Protein AF-0000000067442481 (afdb_homodimer)

Radius of gyration: 23.46 Å; Cα contacts (8 Å, |Δi|>4): 719; chains: 2; bounding box: 58×68×67 Å

Structure (mmCIF, N/CA/C/O backbone):
data_AF-0000000067442481-model_v1
#
loop_
_entity.id
_entity.type
_entity.pdbx_description
1 polymer 'Histidine triad domain-containing protein'
#
loop_
_atom_site.group_PDB
_atom_site.id
_atom_site.type_symbol
_atom_site.label_atom_id
_atom_site.label_alt_id
_atom_site.label_comp_id
_atom_site.label_asym_id
_atom_site.label_entity_id
_atom_site.label_seq_id
_atom_site.pdbx_PDB_ins_code
_atom_site.Cartn_x
_atom_site.Cartn_y
_atom_site.Cartn_z
_atom_site.occupancy
_atom_site.B_iso_or_equiv
_atom_site.auth_seq_id
_atom_site.auth_comp_id
_atom_site.auth_asym_id
_atom_site.auth_atom_id
_atom_site.pdbx_PDB_model_num
ATOM 1 N N . MET A 1 1 ? 23.172 -39.25 -7.684 1 21.14 1 MET A N 1
ATOM 2 C CA . MET A 1 1 ? 23.891 -38.25 -6.898 1 21.14 1 MET A CA 1
ATOM 3 C C . MET A 1 1 ? 24.125 -37 -7.715 1 21.14 1 ME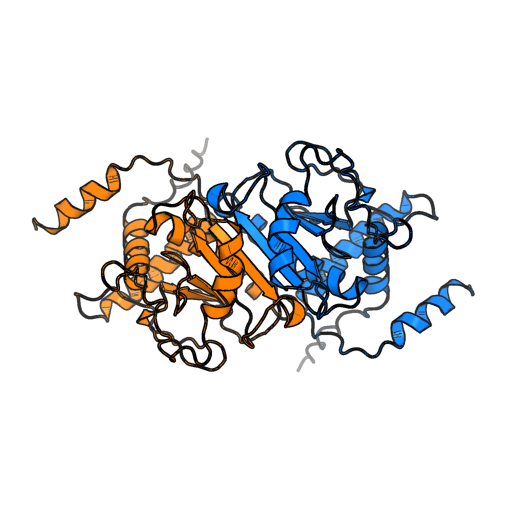T A C 1
ATOM 5 O O . MET A 1 1 ? 24.438 -35.938 -7.16 1 21.14 1 MET A O 1
ATOM 9 N N . THR A 1 2 ? 24.25 -37.062 -9.008 1 19.75 2 THR A N 1
ATOM 10 C CA . THR A 1 2 ? 25.031 -36.25 -9.93 1 19.75 2 THR A CA 1
ATOM 11 C C . THR A 1 2 ? 24.266 -34.969 -10.336 1 19.75 2 THR A C 1
ATOM 13 O O . THR A 1 2 ? 24.859 -33.906 -10.469 1 19.75 2 THR A O 1
ATOM 16 N N . ALA A 1 3 ? 23.047 -35.219 -10.812 1 22.73 3 ALA A N 1
ATOM 17 C CA . ALA A 1 3 ? 22.422 -34.219 -11.695 1 22.73 3 ALA A CA 1
ATOM 18 C C . ALA A 1 3 ? 21.938 -33 -10.906 1 22.73 3 ALA A C 1
ATOM 20 O O . ALA A 1 3 ? 21.531 -32 -11.492 1 22.73 3 ALA A O 1
ATOM 21 N N . CYS A 1 4 ? 21.578 -33.188 -9.656 1 23.47 4 CYS A N 1
ATOM 22 C CA . CYS A 1 4 ? 20.984 -32.125 -8.844 1 23.47 4 CYS A CA 1
ATOM 23 C C . CYS A 1 4 ? 22 -31.031 -8.555 1 23.47 4 CYS A C 1
ATOM 25 O O . CYS A 1 4 ? 21.672 -30.047 -7.898 1 23.47 4 CYS A O 1
ATOM 27 N N . SER A 1 5 ? 23.281 -31.297 -8.727 1 25.58 5 SER A N 1
ATOM 28 C CA . SER A 1 5 ? 24.453 -30.5 -8.391 1 25.58 5 SER A CA 1
ATOM 29 C C . SER A 1 5 ? 24.625 -29.344 -9.367 1 25.58 5 SER A C 1
ATOM 31 O O . SER A 1 5 ? 25.188 -28.297 -9.008 1 25.58 5 SER A O 1
ATOM 33 N N . THR A 1 6 ? 24.359 -29.562 -10.664 1 25.11 6 THR A N 1
ATOM 34 C CA . THR A 1 6 ? 24.859 -28.641 -11.688 1 25.11 6 THR A CA 1
ATOM 35 C C . THR A 1 6 ? 23.984 -27.406 -11.766 1 25.11 6 THR A C 1
ATOM 37 O O . THR A 1 6 ? 24.453 -26.328 -12.141 1 25.11 6 THR A O 1
ATOM 40 N N . ALA A 1 7 ? 22.641 -27.641 -11.641 1 23.81 7 ALA A N 1
ATOM 41 C CA . ALA A 1 7 ? 21.812 -26.484 -11.961 1 23.81 7 ALA A CA 1
ATOM 42 C C . ALA A 1 7 ? 21.953 -25.406 -10.891 1 23.81 7 ALA A C 1
ATOM 44 O O . ALA A 1 7 ? 21.422 -24.297 -11.047 1 23.81 7 ALA A O 1
ATOM 45 N N . LEU A 1 8 ? 22.578 -25.672 -9.695 1 27.59 8 LEU A N 1
ATOM 46 C CA . LEU A 1 8 ? 22.922 -24.875 -8.523 1 27.59 8 LEU A CA 1
ATOM 47 C C . LEU A 1 8 ? 23.906 -23.766 -8.898 1 27.59 8 LEU A C 1
ATOM 49 O O . LEU A 1 8 ? 23.875 -22.688 -8.305 1 27.59 8 LEU A O 1
ATOM 53 N N . ALA A 1 9 ? 24.797 -23.969 -9.844 1 26.86 9 ALA A N 1
ATOM 54 C CA . ALA A 1 9 ? 25.969 -23.156 -10.188 1 26.86 9 ALA A CA 1
ATOM 55 C C . ALA A 1 9 ? 25.547 -21.859 -10.867 1 26.86 9 ALA A C 1
ATOM 57 O O . ALA A 1 9 ? 26.203 -20.828 -10.703 1 26.86 9 ALA A O 1
ATOM 58 N N . ALA A 1 10 ? 24.5 -21.906 -11.758 1 27.75 10 ALA A N 1
ATOM 59 C CA . ALA A 1 10 ? 24.281 -20.688 -12.539 1 27.75 10 ALA A CA 1
ATOM 60 C C . ALA A 1 10 ? 23.594 -19.625 -11.711 1 27.75 10 ALA A C 1
ATOM 62 O O . ALA A 1 10 ? 23.625 -18.438 -12.062 1 27.75 10 ALA A O 1
ATOM 63 N N . CYS A 1 11 ? 22.688 -19.922 -10.773 1 28.55 11 CYS A N 1
ATOM 64 C CA . CYS A 1 11 ? 22.062 -18.906 -9.922 1 28.55 11 CYS A CA 1
ATOM 65 C C . CYS A 1 11 ? 23.109 -18.25 -9.023 1 28.55 11 CYS A C 1
ATOM 67 O O . CYS A 1 11 ? 22.781 -17.312 -8.289 1 28.55 11 CYS A O 1
ATOM 69 N N . SER A 1 12 ? 24.234 -18.859 -8.609 1 29.16 12 SER A N 1
ATOM 70 C CA . SER A 1 12 ? 25.359 -18.312 -7.848 1 29.16 12 SER A CA 1
ATOM 71 C C . SER A 1 12 ? 26 -17.125 -8.57 1 29.16 12 SER A C 1
ATOM 73 O O . SER A 1 12 ? 26.641 -16.281 -7.945 1 29.16 12 SER A O 1
ATOM 75 N N . ALA A 1 13 ? 26.281 -17.188 -9.875 1 29.28 13 ALA A N 1
ATOM 76 C CA . ALA A 1 13 ? 27.141 -16.203 -10.547 1 29.28 13 ALA A CA 1
ATOM 77 C C . ALA A 1 13 ? 26.453 -14.852 -10.625 1 29.28 13 ALA A C 1
ATOM 79 O O . ALA A 1 13 ? 27.047 -13.883 -11.117 1 29.28 13 ALA A O 1
ATOM 80 N N . ALA A 1 14 ? 25.094 -14.797 -10.82 1 28.83 14 ALA A N 1
ATOM 81 C CA . ALA A 1 14 ? 24.719 -13.383 -10.883 1 28.83 14 ALA A CA 1
ATOM 82 C C . ALA A 1 14 ? 25.047 -12.68 -9.57 1 28.83 14 ALA A C 1
ATOM 84 O O . ALA A 1 14 ? 24.484 -12.992 -8.523 1 28.83 14 ALA A O 1
ATOM 85 N N . ASN A 1 15 ? 26.188 -12.32 -9.133 1 31.66 15 ASN A N 1
ATOM 86 C CA . ASN A 1 15 ? 26.875 -11.484 -8.141 1 31.66 15 ASN A CA 1
ATOM 87 C C . ASN A 1 15 ? 25.969 -10.352 -7.652 1 31.66 15 ASN A C 1
ATOM 89 O O . ASN A 1 15 ? 26.469 -9.289 -7.281 1 31.66 15 ASN A O 1
ATOM 93 N N . GLY A 1 16 ? 24.734 -10.234 -8.109 1 32.25 16 GLY A N 1
ATOM 94 C CA . GLY A 1 16 ? 24.078 -9 -7.699 1 32.25 16 GLY A CA 1
ATOM 95 C C . GLY A 1 16 ? 23.984 -8.852 -6.191 1 32.25 16 GLY A C 1
ATOM 96 O O . GLY A 1 16 ? 24.094 -9.836 -5.457 1 32.25 16 GLY A O 1
ATOM 97 N N . ALA A 1 17 ? 24.156 -7.684 -5.539 1 31.69 17 ALA A N 1
ATOM 98 C CA . ALA A 1 17 ? 24.078 -7.203 -4.164 1 31.69 17 ALA A CA 1
ATOM 99 C C . ALA A 1 17 ? 22.891 -7.805 -3.432 1 31.69 17 ALA A C 1
ATOM 101 O O . ALA A 1 17 ? 21.734 -7.621 -3.846 1 31.69 17 ALA A O 1
ATOM 102 N N . ALA A 1 18 ? 22.938 -9.07 -2.834 1 38.12 18 ALA A N 1
ATOM 103 C CA . ALA A 1 18 ? 21.969 -9.492 -1.827 1 38.12 18 ALA A CA 1
ATOM 104 C C . ALA A 1 18 ? 21.328 -8.289 -1.136 1 38.12 18 ALA A C 1
ATOM 106 O O . ALA A 1 18 ? 22.031 -7.496 -0.5 1 38.12 18 ALA A O 1
ATOM 107 N N . LEU A 1 19 ? 20.344 -7.75 -1.714 1 46.91 19 LEU A N 1
ATOM 108 C CA . LEU A 1 19 ? 19.609 -6.684 -1.04 1 46.91 19 LEU A CA 1
ATOM 109 C C . LEU A 1 19 ? 19.5 -6.961 0.456 1 46.91 19 LEU A C 1
ATOM 111 O O . LEU A 1 19 ? 19.203 -8.086 0.862 1 46.91 19 LEU A O 1
ATOM 115 N N . ALA A 1 20 ? 20.266 -6.375 1.269 1 51.75 20 ALA A N 1
ATOM 116 C CA . ALA A 1 20 ? 20.172 -6.414 2.727 1 51.75 20 ALA A CA 1
ATOM 117 C C . ALA A 1 20 ? 18.719 -6.469 3.18 1 51.75 20 ALA A C 1
ATOM 119 O O . ALA A 1 20 ? 18 -5.473 3.092 1 51.75 20 ALA A O 1
ATOM 120 N N . CYS A 1 21 ? 18.109 -7.719 3.027 1 61.72 21 CYS A N 1
ATOM 121 C CA . CYS A 1 21 ? 16.75 -7.945 3.467 1 61.72 21 CYS A CA 1
ATOM 122 C C . CYS A 1 21 ? 16.672 -8.07 4.984 1 61.72 21 CYS A C 1
ATOM 124 O O . CYS A 1 21 ? 17.625 -8.516 5.625 1 61.72 21 CYS A O 1
ATOM 126 N N . SER A 1 22 ? 15.57 -7.496 5.461 1 68.06 22 SER A N 1
ATOM 127 C CA . SER A 1 22 ? 15.328 -7.586 6.898 1 68.06 22 SER A CA 1
ATOM 128 C C . SER A 1 22 ? 15.203 -9.039 7.348 1 68.06 22 SER A C 1
ATOM 130 O O . SER A 1 22 ? 14.828 -9.906 6.559 1 68.06 22 SER A O 1
ATOM 132 N N . SER A 1 23 ? 15.656 -9.375 8.461 1 68.31 23 SER A N 1
ATOM 133 C CA . SER A 1 23 ? 15.578 -10.703 9.055 1 68.31 23 SER A CA 1
ATOM 134 C C . SER A 1 23 ? 14.156 -11.25 9.008 1 68.31 23 SER A C 1
ATOM 136 O O . SER A 1 23 ? 13.945 -12.453 8.844 1 68.31 23 SER A O 1
ATOM 138 N N . SER A 1 24 ? 13.227 -10.375 9.039 1 66.56 24 SER A N 1
ATOM 139 C CA . SER A 1 24 ? 11.828 -10.805 9.062 1 66.56 24 SER A CA 1
ATOM 140 C C . SER A 1 24 ? 11.383 -11.305 7.695 1 66.56 24 SER A C 1
ATOM 142 O O . SER A 1 24 ? 10.602 -12.258 7.602 1 66.56 24 SER A O 1
ATOM 144 N N . LEU A 1 25 ? 11.844 -10.672 6.715 1 77.88 25 LEU A N 1
ATOM 145 C CA . LEU A 1 25 ? 11.57 -11.156 5.367 1 77.88 25 LEU A CA 1
ATOM 146 C C . LEU A 1 25 ? 12.016 -12.602 5.207 1 77.88 25 LEU A C 1
ATOM 148 O O . LEU A 1 25 ? 11.266 -13.438 4.691 1 77.88 25 LEU A O 1
ATOM 152 N N . TRP A 1 26 ? 13.039 -12.945 5.871 1 78.81 26 TRP A N 1
ATOM 153 C CA . TRP A 1 26 ? 13.594 -14.289 5.773 1 78.81 26 TRP A CA 1
ATOM 154 C C . TRP A 1 26 ? 12.766 -15.281 6.578 1 78.81 26 TRP A C 1
ATOM 156 O O . TRP A 1 26 ? 12.586 -16.438 6.168 1 78.81 26 TRP A O 1
ATOM 166 N N . ARG A 1 27 ? 12.273 -14.734 7.66 1 81 27 ARG A N 1
ATOM 167 C CA . ARG A 1 27 ? 11.453 -15.602 8.5 1 81 27 ARG A CA 1
ATOM 168 C C . ARG A 1 27 ? 10.172 -16.016 7.777 1 81 27 ARG A C 1
ATOM 170 O O . ARG A 1 27 ? 9.797 -17.188 7.781 1 81 27 ARG A O 1
ATOM 177 N N . LEU A 1 28 ? 9.555 -15.078 7.16 1 85.75 28 LEU A N 1
ATOM 178 C CA . LEU A 1 28 ? 8.312 -15.375 6.453 1 85.75 28 LEU A CA 1
ATOM 179 C C . LEU A 1 28 ? 8.578 -16.234 5.223 1 85.75 28 LEU A C 1
ATOM 181 O O . LEU A 1 28 ? 7.812 -17.141 4.914 1 85.75 28 LEU A O 1
ATOM 185 N N . LEU A 1 29 ? 9.641 -15.922 4.543 1 87.38 29 LEU A N 1
ATOM 186 C CA . LEU A 1 29 ? 10.039 -16.734 3.398 1 87.38 29 LEU A CA 1
ATOM 187 C C . LEU A 1 29 ? 10.359 -18.156 3.828 1 87.38 29 LEU A C 1
ATOM 189 O O . LEU A 1 29 ? 9.977 -19.109 3.146 1 87.38 29 LEU A O 1
ATOM 193 N N . GLY A 1 30 ? 11.023 -18.25 4.977 1 84.62 30 GLY A N 1
ATOM 194 C CA . GLY A 1 30 ? 11.305 -19.562 5.531 1 84.62 30 GLY A CA 1
ATOM 195 C C . GLY A 1 30 ? 10.055 -20.344 5.887 1 84.62 30 GLY A C 1
ATOM 196 O O . GLY A 1 30 ? 9.961 -21.547 5.609 1 84.62 30 GLY A O 1
ATOM 197 N N . ALA A 1 31 ? 9.164 -19.656 6.492 1 86.19 31 ALA A N 1
ATOM 198 C CA . ALA A 1 31 ? 7.895 -20.297 6.844 1 86.19 31 ALA A CA 1
ATOM 199 C C . ALA A 1 31 ? 7.16 -20.781 5.598 1 86.19 31 ALA A C 1
ATOM 201 O O . ALA A 1 31 ? 6.602 -21.875 5.586 1 86.19 31 ALA A O 1
ATOM 202 N N . ALA A 1 32 ? 7.184 -19.984 4.574 1 88.19 32 ALA A N 1
ATOM 203 C CA . ALA A 1 32 ? 6.539 -20.359 3.318 1 88.19 32 ALA A CA 1
ATOM 204 C C . ALA A 1 32 ? 7.215 -21.578 2.695 1 88.19 32 ALA A C 1
ATOM 206 O O . ALA A 1 32 ? 6.543 -22.469 2.184 1 88.19 32 ALA A O 1
ATOM 207 N N . THR A 1 33 ? 8.484 -21.578 2.734 1 85.81 33 THR A N 1
ATOM 208 C CA . THR A 1 33 ? 9.25 -22.719 2.207 1 85.81 33 THR A CA 1
ATOM 209 C C . THR A 1 33 ? 8.891 -24 2.945 1 85.81 33 THR A C 1
ATOM 211 O O . THR A 1 33 ? 8.656 -25.031 2.318 1 85.81 33 THR A O 1
ATOM 214 N N . CYS A 1 34 ? 8.867 -23.891 4.266 1 85.75 34 CYS A N 1
ATOM 215 C CA . CYS A 1 34 ? 8.539 -25.062 5.086 1 85.75 34 CYS A CA 1
ATOM 216 C C . CYS A 1 34 ? 7.148 -25.578 4.766 1 85.75 34 CYS A C 1
ATOM 218 O O . CYS A 1 34 ? 6.957 -26.797 4.617 1 85.75 34 CYS A O 1
ATOM 220 N N . GLU A 1 35 ? 6.273 -24.703 4.617 1 85.88 35 GLU A N 1
ATOM 221 C CA . GLU A 1 35 ? 4.902 -25.094 4.312 1 85.88 35 GLU A CA 1
ATOM 222 C C . GLU A 1 35 ? 4.809 -25.734 2.934 1 85.88 35 GLU A C 1
ATOM 224 O O . GLU A 1 35 ? 4.098 -26.734 2.754 1 85.88 35 GLU A O 1
ATOM 229 N N . LEU A 1 36 ? 5.48 -25.156 1.959 1 87.25 36 LEU A N 1
ATOM 230 C CA . LEU A 1 36 ? 5.484 -25.703 0.604 1 87.25 36 LEU A CA 1
ATOM 231 C C . LEU A 1 36 ? 6.09 -27.094 0.577 1 87.25 36 LEU A C 1
ATOM 233 O O . LEU A 1 36 ? 5.578 -27.984 -0.109 1 87.25 36 LEU A O 1
ATOM 237 N N . ARG A 1 37 ? 7.09 -27.312 1.321 1 84 37 ARG A N 1
ATOM 238 C CA . ARG A 1 37 ? 7.777 -28.594 1.365 1 84 37 ARG A CA 1
ATOM 239 C C . ARG A 1 37 ? 6.906 -29.656 2.021 1 84 37 ARG A C 1
ATOM 241 O O . ARG A 1 37 ? 6.953 -30.828 1.637 1 84 37 ARG A O 1
ATOM 248 N N . LYS A 1 38 ? 6.258 -29.203 3.018 1 83.06 38 LYS A N 1
ATOM 249 C CA . LYS A 1 38 ? 5.375 -30.141 3.705 1 83.06 38 LYS A CA 1
ATOM 250 C C . LYS A 1 38 ? 4.352 -30.734 2.742 1 83.06 38 LYS A C 1
ATOM 252 O O . LYS A 1 38 ? 3.93 -31.875 2.91 1 83.06 38 LYS A O 1
ATOM 257 N N . HIS A 1 39 ? 4.02 -30 1.771 1 78 39 HIS A N 1
ATOM 258 C CA . HIS A 1 39 ? 2.977 -30.453 0.863 1 78 39 HIS A CA 1
ATOM 259 C C . HIS A 1 39 ? 3.574 -31.031 -0.415 1 78 39 HIS A C 1
ATOM 261 O O . HIS A 1 39 ? 2.842 -31.438 -1.317 1 78 39 HIS A O 1
ATOM 267 N N . ALA A 1 40 ? 4.816 -30.859 -0.733 1 70.62 40 ALA A N 1
ATOM 268 C CA . ALA A 1 40 ? 5.5 -31.469 -1.871 1 70.62 40 ALA A CA 1
ATOM 269 C C . ALA A 1 40 ? 5.395 -33 -1.828 1 70.62 40 ALA A C 1
ATOM 271 O O . ALA A 1 40 ? 5.293 -33.656 -2.869 1 70.62 40 ALA A O 1
ATOM 272 N N . SER A 1 41 ? 5.383 -33.5 -0.582 1 58.88 41 SER A N 1
ATOM 273 C CA . SER A 1 41 ? 5.426 -34.938 -0.44 1 58.88 41 SER A CA 1
ATOM 274 C C . SER A 1 41 ? 4.172 -35.594 -1.009 1 58.88 41 SER A C 1
ATOM 276 O O . SER A 1 41 ? 4.195 -36.75 -1.409 1 58.88 41 SER A O 1
ATOM 278 N N . SER A 1 42 ? 3.119 -34.812 -1.049 1 57.31 42 SER A N 1
ATOM 279 C CA . SER A 1 42 ? 1.885 -35.438 -1.524 1 57.31 42 SER A CA 1
ATOM 280 C C . SER A 1 42 ? 1.738 -35.281 -3.035 1 57.31 42 SER A C 1
ATOM 282 O O . SER A 1 42 ? 0.85 -35.875 -3.641 1 57.31 42 SER A O 1
ATOM 284 N N . SER A 1 43 ? 2.592 -34.406 -3.584 1 58.97 43 SER A N 1
ATOM 285 C CA . SER A 1 43 ? 2.482 -34.125 -5.016 1 58.97 43 SER A CA 1
ATOM 286 C C . SER A 1 43 ? 3.35 -35.094 -5.82 1 58.97 43 SER A C 1
ATOM 288 O O . SER A 1 43 ? 4.289 -35.688 -5.285 1 58.97 43 SER A O 1
ATOM 290 N N . SER A 1 44 ? 2.93 -35.438 -7.031 1 60.69 44 SER A N 1
ATOM 291 C CA . SER A 1 44 ? 3.766 -36.219 -7.922 1 60.69 44 SER A CA 1
ATOM 292 C C . SER A 1 44 ? 5.164 -35.625 -8.047 1 60.69 44 SER A C 1
ATOM 294 O O . SER A 1 44 ? 5.332 -34.406 -7.98 1 60.69 44 SER A O 1
ATOM 296 N N . PRO A 1 45 ? 6.203 -36.406 -7.961 1 56.06 45 PRO A N 1
ATOM 297 C CA . PRO A 1 45 ? 7.609 -36 -7.961 1 56.06 45 PRO A CA 1
ATOM 298 C C . PRO A 1 45 ? 7.898 -34.906 -8.984 1 56.06 45 PRO A C 1
ATOM 300 O O . PRO A 1 45 ? 8.805 -34.094 -8.781 1 56.06 45 PRO A O 1
ATOM 303 N N . SER A 1 46 ? 7.086 -34.719 -10.039 1 60.5 46 SER A N 1
ATOM 304 C CA . SER A 1 46 ? 7.477 -33.844 -11.117 1 60.5 46 SER A CA 1
ATOM 305 C C . SER A 1 46 ? 6.789 -32.469 -10.977 1 60.5 46 SER A C 1
ATOM 307 O O . SER A 1 46 ? 7.137 -31.516 -11.672 1 60.5 46 SER A O 1
ATOM 309 N N . SER A 1 47 ? 5.934 -32.312 -9.922 1 76.25 47 SER A N 1
ATOM 310 C CA . SER A 1 47 ? 5.172 -31.078 -9.906 1 76.25 47 SER A CA 1
ATOM 311 C C . SER A 1 47 ? 5.582 -30.203 -8.727 1 76.25 47 SER A C 1
ATOM 313 O O . SER A 1 47 ? 5.934 -30.703 -7.66 1 76.25 47 SER A O 1
ATOM 315 N N . VAL A 1 48 ? 5.848 -28.953 -9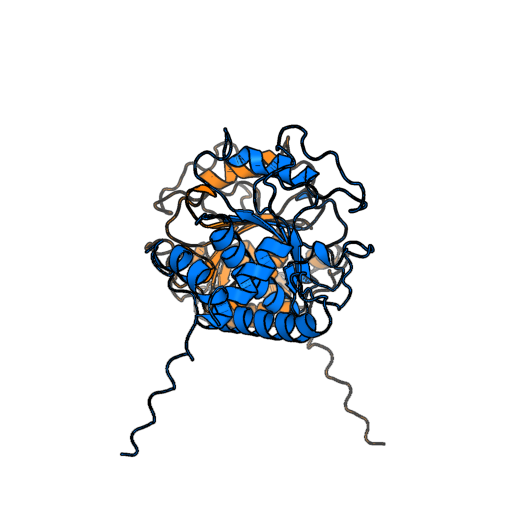.039 1 80.94 48 VAL A N 1
ATOM 316 C CA . VAL A 1 48 ? 6.121 -28.016 -7.961 1 80.94 48 VAL A CA 1
ATOM 317 C C . VAL A 1 48 ? 4.949 -28 -6.984 1 80.94 48 VAL A C 1
ATOM 319 O O . VAL A 1 48 ? 3.799 -27.812 -7.383 1 80.94 48 VAL A O 1
ATOM 322 N N . PRO A 1 49 ? 5.266 -28.297 -5.715 1 84.88 49 PRO A N 1
ATOM 323 C CA . PRO A 1 49 ? 4.176 -28.344 -4.738 1 84.88 49 PRO A CA 1
ATOM 324 C C . PRO A 1 49 ? 3.447 -27 -4.602 1 84.88 49 PRO A C 1
ATOM 326 O O . PRO A 1 49 ? 4.004 -25.953 -4.938 1 84.88 49 PRO A O 1
ATOM 329 N N . PHE A 1 50 ? 2.219 -27.094 -4.164 1 85.12 50 PHE A N 1
ATOM 330 C CA . PHE A 1 50 ? 1.429 -25.906 -3.865 1 85.12 50 PHE A CA 1
ATOM 331 C C . PHE A 1 50 ? 0.696 -26.062 -2.539 1 85.12 50 PHE A C 1
ATOM 333 O O . PHE A 1 50 ? 0.737 -27.125 -1.922 1 85.12 50 PHE A O 1
ATOM 340 N N . TRP A 1 51 ? 0.143 -24.953 -2.02 1 84.5 51 TRP A N 1
ATOM 341 C CA . TRP A 1 51 ? -0.644 -24.984 -0.792 1 84.5 51 TRP A CA 1
ATOM 342 C C . TRP A 1 51 ? -1.993 -25.656 -1.029 1 84.5 51 TRP A C 1
ATOM 344 O O . TRP A 1 51 ? -2.787 -25.203 -1.851 1 84.5 51 TRP A O 1
ATOM 354 N N . PRO A 1 52 ? -2.205 -26.688 -0.363 1 81.62 52 PRO A N 1
ATOM 355 C CA . PRO A 1 52 ? -3.449 -27.422 -0.62 1 81.62 52 PRO A CA 1
ATOM 356 C C . PRO A 1 52 ? -4.672 -26.719 -0.032 1 81.62 52 PRO A C 1
ATOM 358 O O . PRO A 1 52 ? -5.809 -27.047 -0.396 1 81.62 52 PRO A O 1
ATOM 361 N N . GLU A 1 53 ? -4.5 -25.812 0.947 1 86.69 53 GLU A N 1
ATOM 362 C CA . GLU A 1 53 ? -5.641 -25.125 1.535 1 86.69 53 GLU A CA 1
ATOM 363 C C . GLU A 1 53 ? -6.355 -24.266 0.498 1 86.69 53 GLU A C 1
ATOM 365 O O . GLU A 1 53 ? -5.738 -23.406 -0.138 1 86.69 53 GLU A O 1
ATOM 370 N N . PRO A 1 54 ? -7.559 -24.5 0.383 1 92.06 54 PRO A N 1
ATOM 371 C CA . PRO A 1 54 ? -8.289 -23.703 -0.612 1 92.06 54 PRO A CA 1
ATOM 372 C C . PRO A 1 54 ? -8.398 -22.234 -0.224 1 92.06 54 PRO A C 1
ATOM 374 O O . PRO A 1 54 ? -8.516 -21.906 0.961 1 92.06 54 PRO A O 1
ATOM 377 N N . VAL A 1 55 ? -8.367 -21.406 -1.188 1 94.19 55 VAL A N 1
ATOM 378 C CA . VAL A 1 55 ? -8.586 -19.984 -0.978 1 94.19 55 VAL A CA 1
ATOM 379 C C . VAL A 1 55 ? -9.641 -19.469 -1.951 1 94.19 55 VAL A C 1
ATOM 381 O O . VAL A 1 55 ? -9.898 -20.094 -2.984 1 94.19 55 VAL A O 1
ATOM 384 N N . SER A 1 56 ? -10.32 -18.422 -1.535 1 94.62 56 SER A N 1
ATOM 385 C CA . SER A 1 56 ? -11.336 -17.781 -2.365 1 94.62 56 SER A CA 1
ATOM 386 C C . SER A 1 56 ? -11.07 -16.281 -2.508 1 94.62 56 SER A C 1
ATOM 388 O O . SER A 1 56 ? -10.484 -15.664 -1.618 1 94.62 56 SER A O 1
ATOM 390 N N . PHE A 1 57 ? -11.438 -15.75 -3.637 1 96.06 57 PHE A N 1
ATOM 391 C CA . PHE A 1 57 ? -11.328 -14.328 -3.951 1 96.06 57 PHE A CA 1
ATOM 392 C C . PHE A 1 57 ? -12.594 -13.82 -4.617 1 96.06 57 PHE A C 1
ATOM 394 O O . PHE A 1 57 ? -12.992 -14.312 -5.672 1 96.06 57 PHE A O 1
ATOM 401 N N . CYS A 1 58 ? -13.219 -12.867 -3.953 1 94.81 58 CYS A N 1
ATOM 402 C CA . CYS A 1 58 ? -14.477 -12.305 -4.438 1 94.81 58 CYS A CA 1
ATOM 403 C C . CYS A 1 58 ? -15.547 -13.383 -4.555 1 94.81 58 CYS A C 1
ATOM 405 O O . CYS A 1 58 ? -16.281 -13.438 -5.547 1 94.81 58 CYS A O 1
ATOM 407 N N . GLY A 1 59 ? -15.508 -14.32 -3.658 1 91.19 59 GLY A N 1
ATOM 408 C CA . GLY A 1 59 ? -16.547 -15.336 -3.578 1 91.19 59 GLY A CA 1
ATOM 409 C C . GLY A 1 59 ? -16.297 -16.516 -4.492 1 91.19 59 GLY A C 1
ATOM 410 O O . GLY A 1 59 ? -17.109 -17.453 -4.555 1 91.19 59 GLY A O 1
ATOM 411 N N . ALA A 1 60 ? -15.242 -16.5 -5.191 1 91.44 60 ALA A N 1
ATOM 412 C CA . ALA A 1 60 ? -14.93 -17.594 -6.113 1 91.44 60 ALA A CA 1
ATOM 413 C C . ALA A 1 60 ? -13.672 -18.344 -5.676 1 91.44 60 ALA A C 1
ATOM 415 O O . ALA A 1 60 ? -12.711 -17.719 -5.207 1 91.44 60 ALA A O 1
ATOM 416 N N . SER A 1 61 ? -13.719 -19.594 -5.891 1 92.25 61 SER A N 1
ATOM 417 C CA . SER A 1 61 ? -12.539 -20.391 -5.582 1 92.25 61 SER A CA 1
ATOM 418 C C . SER A 1 61 ? -11.375 -20.047 -6.5 1 92.25 61 SER A C 1
ATOM 420 O O . SER A 1 61 ? -11.562 -19.844 -7.703 1 92.25 61 SER A O 1
ATOM 422 N N . VAL A 1 62 ? -10.227 -19.953 -5.922 1 92.38 62 VAL A N 1
ATOM 423 C CA . VAL A 1 62 ? -9.016 -19.688 -6.691 1 92.38 62 VAL A CA 1
ATOM 424 C C . VAL A 1 62 ? -8.273 -21 -6.945 1 92.38 62 VAL A C 1
ATOM 426 O O . VAL A 1 62 ? -7.961 -21.734 -6.008 1 92.38 62 VAL A O 1
ATOM 429 N N . PRO A 1 63 ? -8.016 -21.328 -8.219 1 87.81 63 PRO A N 1
ATOM 430 C CA . PRO A 1 63 ? -7.23 -22.547 -8.484 1 87.81 63 PRO A CA 1
ATOM 431 C C . PRO A 1 63 ? -5.883 -22.531 -7.773 1 87.81 63 PRO A C 1
ATOM 433 O O . PRO A 1 63 ? -5.195 -21.516 -7.754 1 87.81 63 PRO A O 1
ATOM 436 N N . ALA A 1 64 ? -5.527 -23.641 -7.207 1 87.88 64 ALA A N 1
ATOM 437 C CA . ALA A 1 64 ? -4.316 -23.75 -6.398 1 87.88 64 ALA A CA 1
ATOM 438 C C . ALA A 1 64 ? -3.072 -23.422 -7.219 1 87.88 64 ALA A C 1
ATOM 440 O O . ALA A 1 64 ? -2.1 -22.875 -6.688 1 87.88 64 ALA A O 1
ATOM 441 N N . ASP A 1 65 ? -3.059 -23.672 -8.477 1 86.69 65 ASP A N 1
ATOM 442 C CA . ASP A 1 65 ? -1.872 -23.5 -9.305 1 86.69 65 ASP A CA 1
ATOM 443 C C . ASP A 1 65 ? -1.644 -22.031 -9.648 1 86.69 65 ASP A C 1
ATOM 445 O O . ASP A 1 65 ? -0.622 -21.672 -10.234 1 86.69 65 ASP A O 1
ATOM 449 N N . ARG A 1 66 ? -2.584 -21.141 -9.227 1 90.38 66 ARG A N 1
ATOM 450 C CA . ARG A 1 66 ? -2.406 -19.703 -9.438 1 90.38 66 ARG A CA 1
ATOM 451 C C . ARG A 1 66 ? -1.798 -19.047 -8.203 1 90.38 66 ARG A C 1
ATOM 453 O O . ARG A 1 66 ? -1.345 -17.891 -8.266 1 90.38 66 ARG A O 1
ATOM 460 N N . VAL A 1 67 ? -1.862 -19.781 -7.133 1 95.5 67 VAL A N 1
ATOM 461 C CA . VAL A 1 67 ? -1.367 -19.266 -5.863 1 95.5 67 VAL A CA 1
ATOM 462 C C . VAL A 1 67 ? 0.112 -19.609 -5.707 1 95.5 67 VAL A C 1
ATOM 464 O O . VAL A 1 67 ? 0.52 -20.75 -5.949 1 95.5 67 VAL A O 1
ATOM 467 N N . PHE A 1 68 ? 0.917 -18.609 -5.305 1 95.94 68 PHE A N 1
ATOM 468 C CA . PHE A 1 68 ? 2.328 -18.953 -5.176 1 95.94 68 PHE A CA 1
ATOM 469 C C . PHE A 1 68 ? 2.861 -18.562 -3.805 1 95.94 68 PHE A C 1
ATOM 471 O O . PHE A 1 68 ? 4.008 -18.875 -3.467 1 95.94 68 PHE A O 1
ATOM 478 N N . PHE A 1 69 ? 2.004 -17.953 -2.994 1 96.38 69 PHE A N 1
ATOM 479 C CA . PHE A 1 69 ? 2.377 -17.609 -1.63 1 96.38 69 PHE A CA 1
ATOM 480 C C . PHE A 1 69 ? 1.15 -17.562 -0.727 1 96.38 69 PHE A C 1
ATOM 482 O O . PHE A 1 69 ? 0.096 -17.062 -1.124 1 96.38 69 PHE A O 1
ATOM 489 N N . CYS A 1 70 ? 1.356 -18.109 0.483 1 95.06 70 CYS A N 1
ATOM 490 C CA . CYS A 1 70 ? 0.231 -18.156 1.408 1 95.06 70 CYS A CA 1
ATOM 491 C C . CYS A 1 70 ? 0.702 -18.016 2.85 1 95.06 70 CYS A C 1
ATOM 493 O O . CYS A 1 70 ? 1.743 -18.547 3.227 1 95.06 70 CYS A O 1
ATOM 495 N N . THR A 1 71 ? -0.01 -17.219 3.561 1 93.81 71 THR A N 1
ATOM 496 C CA . THR A 1 71 ? 0.034 -17.203 5.02 1 93.81 71 THR A CA 1
ATOM 497 C C . THR 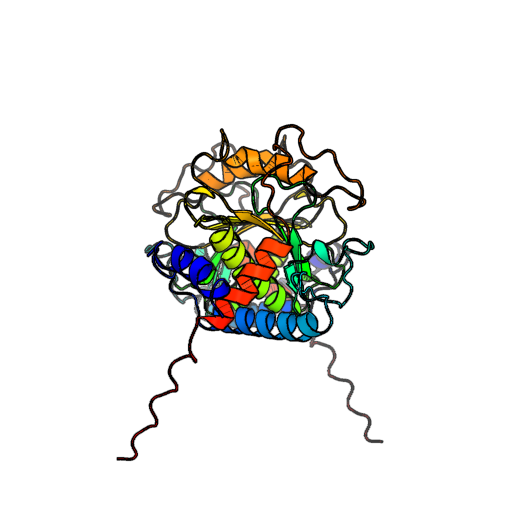A 1 71 ? -1.317 -17.609 5.602 1 93.81 71 THR A C 1
ATOM 499 O O . THR A 1 71 ? -2.232 -17.984 4.867 1 93.81 71 THR A O 1
ATOM 502 N N . SER A 1 72 ? -1.418 -17.562 6.926 1 92.75 72 SER A N 1
ATOM 503 C CA . SER A 1 72 ? -2.676 -17.922 7.57 1 92.75 72 SER A CA 1
ATOM 504 C C . SER A 1 72 ? -3.76 -16.891 7.297 1 92.75 72 SER A C 1
ATOM 506 O O . SER A 1 72 ? -4.953 -17.188 7.414 1 92.75 72 SER A O 1
ATOM 508 N N . ARG A 1 73 ? -3.402 -15.641 6.82 1 96.5 73 ARG A N 1
ATOM 509 C CA . ARG A 1 73 ? -4.414 -14.594 6.734 1 96.5 73 ARG A CA 1
ATOM 510 C C . ARG A 1 73 ? -4.406 -13.938 5.355 1 96.5 73 ARG A C 1
ATOM 512 O O . ARG A 1 73 ? -5.289 -13.133 5.039 1 96.5 73 ARG A O 1
ATOM 519 N N . SER A 1 74 ? -3.402 -14.242 4.508 1 97.75 74 SER A N 1
ATOM 520 C CA . SER A 1 74 ? -3.279 -13.641 3.186 1 97.75 74 SER A CA 1
ATOM 521 C C . SER A 1 74 ? -2.762 -14.641 2.164 1 97.75 74 SER A C 1
ATOM 523 O O . SER A 1 74 ? -2.289 -15.719 2.531 1 97.75 74 SER A O 1
ATOM 525 N N . PHE A 1 75 ? -2.92 -14.344 0.96 1 97.75 75 PHE A N 1
ATOM 526 C CA . PHE A 1 75 ? -2.295 -15.125 -0.096 1 97.75 75 PHE A CA 1
ATOM 527 C C . PHE A 1 75 ? -2.006 -14.266 -1.317 1 97.75 75 PHE A C 1
ATOM 529 O O . PHE A 1 75 ? -2.514 -13.148 -1.428 1 97.75 75 PHE A O 1
ATOM 536 N N . ALA A 1 76 ? -1.139 -14.758 -2.146 1 98.19 76 ALA A N 1
ATOM 537 C CA . ALA A 1 76 ? -0.753 -14.07 -3.379 1 98.19 76 ALA A CA 1
ATOM 538 C C . ALA A 1 76 ? -0.977 -14.969 -4.594 1 98.19 76 ALA A C 1
ATOM 540 O O . ALA A 1 76 ? -0.733 -16.172 -4.539 1 98.19 76 ALA A O 1
ATOM 541 N N . MET A 1 77 ? -1.427 -14.375 -5.648 1 96.44 77 MET A N 1
ATOM 542 C CA . MET A 1 77 ? -1.614 -15.055 -6.926 1 96.44 77 MET A CA 1
ATOM 543 C C . MET A 1 77 ? -1.222 -14.156 -8.086 1 96.44 77 MET A C 1
ATOM 545 O O . MET A 1 77 ? -1.194 -12.93 -7.949 1 96.44 77 MET A O 1
ATOM 549 N N . LEU A 1 78 ? -0.917 -14.766 -9.148 1 95 78 LEU A N 1
ATOM 550 C CA . LEU A 1 78 ? -0.692 -13.977 -10.359 1 95 78 LEU A CA 1
ATOM 551 C C . LEU A 1 78 ? -2.002 -13.391 -10.875 1 95 78 LEU A C 1
ATOM 553 O O . LEU A 1 78 ? -3.043 -14.047 -10.828 1 95 78 LEU A O 1
ATOM 557 N N . ALA A 1 79 ? -1.913 -12.195 -11.312 1 94.25 79 ALA A N 1
ATOM 558 C CA . ALA A 1 79 ? -3.098 -11.609 -11.938 1 94.25 79 ALA A CA 1
ATOM 559 C C . ALA A 1 79 ? -3.514 -12.398 -13.172 1 94.25 79 ALA A C 1
ATOM 561 O O . ALA A 1 79 ? -2.668 -12.805 -13.977 1 94.25 79 ALA A O 1
ATOM 562 N N . PRO A 1 80 ? -4.766 -12.711 -13.367 1 90.56 80 PRO A N 1
ATOM 563 C CA . PRO A 1 80 ? -5.238 -13.477 -14.523 1 90.56 80 PRO A CA 1
ATOM 564 C C . PRO A 1 80 ? -4.824 -12.852 -15.852 1 90.56 80 PRO A C 1
ATOM 566 O O . PRO A 1 80 ? -4.523 -13.57 -16.812 1 90.56 80 PRO A O 1
ATOM 569 N N . ARG A 1 81 ? -4.844 -11.547 -15.93 1 90.81 81 ARG A N 1
ATOM 570 C CA . ARG A 1 81 ? -4.363 -10.789 -17.094 1 90.81 81 ARG A CA 1
ATOM 571 C C . ARG A 1 81 ? -3.219 -9.859 -16.703 1 90.81 81 ARG A C 1
ATOM 573 O O . ARG A 1 81 ? -3.406 -8.648 -16.594 1 90.81 81 ARG A O 1
ATOM 580 N N . PRO A 1 82 ? -2.086 -10.422 -16.531 1 93.81 82 PRO A N 1
ATOM 581 C CA . PRO A 1 82 ? -0.958 -9.617 -16.062 1 93.81 82 PRO A CA 1
ATOM 582 C C . PRO A 1 82 ? -0.601 -8.477 -17.016 1 93.81 82 PRO A C 1
ATOM 584 O O . PRO A 1 82 ? -0.556 -8.672 -18.219 1 93.81 82 PRO A O 1
ATOM 587 N N . VAL A 1 83 ? -0.354 -7.332 -16.516 1 95.75 83 VAL A N 1
ATOM 588 C CA . VAL A 1 83 ? -0.031 -6.152 -17.312 1 95.75 83 VAL A CA 1
ATOM 589 C C . VAL A 1 83 ? 1.439 -6.191 -17.719 1 95.75 83 VAL A C 1
ATOM 591 O O . VAL A 1 83 ? 1.795 -5.77 -18.812 1 95.75 83 VAL A O 1
ATOM 594 N N . LEU A 1 84 ? 2.287 -6.637 -16.844 1 96.31 84 LEU A N 1
ATOM 595 C CA . LEU A 1 84 ? 3.717 -6.855 -17.016 1 96.31 84 LEU A CA 1
ATOM 596 C C . LEU A 1 84 ? 4.145 -8.188 -16.406 1 96.31 84 LEU A C 1
ATOM 598 O O . LEU A 1 84 ? 3.424 -8.766 -15.594 1 96.31 84 LEU A O 1
ATOM 602 N N . PRO A 1 85 ? 5.27 -8.742 -16.828 1 95.06 85 PRO A N 1
ATOM 603 C CA . PRO A 1 85 ? 5.723 -10.016 -16.25 1 95.06 85 PRO A CA 1
ATOM 604 C C . PRO A 1 85 ? 5.809 -9.977 -14.727 1 95.06 85 PRO A C 1
ATOM 606 O O . PRO A 1 85 ? 6.395 -9.055 -14.164 1 95.06 85 PRO A O 1
ATOM 609 N N . GLY A 1 86 ? 5.156 -10.938 -14.094 1 96.44 86 GLY A N 1
ATOM 610 C CA . GLY A 1 86 ? 5.223 -11.055 -12.648 1 96.44 86 GLY A CA 1
ATOM 611 C C . GLY A 1 86 ? 4.121 -10.305 -11.93 1 96.44 86 GLY A C 1
ATOM 612 O O . GLY A 1 86 ? 4.004 -10.375 -10.703 1 96.44 86 GLY A O 1
ATOM 613 N N . HIS A 1 87 ? 3.215 -9.609 -12.664 1 97.75 87 HIS A N 1
ATOM 614 C CA . HIS A 1 87 ? 2.104 -8.898 -12.039 1 97.75 87 HIS A CA 1
ATOM 615 C C . HIS A 1 87 ? 1.259 -9.844 -11.188 1 97.75 87 HIS A C 1
ATOM 617 O O . HIS A 1 87 ? 0.693 -10.812 -11.695 1 97.75 87 HIS A O 1
ATOM 623 N N . ALA A 1 88 ? 1.201 -9.562 -9.922 1 98 88 ALA A N 1
ATOM 624 C CA . ALA A 1 88 ? 0.462 -10.367 -8.953 1 98 88 ALA A CA 1
ATOM 625 C C . ALA A 1 88 ? -0.402 -9.492 -8.055 1 98 88 ALA A C 1
ATOM 627 O O . ALA A 1 88 ? -0.328 -8.266 -8.117 1 98 88 ALA A O 1
ATOM 628 N N . ILE A 1 89 ? -1.247 -10.141 -7.293 1 98.31 89 ILE A N 1
ATOM 629 C CA . ILE A 1 89 ? -1.972 -9.445 -6.234 1 98.31 89 ILE A CA 1
ATOM 630 C C . ILE A 1 89 ? -1.776 -10.172 -4.906 1 98.31 89 ILE A C 1
ATOM 632 O O . ILE A 1 89 ? -1.511 -11.375 -4.887 1 98.31 89 ILE A O 1
ATOM 636 N N . VAL A 1 90 ? -1.772 -9.469 -3.861 1 98.75 90 VAL A N 1
ATOM 637 C CA . VAL A 1 90 ? -1.872 -9.984 -2.498 1 98.75 90 VAL A CA 1
ATOM 638 C C . VAL A 1 90 ? -3.197 -9.547 -1.878 1 98.75 90 VAL A C 1
ATOM 640 O O . VAL A 1 90 ? -3.625 -8.398 -2.049 1 98.75 90 VAL A O 1
ATOM 643 N N . THR A 1 91 ? -3.85 -10.43 -1.169 1 98.62 91 THR A N 1
ATOM 644 C CA . THR A 1 91 ? -5.172 -10.141 -0.625 1 98.62 91 THR A CA 1
ATOM 645 C C . THR A 1 91 ? -5.406 -10.922 0.668 1 98.62 91 THR A C 1
ATOM 647 O O . THR A 1 91 ? -4.859 -12.008 0.853 1 98.62 91 THR A O 1
ATOM 650 N N . PRO A 1 92 ? -6.117 -10.305 1.614 1 98.25 92 PRO A N 1
ATOM 651 C CA . PRO A 1 92 ? -6.527 -11.078 2.787 1 98.25 92 PRO A CA 1
ATOM 652 C C . PRO A 1 92 ? -7.438 -12.25 2.43 1 98.25 92 PRO A C 1
ATOM 654 O O . PRO A 1 92 ? -8.172 -12.188 1.44 1 98.25 92 PRO A O 1
ATOM 657 N N . ARG A 1 93 ? -7.332 -13.297 3.197 1 97.12 93 ARG A N 1
ATOM 658 C CA . ARG A 1 93 ? -8.242 -14.422 3.021 1 97.12 93 ARG A CA 1
ATOM 659 C C . ARG A 1 93 ? -9.68 -14.008 3.305 1 97.12 93 ARG A C 1
ATOM 661 O O . ARG A 1 93 ? -10.609 -14.453 2.623 1 97.12 93 ARG A O 1
ATOM 668 N N . ARG A 1 94 ? -9.875 -13.188 4.352 1 96.5 94 ARG A N 1
ATOM 669 C CA . ARG A 1 94 ? -11.211 -12.695 4.645 1 96.5 94 ARG A CA 1
ATOM 670 C C . ARG A 1 94 ? -11.688 -11.719 3.574 1 96.5 94 ARG A C 1
ATOM 672 O O . ARG A 1 94 ? -10.938 -10.828 3.168 1 96.5 94 ARG A O 1
ATOM 679 N N . GLU A 1 95 ? -12.891 -11.859 3.109 1 96.31 95 GLU A N 1
ATOM 680 C CA . GLU A 1 95 ? -13.469 -11.023 2.064 1 96.31 95 GLU A CA 1
ATOM 681 C C . GLU A 1 95 ? -13.969 -9.695 2.637 1 96.31 95 GLU A C 1
ATOM 683 O O . GLU A 1 95 ? -15.117 -9.602 3.074 1 96.31 95 GLU A O 1
ATOM 688 N N . VAL A 1 96 ? -13.125 -8.734 2.627 1 96.19 96 VAL A N 1
ATOM 689 C CA . VAL A 1 96 ? -13.469 -7.387 3.057 1 96.19 96 VAL A CA 1
ATOM 690 C C . VAL A 1 96 ? -13.141 -6.391 1.946 1 96.19 96 VAL A C 1
ATOM 692 O O . VAL A 1 96 ? -12.289 -6.66 1.094 1 96.19 96 VAL A O 1
ATOM 695 N N . LYS A 1 97 ? -13.711 -5.262 1.969 1 96.06 97 LYS A N 1
ATOM 696 C CA . LYS A 1 97 ? -13.578 -4.305 0.873 1 96.06 97 LYS A CA 1
ATOM 697 C C . LYS A 1 97 ? -12.609 -3.182 1.239 1 96.06 97 LYS A C 1
ATOM 699 O O . LYS A 1 97 ? -12.148 -2.445 0.365 1 96.06 97 LYS A O 1
ATOM 704 N N . ALA A 1 98 ? -12.383 -3.037 2.6 1 95.94 98 ALA A N 1
ATOM 705 C CA . ALA A 1 98 ? -11.641 -1.85 3.018 1 95.94 98 ALA A CA 1
ATOM 706 C C . ALA A 1 98 ? -10.555 -2.209 4.027 1 95.94 98 ALA A C 1
ATOM 708 O O . ALA A 1 98 ? -10.719 -3.133 4.828 1 95.94 98 ALA A O 1
ATOM 709 N N . LEU A 1 99 ? -9.508 -1.431 3.953 1 96.25 99 LEU A N 1
ATOM 710 C CA . LEU A 1 99 ? -8.375 -1.631 4.848 1 96.25 99 LEU A CA 1
ATOM 711 C C . LEU A 1 99 ? -8.789 -1.47 6.305 1 96.25 99 LEU A C 1
ATOM 713 O O . LEU A 1 99 ? -8.32 -2.203 7.176 1 96.25 99 LEU A O 1
ATOM 717 N N . TYR A 1 100 ? -9.719 -0.543 6.594 1 91.06 100 TYR A N 1
ATOM 718 C CA . TYR A 1 100 ? -10.109 -0.248 7.965 1 91.06 100 TYR A CA 1
ATOM 719 C C . TYR A 1 100 ? -10.961 -1.374 8.539 1 91.06 100 TYR A C 1
ATOM 721 O O . TYR A 1 100 ? -11.227 -1.404 9.75 1 91.06 100 TYR A O 1
ATOM 729 N N . GLU A 1 101 ? -11.398 -2.324 7.77 1 93.75 101 GLU A N 1
ATOM 730 C CA . GLU A 1 101 ? -12.156 -3.48 8.234 1 93.75 101 GLU A CA 1
ATOM 731 C C . GLU A 1 101 ? -11.234 -4.586 8.734 1 93.75 101 GLU A C 1
ATOM 733 O O . GLU A 1 101 ? -11.688 -5.539 9.367 1 93.75 101 GLU A O 1
ATOM 738 N N . LEU A 1 102 ? -9.945 -4.461 8.414 1 95 102 LEU A N 1
ATOM 739 C CA . LEU A 1 102 ? -8.984 -5.477 8.836 1 95 102 LEU A CA 1
ATOM 740 C C . LEU A 1 102 ? -8.586 -5.273 10.297 1 95 102 LEU A C 1
ATOM 742 O O . LEU A 1 102 ? -8.43 -4.137 10.75 1 95 102 LEU A O 1
ATOM 746 N N . SER A 1 103 ? -8.422 -6.387 10.992 1 92.19 103 SER A N 1
ATOM 747 C CA . SER A 1 103 ? -7.812 -6.332 12.32 1 92.19 103 SER A CA 1
ATOM 748 C C . SER A 1 103 ? -6.332 -5.977 12.234 1 92.19 103 SER A C 1
ATOM 750 O O . SER A 1 103 ? -5.734 -6.039 11.156 1 92.19 103 SER A O 1
ATOM 752 N N . PRO A 1 104 ? -5.723 -5.609 13.328 1 91.19 104 PRO A N 1
ATOM 753 C CA . PRO A 1 104 ? -4.285 -5.324 13.312 1 91.19 104 PRO A CA 1
ATOM 754 C C . PRO A 1 104 ? -3.451 -6.516 12.852 1 91.19 104 PRO A C 1
ATOM 756 O O . PRO A 1 104 ? -2.457 -6.344 12.141 1 91.19 104 PRO A O 1
ATOM 759 N N . GLU A 1 105 ? -3.908 -7.676 13.297 1 92.81 105 GLU A N 1
ATOM 760 C CA . GLU A 1 105 ? -3.188 -8.883 12.898 1 92.81 105 GLU A CA 1
ATOM 761 C C . GLU A 1 105 ? -3.279 -9.109 11.391 1 92.81 105 GLU A C 1
ATOM 763 O O . GLU A 1 105 ? -2.312 -9.547 10.766 1 92.81 105 GLU A O 1
ATOM 768 N N . GLU A 1 106 ? -4.441 -8.805 10.812 1 95.5 106 GLU A N 1
ATOM 769 C CA . GLU A 1 106 ? -4.637 -8.961 9.375 1 95.5 106 GLU A CA 1
ATOM 770 C C . GLU A 1 106 ? -3.848 -7.918 8.594 1 95.5 106 GLU A C 1
ATOM 772 O O . GLU A 1 106 ? -3.283 -8.219 7.535 1 95.5 106 GLU A O 1
ATOM 777 N N . VAL A 1 107 ? -3.809 -6.672 9.086 1 95.94 107 VAL A N 1
ATOM 778 C CA . VAL A 1 107 ? -3.02 -5.629 8.445 1 95.94 107 VAL A CA 1
ATOM 779 C C . VAL A 1 107 ? -1.544 -6.02 8.445 1 95.94 107 VAL A C 1
ATOM 781 O O . VAL A 1 107 ? -0.879 -5.961 7.41 1 95.94 107 VAL A O 1
ATOM 784 N N . ASP A 1 108 ? -1.126 -6.398 9.617 1 92.94 108 ASP A N 1
ATOM 785 C CA . ASP A 1 108 ? 0.26 -6.836 9.766 1 92.94 108 ASP A CA 1
ATOM 786 C C . ASP A 1 108 ? 0.591 -7.957 8.781 1 92.94 108 ASP A C 1
ATOM 788 O O . ASP A 1 108 ? 1.566 -7.863 8.031 1 92.94 108 ASP A O 1
ATOM 792 N N . ASP A 1 109 ? -0.226 -8.953 8.758 1 94.94 109 ASP A N 1
ATOM 793 C CA . ASP A 1 109 ? 0.007 -10.117 7.91 1 94.94 109 ASP A CA 1
ATOM 794 C C . ASP A 1 109 ? -0.013 -9.734 6.434 1 94.94 109 ASP A C 1
ATOM 796 O O . ASP A 1 109 ? 0.849 -10.164 5.664 1 94.94 109 ASP A O 1
ATOM 800 N N . LEU A 1 110 ? -0.959 -8.922 6.059 1 97.5 110 LEU A N 1
ATOM 801 C CA . LEU A 1 110 ? -1.127 -8.539 4.664 1 97.5 110 LEU A CA 1
ATOM 802 C C . LEU A 1 110 ? 0.11 -7.809 4.148 1 97.5 110 LEU A C 1
ATOM 804 O O . LEU A 1 110 ? 0.607 -8.109 3.062 1 97.5 110 LEU A O 1
ATOM 808 N N . PHE A 1 111 ? 0.627 -6.98 4.949 1 97.19 111 PHE A N 1
ATOM 809 C CA . PHE A 1 111 ? 1.669 -6.129 4.387 1 97.19 111 PHE A CA 1
ATOM 810 C C . PHE A 1 111 ? 3.049 -6.734 4.621 1 97.19 111 PHE A C 1
ATOM 812 O O . PHE A 1 111 ? 3.994 -6.441 3.887 1 97.19 111 PHE A O 1
ATOM 819 N N . LEU A 1 112 ? 3.15 -7.605 5.598 1 95.5 112 LEU A N 1
ATOM 820 C CA . LEU A 1 112 ? 4.344 -8.445 5.617 1 95.5 112 LEU A CA 1
ATOM 821 C C . LEU A 1 112 ? 4.391 -9.359 4.398 1 95.5 112 LEU A C 1
ATOM 823 O O . LEU A 1 112 ? 5.449 -9.539 3.791 1 95.5 112 LEU A O 1
ATOM 827 N N . ALA A 1 113 ? 3.248 -9.914 4.062 1 96.69 113 ALA A N 1
ATOM 828 C CA . ALA A 1 113 ? 3.154 -10.703 2.834 1 96.69 113 ALA A CA 1
ATOM 829 C C . ALA A 1 113 ? 3.488 -9.844 1.614 1 96.69 113 ALA A C 1
ATOM 831 O O . ALA A 1 113 ? 4.199 -10.297 0.711 1 96.69 113 ALA A O 1
ATOM 832 N N . THR A 1 114 ? 2.969 -8.602 1.576 1 98.12 114 THR A N 1
ATOM 833 C CA . THR A 1 114 ? 3.25 -7.688 0.477 1 98.12 114 THR A CA 1
ATOM 834 C C . THR A 1 114 ? 4.75 -7.445 0.343 1 98.12 114 THR A C 1
ATOM 836 O O . THR A 1 114 ? 5.293 -7.469 -0.764 1 98.12 114 THR A O 1
ATOM 839 N N . GLN A 1 115 ? 5.395 -7.246 1.478 1 96.69 115 GLN A N 1
ATOM 840 C CA . GLN A 1 115 ? 6.844 -7.055 1.495 1 96.69 115 GLN A CA 1
ATOM 841 C C . GLN A 1 115 ? 7.562 -8.266 0.903 1 96.69 115 GLN A C 1
ATOM 843 O O . GLN A 1 115 ? 8.375 -8.125 -0.013 1 96.69 115 GLN A O 1
ATOM 848 N N . VAL A 1 116 ? 7.227 -9.422 1.355 1 94.75 116 VAL A N 1
ATOM 849 C CA . VAL A 1 116 ? 7.91 -10.648 0.951 1 94.75 116 VAL A CA 1
ATOM 850 C C . VAL A 1 116 ? 7.594 -10.961 -0.51 1 94.75 116 VAL A C 1
ATOM 852 O O . VAL A 1 116 ? 8.492 -11.297 -1.286 1 94.75 116 VAL A O 1
ATOM 855 N N . VAL A 1 117 ? 6.348 -10.852 -0.893 1 97 117 VAL A N 1
ATOM 856 C CA . VAL A 1 117 ? 5.922 -11.188 -2.246 1 97 117 VAL A CA 1
ATOM 857 C C . VAL A 1 117 ? 6.574 -10.234 -3.246 1 97 117 VAL A C 1
ATOM 859 O O . VAL A 1 117 ? 7.043 -10.664 -4.305 1 97 117 VAL A O 1
ATOM 862 N N . SER A 1 118 ? 6.594 -8.93 -2.939 1 97.38 118 SER A N 1
ATOM 863 C CA . SER A 1 118 ? 7.25 -8 -3.852 1 97.38 118 SER A CA 1
ATOM 864 C C . SER A 1 118 ? 8.719 -8.352 -4.035 1 97.38 118 SER A C 1
ATOM 866 O O . SER A 1 118 ? 9.266 -8.211 -5.129 1 97.38 118 SER A O 1
ATOM 868 N N . TYR A 1 119 ? 9.336 -8.758 -2.961 1 94.38 119 TYR A N 1
ATOM 869 C CA . TYR A 1 119 ? 10.727 -9.203 -3.035 1 94.38 119 TYR A CA 1
ATOM 870 C C . TYR A 1 119 ? 10.859 -10.414 -3.953 1 94.38 119 TYR A C 1
ATOM 872 O O . TYR A 1 119 ? 11.727 -10.438 -4.832 1 94.38 119 TYR A O 1
ATOM 880 N N . ILE A 1 120 ? 10.023 -11.438 -3.771 1 94.12 120 ILE A N 1
ATOM 881 C CA . ILE A 1 120 ? 10.023 -12.648 -4.586 1 94.12 120 ILE A CA 1
ATOM 882 C C . ILE A 1 120 ? 9.836 -12.273 -6.059 1 94.12 120 ILE A C 1
ATOM 884 O O . ILE A 1 120 ? 10.57 -12.758 -6.922 1 94.12 120 ILE A O 1
ATOM 888 N N . LEU A 1 121 ? 8.875 -11.422 -6.324 1 97.06 121 LEU A N 1
ATOM 889 C CA . LEU A 1 121 ? 8.586 -11.016 -7.695 1 97.06 121 LEU A CA 1
ATOM 890 C C . LEU A 1 121 ? 9.812 -10.391 -8.352 1 97.06 121 LEU A C 1
ATOM 892 O O . LEU A 1 121 ? 10.156 -10.742 -9.484 1 97.06 121 LEU A O 1
ATOM 896 N N . ASN A 1 122 ? 10.438 -9.516 -7.621 1 95.75 122 ASN A N 1
ATOM 897 C CA . ASN A 1 122 ? 11.625 -8.859 -8.156 1 95.75 122 ASN A CA 1
ATOM 898 C C . ASN A 1 122 ? 12.75 -9.859 -8.414 1 95.75 122 ASN A C 1
ATOM 900 O O . ASN A 1 122 ? 13.445 -9.781 -9.43 1 95.75 122 ASN A O 1
ATOM 904 N N . ARG A 1 123 ? 12.883 -10.758 -7.551 1 92.81 123 ARG A N 1
ATOM 905 C CA . ARG A 1 123 ? 13.945 -11.742 -7.703 1 92.81 123 ARG A CA 1
ATOM 906 C C . ARG A 1 123 ? 13.695 -12.633 -8.914 1 92.81 123 ARG A C 1
ATOM 908 O O . ARG A 1 123 ? 14.609 -12.891 -9.703 1 92.81 123 ARG A O 1
ATOM 915 N N . VAL A 1 124 ? 12.508 -13.086 -9.102 1 94.25 124 VAL A N 1
ATOM 916 C CA . VAL A 1 124 ? 12.18 -14.016 -10.172 1 94.25 124 VAL A CA 1
ATOM 917 C C . VAL A 1 124 ? 12.195 -13.289 -11.516 1 94.25 124 VAL A C 1
ATOM 919 O O . VAL A 1 124 ? 12.633 -13.844 -12.523 1 94.25 124 VAL A O 1
ATOM 922 N N . THR A 1 125 ? 11.758 -12.039 -11.578 1 95.88 125 THR A N 1
ATOM 923 C CA . THR A 1 125 ? 11.664 -11.297 -12.836 1 95.88 125 THR A CA 1
ATOM 924 C C . THR A 1 125 ? 12.969 -10.57 -13.133 1 95.88 125 THR A C 1
ATOM 926 O O . THR A 1 125 ? 13.141 -10.008 -14.219 1 95.88 125 THR A O 1
ATOM 929 N N . GLY A 1 126 ? 13.898 -10.547 -12.148 1 94.81 126 GLY A N 1
ATOM 930 C CA . GLY A 1 126 ? 15.156 -9.844 -12.336 1 94.81 126 GLY A CA 1
ATOM 931 C C . GLY A 1 126 ? 15 -8.328 -12.352 1 94.81 126 GLY A C 1
ATOM 932 O O . GLY A 1 126 ? 15.641 -7.645 -13.141 1 94.81 126 GLY A O 1
ATOM 933 N N . THR A 1 127 ? 14.055 -7.801 -11.586 1 95.94 127 THR A N 1
ATOM 934 C CA . THR A 1 127 ? 13.805 -6.367 -11.469 1 95.94 127 THR A CA 1
ATOM 935 C C . THR A 1 127 ? 14.148 -5.867 -10.07 1 95.94 127 THR A C 1
ATOM 937 O O . THR A 1 127 ? 14.445 -6.664 -9.18 1 95.94 127 THR A O 1
ATOM 940 N N . ASP A 1 128 ? 14.18 -4.551 -9.891 1 93.69 128 ASP A N 1
ATOM 941 C CA . ASP A 1 128 ? 14.453 -3.998 -8.57 1 93.69 128 ASP A CA 1
ATOM 942 C C . ASP A 1 128 ? 13.422 -2.932 -8.195 1 93.69 128 ASP A C 1
ATOM 944 O O . ASP A 1 128 ? 13.617 -2.178 -7.242 1 93.69 128 ASP A O 1
ATOM 948 N N . SER A 1 129 ? 12.398 -2.811 -9.016 1 98.38 129 SER A N 1
ATOM 949 C CA . SER A 1 129 ? 11.32 -1.85 -8.789 1 98.38 129 SER A CA 1
ATOM 950 C C . SER A 1 129 ? 9.961 -2.539 -8.766 1 98.38 129 SER A C 1
ATOM 952 O O . SER A 1 129 ? 9.789 -3.611 -9.352 1 98.38 129 SER A O 1
ATOM 954 N N . CYS A 1 130 ? 9.078 -1.973 -8.094 1 98.69 130 CYS A N 1
ATOM 955 C CA . CYS A 1 130 ? 7.746 -2.559 -7.992 1 98.69 130 CYS A CA 1
ATOM 956 C C . CYS A 1 130 ? 6.695 -1.486 -7.73 1 98.69 130 CYS A C 1
ATOM 958 O O . CYS A 1 130 ? 6.867 -0.648 -6.844 1 98.69 130 CYS A O 1
ATOM 960 N N . THR A 1 131 ? 5.645 -1.43 -8.516 1 98.69 131 THR A N 1
ATOM 961 C CA . THR A 1 131 ? 4.457 -0.628 -8.234 1 98.69 131 THR A CA 1
ATOM 962 C C . THR A 1 131 ? 3.5 -1.383 -7.316 1 98.69 131 THR A C 1
ATOM 964 O O . THR A 1 131 ? 3.127 -2.523 -7.602 1 98.69 131 THR A O 1
ATOM 967 N N . MET A 1 132 ? 3.172 -0.831 -6.18 1 98.75 132 MET A N 1
ATOM 968 C CA . MET A 1 132 ? 2.205 -1.38 -5.234 1 98.75 132 MET A CA 1
ATOM 969 C C . MET A 1 132 ? 0.99 -0.466 -5.105 1 98.75 132 MET A C 1
ATOM 971 O O . MET A 1 132 ? 1.103 0.656 -4.609 1 98.75 132 MET A O 1
ATOM 975 N N . LEU A 1 133 ? -0.151 -0.926 -5.535 1 98.75 133 LEU A N 1
ATOM 976 C CA . LEU A 1 133 ? -1.338 -0.082 -5.613 1 98.75 133 LEU A CA 1
ATOM 977 C C . LEU A 1 133 ? -2.521 -0.742 -4.914 1 98.75 133 LEU A C 1
ATOM 979 O O . LEU A 1 133 ? -2.826 -1.909 -5.168 1 98.75 133 LEU A O 1
ATOM 983 N N . LEU A 1 134 ? -3.037 -0.122 -4.004 1 98.69 134 LEU A N 1
ATOM 984 C CA . LEU A 1 134 ? -4.289 -0.488 -3.348 1 98.69 134 LEU A CA 1
ATOM 985 C C . LEU A 1 134 ? -5.355 0.58 -3.576 1 98.69 134 LEU A C 1
ATOM 987 O O . LEU A 1 134 ? -5.145 1.75 -3.248 1 98.69 134 LEU A O 1
ATOM 991 N N . GLN A 1 135 ? -6.441 0.234 -4.191 1 98.25 135 GLN A N 1
ATOM 992 C CA . GLN A 1 135 ? -7.574 1.113 -4.461 1 98.25 135 GLN A CA 1
ATOM 993 C C . GLN A 1 135 ? -8.766 0.757 -3.58 1 98.25 135 GLN A C 1
ATOM 995 O O . GLN A 1 135 ? -9.43 -0.255 -3.809 1 98.25 135 GLN A O 1
ATOM 1000 N N . GLN A 1 136 ? -8.984 1.586 -2.611 1 98 136 GLN A N 1
ATOM 1001 C CA . GLN A 1 136 ? -10.086 1.346 -1.68 1 98 136 GLN A CA 1
ATOM 1002 C C . GLN A 1 136 ? -11.305 2.189 -2.037 1 98 136 GLN A C 1
ATOM 1004 O O . GLN A 1 136 ? -11.227 3.42 -2.061 1 98 136 GLN A O 1
ATOM 1009 N N . GLY A 1 137 ? -12.422 1.545 -2.344 1 97.62 137 GLY A N 1
ATOM 1010 C CA . GLY A 1 137 ? -13.641 2.254 -2.691 1 97.62 137 GLY A CA 1
ATOM 1011 C C . GLY A 1 137 ? -13.805 2.469 -4.184 1 97.62 137 GLY A C 1
ATOM 1012 O O . GLY A 1 137 ? -12.812 2.611 -4.906 1 97.62 137 GLY A O 1
ATOM 1013 N N . GLU A 1 138 ? -14.992 2.645 -4.645 1 96.38 138 GLU A N 1
ATOM 1014 C CA . GLU A 1 138 ? -15.32 2.721 -6.062 1 96.38 138 GLU A CA 1
ATOM 1015 C C . GLU A 1 138 ? -14.719 3.973 -6.699 1 96.38 138 GLU A C 1
ATOM 1017 O O . GLU A 1 138 ? -14.234 3.928 -7.836 1 96.38 138 GLU A O 1
ATOM 1022 N N . ALA A 1 139 ? -14.734 5.051 -5.977 1 97.69 139 ALA A N 1
ATOM 1023 C CA . ALA A 1 139 ? -14.242 6.309 -6.527 1 97.69 139 ALA A CA 1
ATOM 1024 C C . ALA A 1 139 ? -12.734 6.254 -6.75 1 97.69 139 ALA A C 1
ATOM 1026 O O . ALA A 1 139 ? -12.18 7.047 -7.52 1 97.69 139 ALA A O 1
ATOM 1027 N N . ALA A 1 140 ? -12.055 5.359 -6.039 1 97.75 140 ALA A N 1
ATOM 1028 C CA . ALA A 1 140 ? -10.617 5.191 -6.223 1 97.75 140 ALA A CA 1
ATOM 1029 C C . ALA A 1 140 ? -10.312 4.137 -7.285 1 97.75 140 ALA A C 1
ATOM 1031 O O . ALA A 1 140 ? -9.148 3.881 -7.605 1 97.75 140 ALA A O 1
ATOM 1032 N N . GLY A 1 141 ? -11.359 3.436 -7.832 1 96.12 141 GLY A N 1
ATOM 1033 C C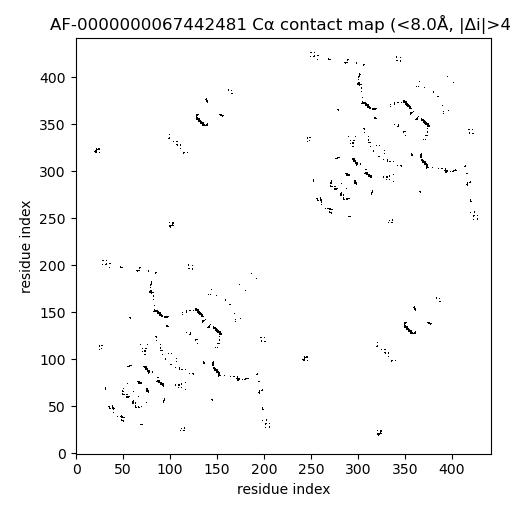A . GLY A 1 141 ? -11.172 2.475 -8.906 1 96.12 141 GLY A CA 1
ATOM 1034 C C . GLY A 1 141 ? -11.32 1.034 -8.453 1 96.12 141 GLY A C 1
ATOM 1035 O O . GLY A 1 141 ? -10.977 0.108 -9.195 1 96.12 141 GLY A O 1
ATOM 1036 N N . GLN A 1 142 ? -11.75 0.845 -7.23 1 96 142 GLN A N 1
ATOM 1037 C CA . GLN A 1 142 ? -12 -0.521 -6.781 1 96 142 GLN A CA 1
ATOM 1038 C C . GLN A 1 142 ? -13.195 -1.128 -7.523 1 96 142 GLN A C 1
ATOM 1040 O O . GLN A 1 142 ? -14.336 -0.725 -7.305 1 96 142 GLN A O 1
ATOM 1045 N N . CYS A 1 143 ? -12.898 -2.117 -8.273 1 92.19 143 CYS A N 1
ATOM 1046 C CA . CYS A 1 143 ? -13.953 -2.695 -9.102 1 92.19 143 CYS A CA 1
ATOM 1047 C C . CYS A 1 143 ? -14.422 -4.031 -8.539 1 92.19 143 CYS A C 1
ATOM 1049 O O . CYS A 1 143 ? -15.508 -4.504 -8.875 1 92.19 143 CYS A O 1
ATOM 1051 N N . LEU A 1 144 ? -13.648 -4.684 -7.715 1 94.94 144 LEU A N 1
ATOM 1052 C CA . LEU A 1 144 ? -13.992 -5.973 -7.129 1 94.94 144 LEU A CA 1
ATOM 1053 C C . LEU A 1 144 ? -14.422 -5.809 -5.676 1 94.94 144 LEU A C 1
ATOM 1055 O O . LEU A 1 144 ? -13.969 -4.891 -4.988 1 94.94 144 LEU A O 1
ATOM 1059 N N . PRO A 1 145 ? -15.25 -6.602 -5.18 1 94.44 145 PRO A N 1
ATOM 1060 C CA . PRO A 1 145 ? -15.805 -6.438 -3.83 1 94.44 145 PRO A CA 1
ATOM 1061 C C . PRO A 1 145 ? -14.875 -6.977 -2.744 1 94.44 145 PRO A C 1
ATOM 1063 O O . PRO A 1 145 ? -15.336 -7.461 -1.711 1 94.44 145 PRO A O 1
ATOM 1066 N N . GLN A 1 146 ? -13.594 -7.051 -3.012 1 96.75 146 GLN A N 1
ATOM 1067 C CA . GLN A 1 146 ? -12.586 -7.488 -2.047 1 96.75 146 GLN A CA 1
ATOM 1068 C C . GLN A 1 146 ? -11.297 -6.68 -2.186 1 96.75 146 GLN A C 1
ATOM 1070 O O . GLN A 1 146 ? -10.883 -6.352 -3.299 1 96.75 146 GLN A O 1
ATOM 1075 N N . LEU A 1 147 ? -10.75 -6.395 -1.046 1 97.62 147 LEU A N 1
ATOM 1076 C CA . LEU A 1 147 ? -9.508 -5.633 -0.971 1 97.62 147 LEU A CA 1
ATOM 1077 C C . LEU A 1 147 ? -8.336 -6.441 -1.515 1 97.62 147 LEU A C 1
ATOM 1079 O O . LEU A 1 147 ? -8.227 -7.641 -1.244 1 97.62 147 LEU A O 1
ATOM 1083 N N . TYR A 1 148 ? -7.449 -5.867 -2.281 1 98.44 148 TYR A N 1
ATOM 1084 C CA . TYR A 1 148 ? -6.203 -6.484 -2.73 1 98.44 148 TYR A CA 1
ATOM 1085 C C . TYR A 1 148 ? -5.168 -5.426 -3.094 1 98.44 148 TYR A C 1
ATOM 1087 O O . TYR A 1 148 ? -5.516 -4.27 -3.346 1 98.44 148 TYR A O 1
ATOM 1095 N N . VAL A 1 149 ? -3.969 -5.824 -3.086 1 98.88 149 VAL A N 1
ATOM 1096 C CA . VAL A 1 149 ? -2.85 -4.973 -3.479 1 98.88 149 VAL A CA 1
ATOM 1097 C C . VAL A 1 149 ? -2.271 -5.465 -4.805 1 98.88 149 VAL A C 1
ATOM 1099 O O . VAL A 1 149 ? -1.851 -6.617 -4.918 1 98.88 149 VAL A O 1
ATOM 1102 N N . HIS A 1 150 ? -2.213 -4.633 -5.816 1 98.75 150 HIS A N 1
ATOM 1103 C CA . HIS A 1 150 ? -1.441 -4.926 -7.016 1 98.75 150 HIS A CA 1
ATOM 1104 C C . HIS A 1 150 ? 0.057 -4.859 -6.738 1 98.75 150 HIS A C 1
ATOM 1106 O O . HIS A 1 150 ? 0.537 -3.902 -6.129 1 98.75 150 HIS A O 1
ATOM 1112 N N . LEU A 1 151 ? 0.724 -5.773 -7.172 1 98.81 151 LEU A N 1
ATOM 1113 C CA . LEU A 1 151 ? 2.182 -5.766 -7.188 1 98.81 151 LEU A CA 1
ATOM 1114 C C . LEU A 1 151 ? 2.709 -6.004 -8.602 1 98.81 151 LEU A C 1
ATOM 1116 O O . LEU A 1 151 ? 2.496 -7.074 -9.172 1 98.81 151 LEU A O 1
ATOM 1120 N N . VAL A 1 152 ? 3.408 -5.043 -9.133 1 98.69 152 VAL A N 1
ATOM 1121 C CA . VAL A 1 152 ? 3.885 -5.145 -10.508 1 98.69 152 VAL A CA 1
ATOM 1122 C C . VAL A 1 152 ? 5.379 -4.852 -10.562 1 98.69 152 VAL A C 1
ATOM 1124 O O . VAL A 1 152 ? 5.797 -3.695 -10.445 1 98.69 152 VAL A O 1
ATOM 1127 N N . PRO A 1 153 ? 6.195 -5.844 -10.766 1 98.38 153 PRO A N 1
ATOM 1128 C CA . PRO A 1 153 ? 7.613 -5.566 -11.016 1 98.38 153 PRO A CA 1
ATOM 1129 C C . PRO A 1 153 ? 7.832 -4.66 -12.227 1 98.38 153 PRO A C 1
ATOM 1131 O O . PRO A 1 153 ? 7.137 -4.793 -13.242 1 98.38 153 PRO A O 1
ATOM 1134 N N . ARG A 1 154 ? 8.711 -3.727 -12.094 1 98.31 154 ARG A N 1
ATOM 1135 C CA . ARG A 1 154 ? 8.914 -2.723 -13.133 1 98.31 154 ARG A CA 1
ATOM 1136 C C . ARG A 1 154 ? 10.359 -2.725 -13.625 1 98.31 154 ARG A C 1
ATOM 1138 O O . ARG A 1 154 ? 11.281 -2.957 -12.844 1 98.31 154 ARG A O 1
ATOM 1145 N N . ARG A 1 155 ? 10.5 -2.463 -14.859 1 96.94 155 ARG A N 1
ATOM 1146 C CA . ARG A 1 155 ? 11.781 -2.223 -15.508 1 96.94 155 ARG A CA 1
ATOM 1147 C C . ARG A 1 155 ? 11.781 -0.882 -16.234 1 96.94 155 ARG A C 1
ATOM 1149 O O . ARG A 1 155 ? 10.734 -0.405 -16.672 1 96.94 155 ARG A O 1
ATOM 1156 N N . LYS A 1 156 ? 12.961 -0.388 -16.297 1 95.75 156 LYS A N 1
ATOM 1157 C CA . LYS A 1 156 ? 13.07 0.85 -17.062 1 95.75 156 LYS A CA 1
ATOM 1158 C C . LYS A 1 156 ? 12.484 0.681 -18.469 1 95.75 156 LYS A C 1
ATOM 1160 O O . LYS A 1 156 ? 12.758 -0.31 -19.141 1 95.75 156 LYS A O 1
ATOM 1165 N N . ASP A 1 157 ? 11.57 1.511 -18.828 1 94.81 157 ASP A N 1
ATOM 1166 C CA . ASP A 1 157 ? 11.008 1.606 -20.172 1 94.81 157 ASP A CA 1
ATOM 1167 C C . ASP A 1 157 ? 10.141 0.39 -20.5 1 94.81 157 ASP A C 1
ATOM 1169 O O . ASP A 1 157 ? 10.055 -0.029 -21.656 1 94.81 157 ASP A O 1
ATOM 1173 N N . ASP A 1 158 ? 9.609 -0.221 -19.516 1 95.69 158 ASP A N 1
ATOM 1174 C CA . ASP A 1 158 ? 8.719 -1.351 -19.781 1 95.69 158 ASP A CA 1
ATOM 1175 C C . ASP A 1 158 ? 7.438 -0.893 -20.469 1 95.69 158 ASP A C 1
ATOM 1177 O O . ASP A 1 158 ? 6.742 -1.696 -21.094 1 95.69 158 ASP A O 1
ATOM 1181 N N . LEU A 1 159 ? 7.094 0.378 -20.312 1 95.38 159 LEU A N 1
ATOM 1182 C CA . LEU A 1 159 ? 5.988 1.022 -21.016 1 95.38 159 LEU A CA 1
ATOM 1183 C C . LEU A 1 159 ? 6.438 2.342 -21.641 1 95.38 159 LEU A C 1
ATOM 1185 O O . LEU A 1 159 ? 7.406 2.953 -21.172 1 95.38 159 LEU A O 1
ATOM 1189 N N . SER A 1 160 ? 5.758 2.723 -22.625 1 93.81 160 SER A N 1
ATOM 1190 C CA . SER A 1 160 ? 6.102 3.98 -23.281 1 93.81 160 SER A CA 1
ATOM 1191 C C . SER A 1 160 ? 5.996 5.152 -22.312 1 93.81 160 SER A C 1
ATOM 1193 O O . SER A 1 160 ? 6.879 6.016 -22.281 1 93.81 160 SER A O 1
ATOM 1195 N N . ASN A 1 161 ? 4.918 5.207 -21.609 1 93.5 161 ASN A N 1
ATOM 1196 C CA . ASN A 1 161 ? 4.73 6.109 -20.484 1 93.5 161 ASN A CA 1
ATOM 1197 C C . ASN A 1 161 ? 4.539 5.34 -19.188 1 93.5 161 ASN A C 1
ATOM 1199 O O . ASN A 1 161 ? 3.713 4.426 -19.109 1 93.5 161 ASN A O 1
ATOM 1203 N N . ASN A 1 162 ? 5.312 5.684 -18.219 1 92.81 162 ASN A N 1
ATOM 1204 C CA . ASN A 1 162 ? 5.324 4.957 -16.953 1 92.81 162 ASN A CA 1
ATOM 1205 C C . ASN A 1 162 ? 3.92 4.816 -16.375 1 92.81 162 ASN A C 1
ATOM 1207 O O . ASN A 1 162 ? 3.566 3.766 -15.844 1 92.81 162 ASN A O 1
ATOM 1211 N N . ASP A 1 163 ? 3.09 5.824 -16.562 1 92.94 163 ASP A N 1
ATOM 1212 C CA . ASP A 1 163 ? 1.782 5.867 -15.914 1 92.94 163 ASP A CA 1
ATOM 1213 C C . ASP A 1 163 ? 0.745 5.09 -16.719 1 92.94 163 ASP A C 1
ATOM 1215 O O . ASP A 1 163 ? -0.396 4.93 -16.281 1 92.94 163 ASP A O 1
ATOM 1219 N N . ASP A 1 164 ? 1.12 4.559 -17.859 1 94.31 164 ASP A N 1
ATOM 1220 C CA . ASP A 1 164 ? 0.204 3.76 -18.672 1 94.31 164 ASP A CA 1
ATOM 1221 C C . ASP A 1 164 ? -0.159 2.457 -17.969 1 94.31 164 ASP A C 1
ATOM 1223 O O . ASP A 1 164 ? -1.107 1.774 -18.359 1 94.31 164 ASP A O 1
ATOM 1227 N N . ILE A 1 165 ? 0.552 2.162 -16.953 1 94.69 165 ILE A N 1
ATOM 1228 C CA . ILE A 1 165 ? 0.319 0.916 -16.234 1 94.69 165 ILE A CA 1
ATOM 1229 C C . ILE A 1 165 ? -1.041 0.966 -15.539 1 94.69 165 ILE A C 1
ATOM 1231 O O . ILE A 1 165 ? -1.711 -0.06 -15.398 1 94.69 165 ILE A O 1
ATOM 1235 N N . TYR A 1 166 ? -1.54 2.1 -15.141 1 94.38 166 TYR A N 1
ATOM 1236 C CA . TYR A 1 166 ? -2.654 2.207 -14.211 1 94.38 166 TYR A CA 1
ATOM 1237 C C . TYR A 1 166 ? -3.98 1.933 -14.906 1 94.38 166 TYR A C 1
ATOM 1239 O O . TYR A 1 166 ? -4.805 1.158 -14.414 1 94.38 166 TYR A O 1
ATOM 1247 N N . PRO A 1 167 ? -4.195 2.479 -16.094 1 92.88 167 PRO A N 1
ATOM 1248 C CA . PRO A 1 167 ? -5.406 2.043 -16.797 1 92.88 167 PRO A CA 1
ATOM 1249 C C . PRO A 1 167 ? -5.395 0.553 -17.125 1 92.88 167 PRO A C 1
ATOM 1251 O O . PRO A 1 167 ? -6.449 -0.086 -17.156 1 92.88 167 PRO A O 1
ATOM 1254 N N . LEU A 1 168 ? -4.242 -0.001 -17.328 1 94.12 168 LEU A N 1
ATOM 1255 C CA . LEU A 1 168 ? -4.121 -1.421 -17.641 1 94.12 168 LEU A CA 1
ATOM 1256 C C . LEU A 1 168 ? -4.48 -2.275 -16.422 1 94.12 168 LEU A C 1
ATOM 1258 O O . LEU A 1 168 ? -5.055 -3.357 -16.562 1 94.12 168 LEU A O 1
ATOM 1262 N N . LEU A 1 169 ? -4.164 -1.799 -15.234 1 95.12 169 LEU A N 1
ATOM 1263 C CA . LEU A 1 169 ? -4.441 -2.539 -14.008 1 95.12 169 LEU A CA 1
ATOM 1264 C C . LEU A 1 169 ? -5.941 -2.74 -13.82 1 95.12 169 LEU A C 1
ATOM 1266 O O . LEU A 1 169 ? -6.371 -3.756 -13.273 1 95.12 169 LEU A O 1
ATOM 1270 N N . GLU A 1 170 ? -6.742 -1.833 -14.281 1 89.25 170 GLU A N 1
ATOM 1271 C CA . GLU A 1 170 ? -8.195 -1.898 -14.125 1 89.25 170 GLU A CA 1
ATOM 1272 C C . GLU A 1 170 ? -8.773 -3.105 -14.859 1 89.25 170 GLU A C 1
ATOM 1274 O O . GLU A 1 170 ? -9.812 -3.633 -14.477 1 89.25 170 GLU A O 1
ATOM 1279 N N . LYS A 1 171 ? -8.078 -3.561 -15.812 1 88.62 171 LYS A N 1
ATOM 1280 C CA . LYS A 1 171 ? -8.578 -4.645 -16.656 1 88.62 171 LYS A CA 1
ATOM 1281 C C . LYS A 1 171 ? -7.871 -5.961 -16.328 1 88.62 171 LYS A C 1
ATOM 1283 O O . LYS A 1 171 ? -8.133 -6.984 -16.969 1 88.62 171 LYS A O 1
ATOM 1288 N N . SER A 1 172 ? -7.086 -5.926 -15.359 1 92.38 172 SER A N 1
ATOM 1289 C CA . SER A 1 172 ? -6.176 -7.043 -15.148 1 92.38 172 SER A CA 1
ATOM 1290 C C . SER A 1 172 ? -6.848 -8.164 -14.359 1 92.38 172 SER A C 1
ATOM 1292 O O . SER A 1 172 ? -6.348 -9.289 -14.312 1 92.38 172 SER A O 1
ATOM 1294 N N . LEU A 1 173 ? -7.91 -7.824 -13.633 1 91.19 173 LEU A N 1
ATOM 1295 C CA . LEU A 1 173 ? -8.648 -8.82 -12.859 1 91.19 173 LEU A CA 1
ATOM 1296 C C . LEU A 1 173 ? -10.109 -8.883 -13.312 1 91.19 173 LEU A C 1
ATOM 1298 O O . LEU A 1 173 ? -10.977 -8.273 -12.695 1 91.19 173 LEU A O 1
ATOM 1302 N N . PRO A 1 174 ? -10.352 -9.648 -14.242 1 81.62 174 PRO A N 1
ATOM 1303 C CA . PRO A 1 174 ? -11.742 -9.781 -14.68 1 81.62 174 PRO A CA 1
ATOM 1304 C C . PRO A 1 174 ? -12.625 -10.461 -13.641 1 81.62 174 PRO A C 1
ATOM 1306 O O . PRO A 1 174 ? -12.141 -11.242 -12.812 1 81.62 174 PRO A O 1
ATOM 1309 N N . PHE A 1 175 ? -13.812 -10.133 -13.625 1 74.69 175 PHE A N 1
ATOM 1310 C CA . PHE A 1 175 ? -14.789 -10.797 -12.773 1 74.69 175 PHE A CA 1
ATOM 1311 C C . PHE A 1 175 ? -15.953 -11.328 -13.594 1 74.69 175 PHE A C 1
ATOM 1313 O O . PHE A 1 175 ? -16.578 -10.578 -14.344 1 74.69 175 PHE A O 1
ATOM 1320 N N . PRO A 1 176 ? -16.156 -12.703 -13.43 1 72.88 176 PRO A N 1
ATOM 1321 C CA . PRO A 1 176 ? -15.5 -13.734 -12.625 1 72.88 176 PRO A CA 1
ATOM 1322 C C . PRO A 1 176 ? -14.07 -14.008 -13.078 1 72.88 176 PRO A C 1
ATOM 1324 O O . PRO A 1 176 ? -13.711 -13.719 -14.227 1 72.88 176 PRO A O 1
ATOM 1327 N N . LEU A 1 177 ? -13.234 -14.398 -12.133 1 71.12 177 LEU A N 1
ATOM 1328 C CA . LEU A 1 177 ? -11.797 -14.555 -12.352 1 71.12 177 LEU A CA 1
ATOM 1329 C C . LEU A 1 177 ? -11.523 -15.609 -13.414 1 71.12 177 LEU A C 1
ATOM 1331 O O . LEU A 1 177 ? -10.445 -15.617 -14.016 1 71.12 177 LEU A O 1
ATOM 1335 N N . ASP A 1 178 ? -12.398 -16.562 -13.617 1 62.09 178 ASP A N 1
ATOM 1336 C CA . ASP A 1 178 ? -12.195 -17.672 -14.539 1 62.09 178 ASP A CA 1
ATOM 1337 C C . ASP A 1 178 ? -12.406 -17.234 -15.984 1 62.09 178 ASP A C 1
ATOM 1339 O O . ASP A 1 178 ? -12.219 -18.031 -16.906 1 62.09 178 ASP A O 1
ATOM 1343 N N . GLU A 1 179 ? -12.938 -16.047 -16.078 1 56.31 179 GLU A N 1
ATOM 1344 C CA . GLU A 1 179 ? -13.102 -15.672 -17.469 1 56.31 179 GLU A CA 1
ATOM 1345 C C . GLU A 1 179 ? -11.75 -15.484 -18.156 1 56.31 179 GLU A C 1
ATOM 1347 O O . GLU A 1 179 ? -10.93 -14.68 -17.719 1 56.31 179 GLU A O 1
ATOM 1352 N N . GLU A 1 180 ? -11.188 -16.516 -18.5 1 49.28 180 GLU A N 1
ATOM 1353 C CA . GLU A 1 180 ? -9.938 -16.469 -19.25 1 49.28 180 GLU A CA 1
ATOM 1354 C C . GLU A 1 180 ? -9.859 -15.219 -20.109 1 49.28 180 GLU A C 1
ATOM 1356 O O . GLU A 1 180 ? -10.695 -15.008 -21 1 49.28 180 GLU A O 1
ATOM 1361 N N . GLY A 1 181 ? -9.852 -14.203 -19.484 1 46.88 181 GLY A N 1
ATOM 1362 C CA . GLY A 1 181 ? -9.758 -13.07 -20.406 1 46.88 181 GLY A CA 1
ATOM 1363 C C . GLY A 1 181 ? -8.656 -13.227 -21.438 1 46.88 181 GLY A C 1
ATOM 1364 O O . GLY A 1 181 ? -7.742 -14.039 -21.25 1 46.88 181 GLY A O 1
ATOM 1365 N N . ALA A 1 182 ? -8.945 -12.914 -22.625 1 41.06 182 ALA A N 1
ATOM 1366 C CA . ALA A 1 182 ? -8 -12.922 -23.734 1 41.06 182 ALA A CA 1
ATOM 1367 C C . ALA A 1 182 ? -6.668 -12.312 -23.328 1 41.06 182 ALA A C 1
ATOM 1369 O O . ALA A 1 182 ? -6.621 -11.188 -22.812 1 41.06 182 ALA A O 1
ATOM 1370 N N . LEU A 1 183 ? -5.715 -13.141 -22.859 1 43.56 183 LEU A N 1
ATOM 1371 C CA . LEU A 1 183 ? -4.355 -12.617 -22.75 1 43.56 183 LEU A CA 1
ATOM 1372 C C . LEU A 1 183 ? -4.133 -11.492 -23.75 1 43.56 183 LEU A C 1
ATOM 1374 O O . LEU A 1 183 ? -4.746 -11.477 -24.828 1 43.56 183 LEU A O 1
ATOM 1378 N N . HIS A 1 184 ? -3.912 -10.43 -23.297 1 43.72 184 HIS A N 1
ATOM 1379 C CA . HIS A 1 184 ? -3.533 -9.469 -24.328 1 43.72 184 HIS A CA 1
ATOM 1380 C C . HIS A 1 184 ? -2.76 -10.148 -25.453 1 43.72 184 HIS A C 1
ATOM 1382 O O . HIS A 1 184 ? -1.909 -11 -25.203 1 43.72 184 HIS A O 1
ATOM 1388 N N . GLU A 1 185 ? -3.383 -10.312 -26.562 1 43.78 185 GLU A N 1
ATOM 1389 C CA . GLU A 1 185 ? -2.91 -10.961 -27.781 1 43.78 185 GLU A CA 1
ATOM 1390 C C . GLU A 1 185 ? -1.394 -10.844 -27.922 1 43.78 185 GLU A C 1
ATOM 1392 O O . GLU A 1 185 ? -0.764 -11.648 -28.609 1 43.78 185 GLU A O 1
ATOM 1397 N N . ASP A 1 186 ? -0.846 -9.734 -27.5 1 44.91 186 ASP A N 1
ATOM 1398 C CA . ASP A 1 186 ? 0.528 -9.484 -27.922 1 44.91 186 ASP A CA 1
ATOM 1399 C C . ASP A 1 186 ? 1.524 -10.188 -27 1 44.91 186 ASP A C 1
ATOM 1401 O O . ASP A 1 186 ? 2.734 -9.984 -27.125 1 44.91 186 ASP A O 1
ATOM 1405 N N . GLU A 1 187 ? 1.105 -10.688 -25.828 1 48.22 187 GLU A N 1
ATOM 1406 C CA . GLU A 1 187 ? 2.186 -11.375 -25.125 1 48.22 187 GLU A CA 1
ATOM 1407 C C . GLU A 1 187 ? 2.367 -12.797 -25.641 1 48.22 187 GLU A C 1
ATOM 1409 O O . GLU A 1 187 ? 1.42 -13.586 -25.656 1 48.22 187 GLU A O 1
ATOM 1414 N N . PRO A 1 188 ? 3.295 -13.156 -26.438 1 44.69 188 PRO A N 1
ATOM 1415 C CA . PRO A 1 188 ? 3.535 -14.539 -26.828 1 44.69 188 PRO A CA 1
ATOM 1416 C C . PRO A 1 188 ? 3.33 -15.531 -25.688 1 44.69 188 PRO A C 1
ATOM 1418 O O . PRO A 1 188 ? 3.762 -15.273 -24.562 1 44.69 188 PRO A O 1
ATOM 1421 N N . LYS A 1 189 ? 2.201 -16.391 -25.641 1 47.28 189 LYS A N 1
ATOM 1422 C CA . LYS A 1 189 ? 1.887 -17.484 -24.719 1 47.28 189 LYS A CA 1
ATOM 1423 C C . LYS A 1 189 ? 3.158 -18.125 -24.172 1 47.28 189 LYS A C 1
ATOM 1425 O O . LYS A 1 189 ? 3.133 -18.75 -23.109 1 47.28 189 LYS A O 1
ATOM 1430 N N . SER A 1 190 ? 4.023 -18.469 -25.062 1 48 190 SER A N 1
ATOM 1431 C CA . SER A 1 190 ? 5.164 -19.328 -24.734 1 48 190 SER A CA 1
ATOM 1432 C C . SER A 1 190 ? 5.758 -18.969 -23.391 1 48 190 SER A C 1
ATOM 1434 O O . SER A 1 190 ? 6.234 -19.844 -22.656 1 48 190 SER A O 1
ATOM 1436 N N . LYS A 1 191 ? 6.422 -17.656 -23.078 1 57.41 191 LYS A N 1
ATOM 1437 C CA . LYS A 1 191 ? 7.395 -17.453 -22 1 57.41 191 LYS A CA 1
ATOM 1438 C C . LYS A 1 191 ? 6.758 -16.734 -20.828 1 57.41 191 LYS A C 1
ATOM 1440 O O . LYS A 1 191 ? 7.387 -15.867 -20.203 1 57.41 191 LYS A O 1
ATOM 1445 N N . SER A 1 192 ? 5.395 -16.953 -20.547 1 80.69 192 SER A N 1
ATOM 1446 C CA . SER A 1 192 ? 4.711 -16.25 -19.469 1 80.69 192 SER A CA 1
ATOM 1447 C C . SER A 1 192 ? 4.98 -16.906 -18.125 1 80.69 192 SER A C 1
ATOM 1449 O O . SER A 1 192 ? 5.066 -18.125 -18.031 1 80.69 192 SER A O 1
ATOM 1451 N N . LEU A 1 193 ? 5.324 -16.156 -17.141 1 91.19 193 LEU A N 1
ATOM 1452 C CA . LEU A 1 193 ? 5.586 -16.641 -15.781 1 91.19 193 LEU A CA 1
ATOM 1453 C C . LEU A 1 193 ? 4.34 -17.281 -15.18 1 91.19 193 LEU A C 1
ATOM 1455 O O . LEU A 1 193 ? 3.229 -16.781 -15.367 1 91.19 193 LEU A O 1
ATOM 1459 N N . GLN A 1 194 ? 4.57 -18.453 -14.625 1 93.06 194 GLN A N 1
ATOM 1460 C CA . GLN A 1 194 ? 3.523 -19.188 -13.906 1 93.06 194 GLN A CA 1
ATOM 1461 C C . GLN A 1 194 ? 3.771 -19.156 -12.398 1 93.06 194 GLN A C 1
ATOM 1463 O O . GLN A 1 194 ? 4.898 -18.938 -11.953 1 93.06 194 GLN A O 1
ATOM 1468 N N . ALA A 1 195 ? 2.684 -19.406 -11.68 1 94.75 195 ALA A N 1
ATOM 1469 C CA . ALA A 1 195 ? 2.822 -19.469 -10.227 1 94.75 195 ALA A CA 1
ATOM 1470 C C . ALA A 1 195 ? 3.875 -20.484 -9.812 1 94.75 195 ALA A C 1
ATOM 1472 O O . ALA A 1 195 ? 4.586 -20.297 -8.82 1 94.75 195 ALA A O 1
ATOM 1473 N N . ALA A 1 196 ? 4.008 -21.531 -10.578 1 93 196 ALA A N 1
ATOM 1474 C CA . ALA A 1 196 ? 4.973 -22.578 -10.289 1 93 196 ALA A CA 1
ATOM 1475 C C . ALA A 1 196 ? 6.398 -22.031 -10.289 1 93 196 ALA A C 1
ATOM 1477 O O . ALA A 1 196 ? 7.246 -22.5 -9.523 1 93 196 ALA A O 1
ATOM 1478 N N . ASP A 1 197 ? 6.672 -21.062 -11.156 1 93.44 197 ASP A N 1
ATOM 1479 C CA . ASP A 1 197 ? 8 -20.453 -11.203 1 93.44 197 ASP A CA 1
ATOM 1480 C C . ASP A 1 197 ? 8.344 -19.781 -9.883 1 93.44 197 ASP A C 1
ATOM 1482 O O . ASP A 1 197 ? 9.477 -19.875 -9.406 1 93.44 197 ASP A O 1
ATOM 1486 N N . PHE A 1 198 ? 7.414 -19.188 -9.289 1 95 198 PHE A N 1
ATOM 1487 C CA . PHE A 1 198 ? 7.621 -18.484 -8.023 1 95 198 PHE A CA 1
ATOM 1488 C C . PHE A 1 198 ? 7.73 -19.469 -6.871 1 95 198 PHE A C 1
ATOM 1490 O O . PHE A 1 198 ? 8.57 -19.312 -5.988 1 95 198 PHE A O 1
ATOM 1497 N N . ARG A 1 199 ? 6.891 -20.5 -6.867 1 93.81 199 ARG A N 1
ATOM 1498 C CA . ARG A 1 199 ? 7 -21.531 -5.844 1 93.81 199 ARG A CA 1
ATOM 1499 C C . ARG A 1 199 ? 8.359 -22.219 -5.902 1 93.81 199 ARG A C 1
ATOM 1501 O O . ARG A 1 199 ? 8.945 -22.531 -4.867 1 93.81 199 ARG A O 1
ATOM 1508 N N . GLU A 1 200 ? 8.812 -22.453 -7.105 1 91.62 200 GLU A N 1
ATOM 1509 C CA . GLU A 1 200 ? 10.117 -23.078 -7.27 1 91.62 200 GLU A CA 1
ATOM 1510 C C . GLU A 1 200 ? 11.227 -22.203 -6.691 1 91.62 200 GLU A C 1
ATOM 1512 O O . GLU A 1 200 ? 12.141 -22.703 -6.043 1 91.62 200 GLU A O 1
ATOM 1517 N N . TRP A 1 201 ? 11.125 -20.984 -6.969 1 92.56 201 TRP A N 1
ATOM 1518 C CA . TRP A 1 201 ? 12.117 -20.062 -6.418 1 92.56 201 TRP A CA 1
ATOM 1519 C C . TRP A 1 201 ? 12.094 -20.094 -4.895 1 92.56 201 TRP A C 1
ATOM 1521 O O . TRP A 1 201 ? 13.148 -20.125 -4.25 1 92.56 201 TRP A O 1
ATOM 1531 N N . ILE A 1 202 ? 10.938 -20.062 -4.309 1 91.56 202 ILE A N 1
ATOM 1532 C CA . ILE A 1 202 ? 10.781 -20.109 -2.857 1 91.56 202 ILE A CA 1
ATOM 1533 C C . ILE A 1 202 ? 11.43 -21.375 -2.305 1 91.56 202 ILE A C 1
ATOM 1535 O O . ILE A 1 202 ? 12.133 -21.328 -1.291 1 91.56 202 ILE A O 1
ATOM 1539 N N . LEU A 1 203 ? 11.25 -22.422 -2.998 1 87.44 203 LEU A N 1
ATOM 1540 C CA . LEU A 1 203 ? 11.781 -23.703 -2.557 1 87.44 203 LEU A CA 1
ATOM 1541 C C . LEU A 1 203 ? 13.305 -23.719 -2.625 1 87.44 203 LEU A C 1
ATOM 1543 O O . LEU A 1 203 ? 13.969 -24.328 -1.783 1 87.44 203 LEU A O 1
ATOM 1547 N N . GLN A 1 204 ? 13.883 -23.078 -3.59 1 84.69 204 GLN A N 1
ATOM 1548 C CA . GLN A 1 204 ? 15.328 -23.031 -3.779 1 84.69 204 GLN A CA 1
ATOM 1549 C C . GLN A 1 204 ? 15.984 -22.094 -2.773 1 84.69 204 GLN A C 1
ATOM 1551 O O . GLN A 1 204 ? 17.125 -22.328 -2.361 1 84.69 204 GLN A O 1
ATOM 1556 N N . MET A 1 205 ? 15.43 -20.969 -2.535 1 72.88 205 MET A N 1
ATOM 1557 C CA . MET A 1 205 ? 16.016 -19.969 -1.635 1 72.88 205 MET A CA 1
ATOM 1558 C C . MET A 1 205 ? 16.188 -20.547 -0.233 1 72.88 205 MET A C 1
ATOM 1560 O O . MET A 1 205 ? 17.188 -20.297 0.425 1 72.88 205 MET A O 1
ATOM 1564 N N . ALA A 1 206 ? 15.188 -21.109 0.345 1 55.94 206 ALA A N 1
ATOM 1565 C CA . ALA A 1 206 ? 15.305 -21.688 1.687 1 55.94 206 ALA A CA 1
ATOM 1566 C C . ALA A 1 206 ? 16.344 -22.797 1.724 1 55.94 206 ALA A C 1
ATOM 1568 O O . ALA A 1 206 ? 16.953 -23.062 2.766 1 55.94 206 ALA A O 1
ATOM 1569 N N . ALA A 1 207 ? 16.609 -23.469 0.667 1 50.75 207 ALA A N 1
ATOM 1570 C CA . ALA A 1 207 ? 17.656 -24.484 0.666 1 50.75 207 ALA A CA 1
ATOM 1571 C C . ALA A 1 207 ? 19.031 -23.844 0.83 1 50.75 207 ALA A C 1
ATOM 1573 O O . ALA A 1 207 ? 19.938 -24.453 1.431 1 50.75 207 ALA A O 1
ATOM 1574 N N . ASP A 1 208 ? 19.375 -22.688 0.205 1 48.25 208 ASP A N 1
ATOM 1575 C CA . ASP A 1 208 ? 20.703 -22.109 0.225 1 48.25 208 ASP A CA 1
ATOM 1576 C C . ASP A 1 208 ? 20.953 -21.344 1.525 1 48.25 208 ASP A C 1
ATOM 1578 O O . ASP A 1 208 ? 22.094 -21 1.842 1 48.25 208 ASP A O 1
ATOM 1582 N N . LYS A 1 209 ? 20.141 -20.562 2.068 1 47.53 209 LYS A N 1
ATOM 1583 C CA . LYS A 1 209 ? 20.484 -19.766 3.24 1 47.53 209 LYS A CA 1
ATOM 1584 C C . LYS A 1 209 ? 20.703 -20.641 4.465 1 47.53 209 LYS A C 1
ATOM 1586 O O . LYS A 1 209 ? 19.812 -21.406 4.859 1 47.53 209 LYS A O 1
ATOM 1591 N N . GLN A 1 210 ? 22.031 -20.906 4.836 1 40.44 210 GLN A N 1
ATOM 1592 C CA . GLN A 1 210 ? 22.625 -21.25 6.117 1 40.44 210 GLN A CA 1
ATOM 1593 C C . GLN A 1 210 ? 21.844 -20.656 7.277 1 40.44 210 GLN A C 1
ATOM 1595 O O . GLN A 1 210 ? 21.219 -19.609 7.133 1 40.44 210 GLN A O 1
ATOM 1600 N N . PRO A 1 211 ? 21.781 -21.359 8.484 1 37.81 211 PRO A N 1
ATOM 1601 C CA . PRO A 1 211 ? 21.188 -20.891 9.734 1 37.81 211 PRO A CA 1
ATOM 1602 C C . PRO A 1 211 ? 21.5 -19.422 10.031 1 37.81 211 PRO A C 1
ATOM 1604 O O . PRO A 1 211 ? 22.594 -18.953 9.703 1 37.81 211 PRO A O 1
ATOM 1607 N N . LEU A 1 212 ? 20.641 -18.484 10.094 1 35.81 212 LEU A N 1
ATOM 1608 C CA . LEU A 1 212 ? 21.047 -17.234 10.711 1 35.81 212 LEU A CA 1
ATOM 1609 C C . LEU A 1 212 ? 22.172 -17.453 11.711 1 35.81 212 LEU A C 1
ATOM 1611 O O . LEU A 1 212 ? 22.203 -18.453 12.43 1 35.81 212 LEU A O 1
ATOM 1615 N N . PRO A 1 213 ? 23.359 -16.781 11.57 1 33.19 213 PRO A N 1
ATOM 1616 C CA . PRO A 1 213 ? 24.391 -17 12.586 1 33.19 213 PRO A CA 1
ATOM 1617 C C . PRO A 1 213 ? 23.812 -17.062 14 1 33.19 213 PRO A C 1
ATOM 1619 O O . PRO A 1 213 ? 22.875 -16.328 14.32 1 33.19 213 PRO A O 1
ATOM 1622 N N . SER A 1 214 ? 23.938 -18.219 14.625 1 30.62 214 SER A N 1
ATOM 1623 C CA . SER A 1 214 ? 23.594 -18.453 16.031 1 30.62 214 SER A CA 1
ATOM 1624 C C . SER A 1 214 ? 23.969 -17.25 16.891 1 30.62 214 SER A C 1
ATOM 1626 O O . SER A 1 214 ? 24.969 -16.578 16.625 1 30.62 214 SER A O 1
ATOM 1628 N N . ARG A 1 215 ? 23.078 -16.75 17.688 1 29.22 215 ARG A N 1
ATOM 1629 C CA . ARG A 1 215 ? 23.453 -15.789 18.719 1 29.22 215 ARG A CA 1
ATOM 1630 C C . ARG A 1 215 ? 24.828 -16.125 19.297 1 29.22 215 ARG A C 1
ATOM 1632 O O . ARG A 1 215 ? 25.109 -17.281 19.625 1 29.22 215 ARG A O 1
ATOM 1639 N N . PRO A 1 216 ? 25.734 -15.18 19.047 1 31.16 216 PRO A N 1
ATOM 1640 C CA . PRO A 1 216 ? 26.969 -15.461 19.797 1 31.16 216 PRO A CA 1
ATOM 1641 C C . PRO A 1 216 ? 26.703 -15.969 21.203 1 31.16 216 PRO A C 1
ATOM 1643 O O . PRO A 1 216 ? 25.797 -15.477 21.891 1 31.16 216 PRO A O 1
ATOM 1646 N N . ALA A 1 217 ? 27 -17.219 21.5 1 29.45 217 ALA A N 1
ATOM 1647 C CA . ALA A 1 217 ? 27 -17.719 22.875 1 29.45 217 ALA A CA 1
ATOM 1648 C C . ALA A 1 217 ? 27.5 -16.672 23.859 1 29.45 217 ALA A C 1
ATOM 1650 O O . ALA A 1 217 ? 28.531 -16.016 23.609 1 29.45 217 ALA A O 1
ATOM 1651 N N . GLU A 1 218 ? 26.562 -16.047 24.594 1 27.64 218 GLU A N 1
ATOM 1652 C CA . GLU A 1 218 ? 27.016 -15.312 25.781 1 27.64 218 GLU A CA 1
ATOM 1653 C C . GLU A 1 218 ? 28.219 -15.984 26.422 1 27.64 218 GLU A C 1
ATOM 1655 O O . GLU A 1 218 ? 28.141 -17.141 26.828 1 27.64 218 GLU A O 1
ATOM 1660 N N . VAL A 1 219 ? 29.422 -15.633 26.016 1 24.72 219 VAL A N 1
ATOM 1661 C CA . VAL A 1 219 ? 30.578 -15.945 26.859 1 24.72 219 VAL A CA 1
ATOM 1662 C C . VAL A 1 219 ? 30.266 -15.609 28.312 1 24.72 219 VAL A C 1
ATOM 1664 O O . VAL A 1 219 ? 29.969 -14.453 28.641 1 24.72 219 VAL A O 1
ATOM 1667 N N . SER A 1 220 ? 29.812 -16.641 29.047 1 23.86 220 SER A N 1
ATOM 1668 C CA . SER A 1 220 ? 29.844 -16.641 30.5 1 23.86 220 SER A CA 1
ATOM 1669 C C . SER A 1 220 ? 31.109 -15.953 31.016 1 23.86 220 SER A C 1
ATOM 1671 O O . SER A 1 220 ? 32.219 -16.422 30.781 1 23.86 220 SER A O 1
ATOM 1673 N N . ILE A 1 221 ? 31.078 -14.539 31.047 1 22.55 221 ILE A N 1
ATOM 1674 C CA . ILE A 1 221 ? 31.984 -14.078 32.094 1 22.55 221 ILE A CA 1
ATOM 1675 C C . ILE A 1 221 ? 31.438 -14.484 33.469 1 22.55 221 ILE A C 1
ATOM 1677 O O . ILE A 1 221 ? 30.234 -14.375 33.719 1 22.55 221 ILE A O 1
ATOM 1681 N N . MET B 1 1 ? -19.281 29.625 29.672 1 21.61 1 MET B N 1
ATOM 1682 C CA . MET B 1 1 ? -19.859 28.281 29.703 1 21.61 1 MET B CA 1
ATOM 1683 C C . MET B 1 1 ? -20.5 27.938 28.359 1 21.61 1 MET B C 1
ATOM 1685 O O . MET B 1 1 ? -20.781 26.766 28.094 1 21.61 1 MET B O 1
ATOM 1689 N N . THR B 1 2 ? -20.984 28.891 27.609 1 20.16 2 THR B N 1
ATOM 1690 C CA . THR B 1 2 ? -22.078 28.844 26.656 1 20.16 2 THR B CA 1
ATOM 1691 C C . THR B 1 2 ? -21.609 28.344 25.297 1 20.16 2 THR B C 1
ATOM 1693 O O . THR B 1 2 ? -22.312 27.594 24.625 1 20.16 2 THR B O 1
ATOM 1696 N N . ALA B 1 3 ? -20.578 29.031 24.781 1 22.98 3 ALA B N 1
ATOM 1697 C CA . ALA B 1 3 ? -20.344 29.016 23.328 1 22.98 3 ALA B CA 1
ATOM 1698 C C . ALA B 1 3 ? -19.766 27.688 22.875 1 22.98 3 ALA B C 1
ATOM 1700 O O . ALA B 1 3 ? -19.547 27.469 21.688 1 22.98 3 ALA B O 1
ATOM 1701 N N . CYS B 1 4 ? -19.031 26.969 23.734 1 23.06 4 CYS B N 1
ATOM 1702 C CA . CYS B 1 4 ? -18.297 25.766 23.375 1 23.06 4 CYS B CA 1
ATOM 1703 C C . CYS B 1 4 ? -19.25 24.625 23.016 1 23.06 4 CYS B C 1
ATOM 1705 O O . CYS B 1 4 ? -18.812 23.531 22.656 1 23.06 4 CYS B O 1
ATOM 1707 N N . SER B 1 5 ? -20.516 24.719 23.422 1 25.66 5 SER B N 1
ATOM 1708 C CA . SER B 1 5 ? -21.594 23.719 23.344 1 25.66 5 SER B CA 1
ATOM 1709 C C . SER B 1 5 ? -22.109 23.562 21.922 1 25.66 5 SER B C 1
ATOM 1711 O O . SER B 1 5 ? -22.609 22.5 21.562 1 25.66 5 SER B O 1
ATOM 1713 N N . THR B 1 6 ? -22.203 24.641 21.141 1 25.23 6 THR B N 1
ATOM 1714 C CA . THR B 1 6 ? -23.031 24.641 19.938 1 25.23 6 THR B CA 1
ATOM 1715 C C . THR B 1 6 ? -22.312 23.938 18.781 1 25.23 6 THR B C 1
ATOM 1717 O O . THR B 1 6 ? -22.938 23.406 17.875 1 25.23 6 THR B O 1
ATOM 1720 N N . ALA B 1 7 ? -20.969 24.188 18.719 1 23.55 7 ALA B N 1
ATOM 1721 C CA . ALA B 1 7 ? -20.344 23.734 17.484 1 23.55 7 ALA B CA 1
ATOM 1722 C C . ALA B 1 7 ? -20.266 22.203 17.438 1 23.55 7 ALA B C 1
ATOM 1724 O O . ALA B 1 7 ? -19.891 21.625 16.422 1 23.55 7 ALA B O 1
ATOM 1725 N N . LEU B 1 8 ? -20.453 21.453 18.578 1 27.67 8 LEU B N 1
ATOM 1726 C CA . LEU B 1 8 ? -20.5 20.016 18.812 1 27.67 8 LEU B CA 1
ATOM 1727 C C . LEU B 1 8 ? -21.656 19.375 18.062 1 27.67 8 LEU B C 1
ATOM 1729 O O . LEU B 1 8 ? -21.594 18.188 17.719 1 27.67 8 LEU B O 1
ATOM 1733 N N . ALA B 1 9 ? -22.797 20.031 17.891 1 26.52 9 ALA B N 1
ATOM 1734 C CA . ALA B 1 9 ? -24.094 19.531 17.438 1 26.52 9 ALA B CA 1
ATOM 1735 C C . ALA B 1 9 ? -24.062 19.188 15.961 1 26.52 9 ALA B C 1
ATOM 1737 O O . ALA B 1 9 ? -24.766 18.281 15.516 1 26.52 9 ALA B O 1
ATOM 1738 N N . ALA B 1 10 ? -23.344 20 15.133 1 27.47 10 ALA B N 1
ATOM 1739 C CA . ALA B 1 10 ? -23.547 19.75 13.711 1 27.47 10 ALA B CA 1
ATOM 1740 C C . ALA B 1 10 ? -22.797 18.5 13.258 1 27.47 10 ALA B C 1
ATOM 1742 O O . ALA B 1 10 ? -23.031 17.984 12.164 1 27.47 10 ALA B O 1
ATOM 1743 N N . CYS B 1 11 ? -21.641 18.125 13.82 1 28.62 11 CYS B N 1
ATOM 1744 C CA . CYS B 1 11 ? -20.938 16.891 13.453 1 28.62 11 CYS B CA 1
ATOM 1745 C C . CYS B 1 11 ? -21.766 15.664 13.812 1 28.62 11 CYS B C 1
ATOM 1747 O O . CYS B 1 11 ? -21.375 14.539 13.523 1 28.62 11 CYS B O 1
ATOM 1749 N N . SER B 1 12 ? -22.703 15.656 14.82 1 29.22 12 SER B N 1
ATOM 1750 C CA . SER B 1 12 ? -23.609 14.586 15.203 1 29.22 12 SER B CA 1
ATOM 1751 C C . SER B 1 12 ? -24.516 14.188 14.039 1 29.22 12 SER B C 1
ATOM 1753 O O . SER B 1 12 ? -24.984 13.055 13.977 1 29.22 12 SER B O 1
ATOM 1755 N N . ALA B 1 13 ? -25.188 15.109 13.352 1 29.36 13 ALA B N 1
ATOM 1756 C CA . ALA B 1 13 ? -26.312 14.781 12.461 1 29.36 13 ALA B CA 1
ATOM 1757 C C . ALA B 1 13 ? -25.828 14 11.25 1 29.36 13 ALA B C 1
ATOM 1759 O O . ALA B 1 13 ? -26.625 13.578 10.414 1 29.36 13 ALA B O 1
ATOM 1760 N N . ALA B 1 14 ? -24.641 14.312 10.664 1 28.73 14 ALA B N 1
ATOM 1761 C CA . ALA B 1 14 ? -24.453 13.422 9.516 1 28.73 14 ALA B CA 1
ATOM 1762 C C . ALA B 1 14 ? -24.422 11.961 9.953 1 28.73 14 ALA B C 1
ATOM 1764 O O . ALA B 1 14 ? -23.469 11.531 10.625 1 28.73 14 ALA B O 1
ATOM 1765 N N . ASN B 1 15 ? -25.391 11.258 10.352 1 31.59 15 ASN B N 1
ATOM 1766 C CA . ASN B 1 15 ? -25.781 9.875 10.602 1 31.59 15 ASN B CA 1
ATOM 1767 C C . ASN B 1 15 ? -24.938 8.898 9.781 1 31.59 15 ASN B C 1
ATOM 1769 O O . ASN B 1 15 ? -25.438 7.832 9.398 1 31.59 15 ASN B O 1
ATOM 1773 N N . GLY B 1 16 ? -23.953 9.336 9.047 1 32.31 16 GLY B N 1
ATOM 1774 C CA . GLY B 1 16 ? -23.375 8.312 8.195 1 32.31 16 GLY B CA 1
ATOM 1775 C C . GLY B 1 16 ? -22.906 7.09 8.969 1 32.31 16 GLY B C 1
ATOM 1776 O O . GLY B 1 16 ? -22.688 7.16 10.18 1 32.31 16 GLY B O 1
ATOM 1777 N N . ALA B 1 17 ? -23.078 5.824 8.516 1 31.72 17 ALA B N 1
ATOM 1778 C CA . ALA B 1 17 ? -22.719 4.488 8.984 1 31.72 17 ALA B CA 1
ATOM 1779 C C . ALA B 1 17 ? -21.312 4.48 9.57 1 31.72 17 ALA B C 1
ATOM 1781 O O . ALA B 1 17 ? -20.344 4.793 8.883 1 31.72 17 ALA B O 1
ATOM 1782 N N . ALA B 1 18 ? -21.062 4.855 10.883 1 38.09 18 ALA B N 1
ATOM 1783 C CA . ALA B 1 18 ? -19.812 4.488 11.562 1 38.09 18 ALA B CA 1
ATOM 1784 C C . ALA B 1 18 ? -19.188 3.254 10.922 1 38.09 18 ALA B C 1
ATOM 1786 O O . ALA B 1 18 ? -19.797 2.18 10.906 1 38.09 18 ALA B O 1
ATOM 1787 N N . LEU B 1 19 ? -18.469 3.443 9.891 1 47.09 19 LEU B N 1
ATOM 1788 C CA . LEU B 1 19 ? -17.734 2.322 9.312 1 47.09 19 LEU B CA 1
ATOM 1789 C C . LEU B 1 19 ? -17.219 1.396 10.406 1 47.09 19 LEU B C 1
ATOM 1791 O O . LEU B 1 19 ? -16.688 1.858 11.414 1 47.09 19 LEU B O 1
ATOM 1795 N N . ALA B 1 20 ? -17.828 0.314 10.672 1 52.12 20 ALA B N 1
ATOM 1796 C CA . ALA B 1 20 ? -17.359 -0.746 11.562 1 52.12 20 ALA B CA 1
ATOM 1797 C C . ALA B 1 20 ? -15.836 -0.887 11.492 1 52.12 20 ALA B C 1
ATOM 1799 O O . ALA B 1 20 ? -15.297 -1.352 10.484 1 52.12 20 ALA B O 1
ATOM 1800 N N . CYS B 1 21 ? -15.141 0.09 12.18 1 62.06 21 CYS B N 1
ATOM 1801 C CA . CYS B 1 21 ? -13.68 0.063 12.258 1 62.06 21 CYS B CA 1
ATOM 1802 C C . CYS B 1 21 ? -13.211 -1.003 13.234 1 62.06 21 CYS B C 1
ATOM 1804 O O . CYS B 1 21 ? -13.906 -1.315 14.203 1 62.06 21 CYS B O 1
ATOM 1806 N N . SER B 1 22 ? -12.109 -1.598 12.805 1 68.25 22 SER B N 1
ATOM 1807 C CA . SER B 1 22 ? -11.492 -2.598 13.672 1 68.25 22 SER B CA 1
ATOM 1808 C C . SER B 1 22 ? -11.078 -1.991 15.008 1 68.25 22 SER B C 1
ATOM 1810 O O . SER B 1 22 ? -10.828 -0.788 15.094 1 68.25 22 SER B O 1
ATOM 1812 N N . SER B 1 23 ? -11.172 -2.678 16.047 1 68.75 23 SER B N 1
ATOM 1813 C CA . SER B 1 23 ? -10.773 -2.266 17.391 1 68.75 23 SER B CA 1
ATOM 1814 C C . SER B 1 23 ? -9.352 -1.701 17.391 1 68.75 23 SER B C 1
ATOM 1816 O O . SER B 1 23 ? -9.047 -0.776 18.156 1 68.75 23 SER B O 1
ATOM 1818 N N . SER B 1 24 ? -8.562 -2.176 16.5 1 66.62 24 SER B N 1
ATOM 1819 C CA . SER B 1 24 ? -7.168 -1.75 16.469 1 66.62 24 SER B CA 1
ATOM 1820 C C . SER B 1 24 ? -7.031 -0.341 15.906 1 66.62 24 SER B C 1
ATOM 1822 O O . SER B 1 24 ? -6.195 0.44 16.359 1 66.62 24 SER B O 1
ATOM 1824 N N . LEU B 1 25 ? -7.82 -0.075 14.961 1 77.81 25 LEU B N 1
ATOM 1825 C CA . LEU B 1 25 ? -7.852 1.287 14.438 1 77.81 25 LEU B CA 1
ATOM 1826 C C . LEU B 1 25 ? -8.141 2.289 15.547 1 77.81 25 LEU B C 1
ATOM 1828 O O . LEU B 1 25 ? -7.453 3.307 15.664 1 77.81 25 LEU B O 1
ATOM 1832 N N . TRP B 1 26 ? -8.906 1.876 16.469 1 78.62 26 TRP B N 1
ATOM 1833 C CA . TRP B 1 26 ? -9.297 2.748 17.578 1 78.62 26 TRP B CA 1
ATOM 1834 C C . TRP B 1 26 ? -8.164 2.889 18.578 1 78.62 26 TRP B C 1
ATOM 1836 O O . TRP B 1 26 ? -7.953 3.967 19.141 1 78.62 26 TRP B O 1
ATOM 1846 N N . ARG B 1 27 ? -7.48 1.794 18.703 1 81.06 27 ARG B N 1
ATOM 1847 C CA . ARG B 1 27 ? -6.367 1.823 19.641 1 81.06 27 ARG B CA 1
ATOM 1848 C C . ARG B 1 27 ? -5.277 2.785 19.172 1 81.06 27 ARG B C 1
ATOM 1850 O O . ARG B 1 27 ? -4.77 3.584 19.969 1 81.06 27 ARG B O 1
ATOM 1857 N N . LEU B 1 28 ? -4.969 2.721 17.938 1 85.44 28 LEU B N 1
ATOM 1858 C CA . LEU B 1 28 ? -3.932 3.6 17.406 1 85.44 28 LEU B CA 1
ATOM 1859 C C . LEU B 1 28 ? -4.406 5.047 17.391 1 85.44 28 LEU B C 1
ATOM 1861 O O . LEU B 1 28 ? -3.637 5.965 17.688 1 85.44 28 LEU B O 1
ATOM 1865 N N . LEU B 1 29 ? -5.641 5.23 17.031 1 87.38 29 LEU B N 1
ATOM 1866 C CA . LEU B 1 29 ? -6.227 6.566 17.062 1 87.38 29 LEU B CA 1
ATOM 1867 C C . LEU B 1 29 ? -6.234 7.121 18.484 1 87.38 29 LEU B C 1
ATOM 1869 O O . LEU B 1 29 ? -5.938 8.297 18.688 1 87.38 29 LEU B O 1
ATOM 1873 N N . GLY B 1 30 ? -6.559 6.238 19.422 1 84.75 30 GLY B N 1
ATOM 1874 C CA . GLY B 1 30 ? -6.516 6.633 20.812 1 84.75 30 GLY B CA 1
ATOM 1875 C C . GLY B 1 30 ? -5.129 7.023 21.281 1 84.75 30 GLY B C 1
ATOM 1876 O O . GLY B 1 30 ? -4.965 8.016 22 1 84.75 30 GLY B O 1
ATOM 1877 N N . ALA B 1 31 ? -4.195 6.227 20.891 1 86.25 31 ALA B N 1
ATOM 1878 C CA . ALA B 1 31 ? -2.812 6.535 21.25 1 86.25 31 ALA B CA 1
ATOM 1879 C C . ALA B 1 31 ? -2.379 7.875 20.672 1 86.25 31 ALA B C 1
ATOM 1881 O O . ALA B 1 31 ? -1.711 8.664 21.344 1 86.25 31 ALA B O 1
ATOM 1882 N N . ALA B 1 32 ? -2.77 8.125 19.453 1 88.19 32 ALA B N 1
ATOM 1883 C CA . ALA B 1 32 ? -2.438 9.391 18.812 1 88.19 32 ALA B CA 1
ATOM 1884 C C . ALA B 1 32 ? -3.096 10.562 19.531 1 88.19 32 ALA B C 1
ATOM 1886 O O . ALA B 1 32 ? -2.475 11.609 19.734 1 88.19 32 ALA B O 1
ATOM 1887 N N . THR B 1 33 ? -4.305 10.391 19.906 1 85.81 33 THR B N 1
ATOM 1888 C CA . THR B 1 33 ? -5.031 11.422 20.641 1 85.81 33 THR B CA 1
ATOM 1889 C C . THR B 1 33 ? -4.34 11.742 21.953 1 85.81 33 THR B C 1
ATOM 1891 O O . THR B 1 33 ? -4.148 12.906 22.297 1 85.81 33 THR B O 1
ATOM 1894 N N . CYS B 1 34 ? -3.973 10.68 22.656 1 85.88 34 CYS B N 1
ATOM 1895 C CA . CYS B 1 34 ? -3.301 10.852 23.953 1 85.88 34 CYS B CA 1
ATOM 1896 C C . CYS B 1 34 ? -1.989 11.609 23.781 1 85.88 34 CYS B C 1
ATOM 1898 O O . CYS B 1 34 ? -1.692 12.516 24.547 1 85.88 34 CYS B O 1
ATOM 1900 N N . GLU B 1 35 ? -1.295 11.266 22.797 1 85.94 35 GLU B N 1
ATOM 1901 C CA . GLU B 1 35 ? -0.016 11.922 22.547 1 85.94 35 GLU B CA 1
ATOM 1902 C C . GLU B 1 35 ? -0.212 13.391 22.188 1 85.94 35 GLU B C 1
ATOM 1904 O O . GLU B 1 35 ? 0.541 14.25 22.641 1 85.94 35 GLU B O 1
ATOM 1909 N N . LEU B 1 36 ? -1.195 13.672 21.344 1 87.19 36 LEU B N 1
ATOM 1910 C CA . LEU B 1 36 ? -1.49 15.039 20.938 1 87.19 36 LEU B CA 1
ATOM 1911 C C . LEU B 1 36 ? -1.897 15.883 22.141 1 87.19 36 LEU B C 1
ATOM 1913 O O . LEU B 1 36 ? -1.476 17.031 22.266 1 87.19 36 LEU B O 1
ATOM 1917 N N . ARG B 1 37 ? -2.621 15.328 23 1 83.88 37 ARG B N 1
ATOM 1918 C CA . ARG B 1 37 ? -3.109 16.047 24.188 1 83.88 37 ARG B CA 1
ATOM 1919 C C . ARG B 1 37 ? -1.972 16.344 25.156 1 83.88 37 ARG B C 1
ATOM 1921 O O . ARG B 1 37 ? -1.976 17.375 25.812 1 83.88 37 ARG B O 1
ATOM 1928 N N . LYS B 1 38 ? -1.137 15.383 25.234 1 83.19 38 LYS B N 1
ATOM 1929 C CA . LYS B 1 38 ? 0.012 15.578 26.109 1 83.19 38 LYS B CA 1
ATOM 1930 C C . LYS B 1 38 ? 0.794 16.828 25.719 1 83.19 38 LYS B C 1
ATOM 1932 O O . LYS B 1 38 ? 1.387 17.5 26.562 1 83.19 38 LYS B O 1
ATOM 1937 N N . HIS B 1 39 ? 0.746 17.141 24.484 1 78.12 39 HIS B N 1
ATOM 1938 C CA . HIS B 1 39 ? 1.545 18.266 24 1 78.12 39 HIS B CA 1
ATOM 1939 C C . HIS B 1 39 ? 0.694 19.516 23.859 1 78.12 39 HIS B C 1
ATOM 1941 O O . HIS B 1 39 ? 1.206 20.578 23.484 1 78.12 39 HIS B O 1
ATOM 1947 N N . ALA B 1 40 ? -0.608 19.484 23.828 1 70.25 40 ALA B N 1
ATOM 1948 C CA . ALA B 1 40 ? -1.504 20.641 23.797 1 70.25 40 ALA B CA 1
ATOM 1949 C C . ALA B 1 40 ? -1.244 21.562 24.969 1 70.25 40 ALA B C 1
ATOM 1951 O O . ALA B 1 40 ? -1.326 22.781 24.844 1 70.25 40 ALA B O 1
ATOM 1952 N N . SER B 1 41 ? -0.928 20.922 26.094 1 59 41 SER B N 1
ATOM 1953 C CA . SER B 1 41 ? -0.802 21.719 27.328 1 59 41 SER B CA 1
ATOM 1954 C C . SER B 1 41 ? 0.362 22.703 27.234 1 59 41 SER B C 1
ATOM 1956 O O . SER B 1 41 ? 0.384 23.703 27.938 1 59 41 SER B O 1
ATOM 1958 N N . SER B 1 42 ? 1.272 22.391 26.359 1 57.44 42 SER B N 1
ATOM 1959 C CA . SER B 1 42 ? 2.426 23.281 26.297 1 57.44 42 SER B CA 1
ATOM 1960 C C . SER B 1 42 ? 2.217 24.359 25.25 1 57.44 42 SER B C 1
ATOM 1962 O O . SER B 1 42 ? 2.986 25.328 25.188 1 57.44 42 SER B O 1
ATOM 1964 N N . SER B 1 43 ? 1.189 24.109 24.391 1 58.97 43 SER B N 1
ATOM 1965 C CA . SER B 1 43 ? 0.947 25.062 23.312 1 58.97 43 SER B CA 1
ATOM 1966 C C . SER B 1 43 ? -0.005 26.172 23.75 1 58.97 43 SER B C 1
ATOM 1968 O O . SER B 1 43 ? -0.72 26.031 24.75 1 58.97 43 SER B O 1
ATOM 1970 N N . SER B 1 44 ? 0.11 27.359 23.156 1 60.84 44 SER B N 1
ATOM 1971 C CA . SER B 1 44 ? -0.836 28.438 23.406 1 60.84 44 SER B CA 1
ATOM 1972 C C . SER B 1 44 ? -2.275 27.969 23.219 1 60.84 44 SER B C 1
ATOM 1974 O O . SER B 1 44 ? -2.545 27.109 22.375 1 60.84 44 SER B O 1
ATOM 1976 N N . PRO B 1 45 ? -3.174 28.266 24.125 1 56.16 45 PRO B N 1
ATOM 1977 C CA . PRO B 1 45 ? -4.566 27.828 24.141 1 56.16 45 PRO B CA 1
ATOM 1978 C C . PRO B 1 45 ? -5.227 27.859 22.766 1 56.16 45 PRO B C 1
ATOM 1980 O O . PRO B 1 45 ? -6.137 27.062 22.5 1 56.16 45 PRO B O 1
ATOM 1983 N N . SER B 1 46 ? -4.746 28.641 21.812 1 60.78 46 SER B N 1
ATOM 1984 C CA . SER B 1 46 ? -5.496 28.828 20.578 1 60.78 46 SER B CA 1
ATOM 1985 C C . SER B 1 46 ? -4.957 27.938 19.469 1 60.78 46 SER B C 1
ATOM 1987 O O . SER B 1 46 ? -5.578 27.812 18.406 1 60.78 46 SER B O 1
ATOM 1989 N N . SER B 1 47 ? -3.879 27.172 19.766 1 76.69 47 SER B N 1
ATOM 1990 C CA . SER B 1 47 ? -3.287 26.453 18.641 1 76.69 47 SER B CA 1
ATOM 1991 C C . SER B 1 47 ? -3.48 24.938 18.781 1 76.69 47 SER B C 1
ATOM 1993 O O . SER B 1 47 ? -3.469 24.406 19.891 1 76.69 47 SER B O 1
ATOM 1995 N N . VAL B 1 48 ? -3.967 24.359 17.719 1 81.38 48 VAL B N 1
ATOM 1996 C CA . VAL B 1 48 ? -4.062 22.906 17.703 1 81.38 48 VAL B CA 1
ATOM 1997 C C . VAL B 1 48 ? -2.686 22.297 17.969 1 81.38 48 VAL B C 1
ATOM 1999 O O . VAL B 1 48 ? -1.712 22.625 17.297 1 81.38 48 VAL B O 1
ATOM 2002 N N . PRO B 1 49 ? -2.629 21.484 19.031 1 85.12 49 PRO B N 1
ATOM 2003 C CA . PRO B 1 49 ? -1.327 20.906 19.359 1 85.12 49 PRO B CA 1
ATOM 2004 C C . PRO B 1 49 ? -0.757 20.047 18.234 1 85.12 49 PRO B C 1
ATOM 2006 O O . PRO B 1 49 ? -1.506 19.578 17.375 1 85.12 49 PRO B O 1
ATOM 2009 N N . PHE B 1 50 ? 0.554 19.906 18.25 1 85.44 50 PHE B N 1
ATOM 2010 C CA . PHE B 1 50 ? 1.233 19.016 17.312 1 85.44 50 PHE B CA 1
ATOM 2011 C C . PHE B 1 50 ? 2.316 18.219 18.016 1 85.44 50 PHE B C 1
ATOM 2013 O O . PHE B 1 50 ? 2.574 18.406 19.203 1 85.44 50 PHE B O 1
ATOM 2020 N N . TRP B 1 51 ? 2.85 17.203 17.344 1 84.5 51 TRP B N 1
ATOM 2021 C CA . TRP B 1 51 ? 3.936 16.391 17.875 1 84.5 51 TRP B CA 1
ATOM 2022 C C . TRP B 1 51 ? 5.246 17.172 17.891 1 84.5 51 TRP B C 1
ATOM 2024 O O . TRP B 1 51 ? 5.738 17.594 16.828 1 84.5 51 TRP B O 1
ATOM 2034 N N . PRO B 1 52 ? 5.746 17.375 19 1 81.62 52 PRO B N 1
ATOM 2035 C CA . PRO B 1 52 ? 6.957 18.203 19.078 1 81.62 52 PRO B CA 1
ATOM 2036 C C . PRO B 1 52 ? 8.203 17.453 18.578 1 81.62 52 PRO B C 1
ATOM 2038 O O . PRO B 1 52 ? 9.227 18.078 18.297 1 81.62 52 PRO B O 1
ATOM 2041 N N . GLU B 1 53 ? 8.195 16.125 18.547 1 86.69 53 GLU B N 1
ATOM 2042 C CA . GLU B 1 53 ? 9.359 15.375 18.078 1 86.69 53 GLU B CA 1
ATOM 2043 C C . GLU B 1 53 ? 9.664 15.688 16.625 1 86.69 53 GLU B C 1
ATOM 2045 O O . GLU B 1 53 ? 8.805 15.539 15.75 1 86.69 53 GLU B O 1
ATOM 2050 N N . PRO B 1 54 ? 10.812 16.078 16.406 1 91.94 54 PRO B N 1
ATOM 2051 C CA . PRO B 1 54 ? 11.148 16.406 15.016 1 91.94 54 PRO B CA 1
ATOM 2052 C C . PRO B 1 54 ? 11.172 15.18 14.109 1 91.94 54 PRO B C 1
ATOM 2054 O O . PRO B 1 54 ? 11.555 14.086 14.555 1 91.94 54 PRO B O 1
ATOM 2057 N N . VAL B 1 55 ? 10.781 15.367 12.922 1 94.12 55 VAL B N 1
ATOM 2058 C CA . VAL B 1 55 ? 10.867 14.312 11.914 1 94.12 55 VAL B CA 1
ATOM 2059 C C . VAL B 1 55 ? 11.555 14.852 10.664 1 94.12 55 VAL B C 1
ATOM 2061 O O . VAL B 1 55 ? 11.602 16.062 10.445 1 94.12 55 VAL B O 1
ATOM 2064 N N . SER B 1 56 ? 12.18 13.938 9.945 1 94.5 56 SER B N 1
ATOM 2065 C CA . SER B 1 56 ? 12.852 14.281 8.688 1 94.5 56 SER B CA 1
ATOM 2066 C C . SER B 1 56 ? 12.375 13.391 7.551 1 94.5 56 SER B C 1
ATOM 2068 O O . SER B 1 56 ? 11.977 12.242 7.773 1 94.5 56 SER B O 1
ATOM 2070 N N . PHE B 1 57 ? 12.352 13.953 6.363 1 96.12 57 PHE B N 1
ATOM 2071 C CA . PHE B 1 57 ? 11.977 13.25 5.137 1 96.12 57 PHE B CA 1
ATOM 2072 C C . PHE B 1 57 ? 12.953 13.578 4.012 1 96.12 57 PHE B C 1
ATOM 2074 O O . PHE B 1 57 ? 13.109 14.742 3.639 1 96.12 57 PHE B O 1
ATOM 2081 N N . CYS B 1 58 ? 13.609 12.539 3.537 1 94.75 58 CYS B N 1
ATOM 2082 C CA . CYS B 1 58 ? 14.617 12.703 2.494 1 94.75 58 CYS B CA 1
ATOM 2083 C C . CYS B 1 58 ? 15.734 13.625 2.955 1 94.75 58 CYS B C 1
ATOM 2085 O O . CYS B 1 58 ? 16.172 14.5 2.205 1 94.75 58 CYS B O 1
ATOM 2087 N N . GLY B 1 59 ? 16.062 13.547 4.203 1 91.06 59 GLY B N 1
ATOM 2088 C CA . GLY B 1 59 ? 17.203 14.273 4.742 1 91.06 59 GLY B CA 1
ATOM 2089 C C . GLY B 1 59 ? 16.859 15.695 5.148 1 91.06 59 GLY B C 1
ATOM 2090 O O . GLY B 1 59 ? 17.734 16.438 5.598 1 91.06 59 GLY B O 1
ATOM 2091 N N . ALA B 1 60 ? 15.664 16.078 5 1 91.19 60 ALA B N 1
ATOM 2092 C CA . ALA B 1 60 ? 15.258 17.438 5.352 1 91.19 60 ALA B CA 1
ATOM 2093 C C . ALA B 1 60 ? 14.258 17.422 6.504 1 91.19 60 ALA B C 1
ATOM 2095 O O . ALA B 1 60 ? 13.391 16.562 6.582 1 91.19 60 ALA B O 1
ATOM 2096 N N . SER B 1 61 ? 14.406 18.406 7.301 1 92 61 SER B N 1
ATOM 2097 C CA . SER B 1 61 ? 13.461 18.547 8.398 1 92 61 SER B CA 1
ATOM 2098 C C . SER B 1 61 ? 12.062 18.859 7.891 1 92 61 SER B C 1
ATOM 2100 O O . SER B 1 61 ? 11.891 19.656 6.965 1 92 61 SER B O 1
ATOM 2102 N N . VAL B 1 62 ? 11.102 18.219 8.477 1 92.19 62 VAL B N 1
ATOM 2103 C CA . VAL B 1 62 ? 9.711 18.469 8.141 1 92.19 62 VAL B CA 1
ATOM 2104 C C . VAL B 1 62 ? 9.094 19.422 9.172 1 92.19 62 VAL B C 1
ATOM 2106 O O . VAL B 1 62 ? 9.133 19.141 10.375 1 92.19 62 VAL B O 1
ATOM 2109 N N . PRO B 1 63 ? 8.555 20.562 8.727 1 87.44 63 PRO B N 1
ATOM 2110 C CA . PRO B 1 63 ? 7.883 21.453 9.688 1 87.44 63 PRO B CA 1
ATOM 2111 C C . PRO B 1 63 ? 6.781 20.734 10.469 1 87.44 63 PRO B C 1
ATOM 2113 O O . PRO B 1 63 ? 6 19.969 9.891 1 87.44 63 PRO B O 1
ATOM 2116 N N . ALA B 1 64 ? 6.73 20.969 11.734 1 87.56 64 ALA B N 1
ATOM 2117 C CA . ALA B 1 64 ? 5.805 20.297 12.633 1 87.56 64 ALA B CA 1
ATOM 2118 C C . ALA B 1 64 ? 4.359 20.531 12.219 1 87.56 64 ALA B C 1
ATOM 2120 O O . ALA B 1 64 ? 3.502 19.656 12.391 1 87.56 64 ALA B O 1
ATOM 2121 N N . ASP B 1 65 ? 4.043 21.641 11.656 1 86.31 65 ASP B N 1
ATOM 2122 C CA . ASP B 1 65 ? 2.668 22.016 11.344 1 86.31 65 ASP B CA 1
ATOM 2123 C C . ASP B 1 65 ? 2.174 21.281 10.102 1 86.31 65 ASP B C 1
ATOM 2125 O O . ASP B 1 65 ? 0.991 21.359 9.758 1 86.31 65 ASP B O 1
ATOM 2129 N N . ARG B 1 66 ? 3.064 20.5 9.422 1 90 66 ARG B N 1
ATOM 2130 C CA . ARG B 1 66 ? 2.658 19.719 8.266 1 90 66 ARG B CA 1
ATOM 2131 C C . ARG B 1 66 ? 2.33 18.281 8.672 1 90 66 ARG B C 1
ATOM 2133 O O . ARG B 1 66 ? 1.739 17.531 7.895 1 90 66 ARG B O 1
ATOM 2140 N N . VAL B 1 67 ? 2.777 17.969 9.859 1 95.44 67 VAL B N 1
ATOM 2141 C CA . VAL B 1 67 ? 2.578 16.609 10.359 1 95.44 67 VAL B CA 1
ATOM 2142 C C . VAL B 1 67 ? 1.25 16.531 11.109 1 95.44 67 VAL B C 1
ATOM 2144 O O . VAL B 1 67 ? 0.937 17.391 11.93 1 95.44 67 VAL B O 1
ATOM 2147 N N . PHE B 1 68 ? 0.465 15.484 10.82 1 95.94 68 PHE B N 1
ATOM 2148 C CA . PHE B 1 68 ? -0.807 15.43 11.531 1 95.94 68 PHE B CA 1
ATOM 2149 C C . PHE B 1 68 ? -1.001 14.078 12.203 1 95.94 68 PHE B C 1
ATOM 2151 O O . PHE B 1 68 ? -1.973 13.867 12.93 1 95.94 68 PHE B O 1
ATOM 2158 N N . PHE B 1 69 ? -0.04 13.18 12.008 1 96.44 69 PHE B N 1
ATOM 2159 C CA . PHE B 1 69 ? -0.078 11.883 12.656 1 96.44 69 PHE B CA 1
ATOM 2160 C C . PHE B 1 69 ? 1.33 11.328 12.844 1 96.44 69 PHE B C 1
ATOM 2162 O O . PHE B 1 69 ? 2.168 11.438 11.945 1 96.44 69 PHE B O 1
ATOM 2169 N N . CYS B 1 70 ? 1.512 10.75 14.031 1 95.06 70 CYS B N 1
ATOM 2170 C CA . CYS B 1 70 ? 2.842 10.227 14.328 1 95.06 70 CYS B CA 1
ATOM 2171 C C . CYS B 1 70 ? 2.756 8.984 15.211 1 95.06 70 CYS B C 1
ATOM 2173 O O . CYS B 1 70 ? 1.927 8.922 16.125 1 95.06 70 CYS B O 1
ATOM 2175 N N . THR B 1 71 ? 3.523 8.031 14.852 1 93.69 71 THR B N 1
ATOM 2176 C CA . THR B 1 71 ? 3.865 6.914 15.727 1 93.69 71 THR B CA 1
ATOM 2177 C C . THR B 1 71 ? 5.363 6.898 16.016 1 93.69 71 THR B C 1
ATOM 2179 O O . THR B 1 71 ? 6.09 7.809 15.617 1 93.69 71 THR B O 1
ATOM 2182 N N . SER B 1 72 ? 5.805 5.883 16.766 1 92.62 72 SER B N 1
ATOM 2183 C CA . SER B 1 72 ? 7.223 5.793 17.094 1 92.62 72 SER B CA 1
ATOM 2184 C C . SER B 1 72 ? 8.062 5.469 15.859 1 92.62 72 SER B C 1
ATOM 2186 O O . SER B 1 72 ? 9.266 5.723 15.836 1 92.62 72 SER B O 1
ATOM 2188 N N . ARG B 1 73 ? 7.441 4.969 14.719 1 96.5 73 ARG B N 1
ATOM 2189 C CA . ARG B 1 73 ? 8.258 4.488 13.609 1 96.5 73 ARG B CA 1
ATOM 2190 C C . ARG B 1 73 ? 7.805 5.105 12.289 1 96.5 73 ARG B C 1
ATOM 2192 O O . ARG B 1 73 ? 8.461 4.938 11.266 1 96.5 73 ARG B O 1
ATOM 2199 N N . SER B 1 74 ? 6.645 5.809 12.281 1 97.75 74 SER B N 1
ATOM 2200 C CA . SER B 1 74 ? 6.098 6.395 11.062 1 97.75 74 SER B CA 1
ATOM 2201 C C . SER B 1 74 ? 5.457 7.75 11.344 1 97.75 74 SER B C 1
ATOM 2203 O O . SER B 1 74 ? 5.238 8.109 12.5 1 97.75 74 SER B O 1
ATOM 2205 N N . PHE B 1 75 ? 5.266 8.484 10.352 1 97.75 75 PHE B N 1
ATOM 2206 C CA . PHE B 1 75 ? 4.48 9.711 10.477 1 97.75 75 PHE B CA 1
ATOM 2207 C C . PHE B 1 75 ? 3.773 10.039 9.172 1 97.75 75 PHE B C 1
ATOM 2209 O O . PHE B 1 75 ? 4.094 9.461 8.125 1 97.75 75 PHE B O 1
ATOM 2216 N N . ALA B 1 76 ? 2.775 10.867 9.266 1 98.19 76 ALA B N 1
ATOM 2217 C CA . ALA B 1 76 ? 1.994 11.305 8.109 1 98.19 76 ALA B CA 1
ATOM 2218 C C . ALA B 1 76 ? 1.998 12.828 7.996 1 98.19 76 ALA B C 1
ATOM 2220 O O . ALA B 1 76 ? 1.935 13.539 9.008 1 98.19 76 ALA B O 1
ATOM 2221 N N . MET B 1 77 ? 2.078 13.297 6.793 1 96.38 77 MET B N 1
ATOM 2222 C CA . MET B 1 77 ? 2.002 14.719 6.492 1 96.38 77 MET B CA 1
ATOM 2223 C C . MET B 1 77 ? 1.206 14.969 5.215 1 96.38 77 MET B C 1
ATOM 2225 O O . MET B 1 77 ? 1.064 14.062 4.383 1 96.38 77 MET B O 1
ATOM 2229 N N . LEU B 1 78 ? 0.707 16.109 5.105 1 94.81 78 LEU B N 1
ATOM 2230 C CA . LEU B 1 78 ? 0.077 16.5 3.846 1 94.81 78 LEU B CA 1
ATOM 2231 C C . LEU B 1 78 ? 1.12 16.672 2.748 1 94.81 78 LEU B C 1
ATOM 2233 O O . LEU B 1 78 ? 2.213 17.188 3.002 1 94.81 78 LEU B O 1
ATOM 2237 N N . ALA B 1 79 ? 0.765 16.219 1.604 1 94.12 79 ALA B N 1
ATOM 2238 C CA . ALA B 1 79 ? 1.66 16.469 0.477 1 94.12 79 ALA B CA 1
ATOM 2239 C C . ALA B 1 79 ? 1.825 17.969 0.222 1 94.12 79 ALA B C 1
ATOM 2241 O O . ALA B 1 79 ? 0.853 18.719 0.278 1 94.12 79 ALA B O 1
ATOM 2242 N N . PRO B 1 80 ? 3.004 18.469 0.013 1 90.38 80 PRO B N 1
ATOM 2243 C CA . PRO B 1 80 ? 3.244 19.891 -0.231 1 90.38 80 PRO B CA 1
ATOM 2244 C C . PRO B 1 80 ? 2.416 20.438 -1.392 1 90.38 80 PRO B C 1
ATOM 2246 O O . PRO B 1 80 ? 1.966 21.578 -1.347 1 90.38 80 PRO B O 1
ATOM 2249 N N . ARG B 1 81 ? 2.26 19.641 -2.426 1 90.62 81 ARG B N 1
ATOM 2250 C CA . ARG B 1 81 ? 1.401 19.969 -3.561 1 90.62 81 ARG B CA 1
ATOM 2251 C C . ARG B 1 81 ? 0.294 18.938 -3.723 1 90.62 81 ARG B C 1
ATOM 2253 O O . ARG B 1 81 ? 0.351 18.094 -4.625 1 90.62 81 ARG B O 1
ATOM 2260 N N . PRO B 1 82 ? -0.674 19.031 -2.91 1 93.69 82 PRO B N 1
ATOM 2261 C CA . PRO B 1 82 ? -1.726 18.016 -2.93 1 93.69 82 PRO B CA 1
ATOM 2262 C C . PRO B 1 82 ? -2.459 17.938 -4.266 1 93.69 82 PRO B C 1
ATOM 2264 O O . PRO B 1 82 ? -2.797 18.984 -4.844 1 93.69 82 PRO B O 1
ATOM 2267 N N . VAL B 1 83 ? -2.703 16.797 -4.758 1 95.62 83 VAL B N 1
ATOM 2268 C CA . VAL B 1 83 ? -3.365 16.594 -6.039 1 95.62 83 VAL B CA 1
ATOM 2269 C C . VAL B 1 83 ? -4.875 16.734 -5.871 1 95.62 83 VAL B C 1
ATOM 2271 O O . VAL B 1 83 ? -5.559 17.25 -6.766 1 95.62 83 VAL B O 1
ATOM 2274 N N . LEU B 1 84 ? -5.402 16.281 -4.781 1 96.25 84 LEU B N 1
ATOM 2275 C CA . LEU B 1 84 ? -6.793 16.375 -4.348 1 96.25 84 LEU B CA 1
ATOM 2276 C C . LEU B 1 84 ? -6.879 16.719 -2.865 1 96.25 84 LEU B C 1
ATOM 2278 O O . LEU B 1 84 ? -5.898 16.562 -2.131 1 96.25 84 LEU B O 1
ATOM 2282 N N . PRO B 1 85 ? -8 17.234 -2.387 1 94.94 85 PRO B N 1
ATOM 2283 C CA . PRO B 1 85 ? -8.125 17.562 -0.964 1 94.94 85 PRO B CA 1
ATOM 2284 C C . PRO B 1 85 ? -7.805 16.375 -0.056 1 94.94 85 PRO B C 1
ATOM 2286 O O . PRO B 1 85 ? -8.328 15.281 -0.262 1 94.94 85 PRO B O 1
ATOM 2289 N N . GLY B 1 86 ? -6.887 16.609 0.871 1 96.31 86 GLY B N 1
ATOM 2290 C CA . GLY B 1 86 ? -6.555 15.586 1.85 1 96.31 86 GLY B CA 1
ATOM 2291 C C . GLY B 1 86 ? -5.398 14.695 1.418 1 96.31 86 GLY B C 1
ATOM 2292 O O . GLY B 1 86 ? -4.953 13.836 2.178 1 96.31 86 GLY B O 1
ATOM 2293 N N . HIS B 1 87 ? -4.816 14.922 0.222 1 97.69 87 HIS B N 1
ATOM 2294 C CA . HIS B 1 87 ? -3.676 14.141 -0.232 1 97.69 87 HIS B CA 1
ATOM 2295 C C . HIS B 1 87 ? -2.525 14.211 0.768 1 97.69 87 HIS B C 1
ATOM 2297 O O . HIS B 1 87 ? -2 15.289 1.042 1 97.69 87 HIS B O 1
ATOM 2303 N N . ALA B 1 88 ? -2.174 13.086 1.289 1 97.94 88 ALA B N 1
ATOM 2304 C CA . ALA B 1 88 ? -1.111 12.969 2.283 1 97.94 88 ALA B CA 1
ATOM 2305 C C . ALA B 1 88 ? -0.156 11.828 1.937 1 97.94 88 ALA B C 1
ATOM 2307 O O . ALA B 1 88 ? -0.401 11.07 0.997 1 97.94 88 ALA B O 1
ATOM 2308 N N . ILE B 1 89 ? 0.936 11.789 2.656 1 98.31 89 ILE B N 1
ATOM 2309 C CA . ILE B 1 89 ? 1.823 10.633 2.578 1 98.31 89 ILE B CA 1
ATOM 2310 C C . ILE B 1 89 ? 2.074 10.078 3.979 1 98.31 89 ILE B C 1
ATOM 2312 O O . ILE B 1 89 ? 1.964 10.805 4.969 1 98.31 89 ILE B O 1
ATOM 2316 N N . VAL B 1 90 ? 2.277 8.836 4.074 1 98.75 90 VAL B N 1
ATOM 2317 C CA . VAL B 1 90 ? 2.797 8.148 5.254 1 98.75 90 VAL B CA 1
ATOM 2318 C C . VAL B 1 90 ? 4.176 7.566 4.949 1 98.75 90 VAL B C 1
ATOM 2320 O O . VAL B 1 90 ? 4.395 7.012 3.869 1 98.75 90 VAL B O 1
ATOM 2323 N N . THR B 1 91 ? 5.094 7.684 5.871 1 98.62 91 THR B N 1
ATOM 2324 C CA . THR B 1 91 ? 6.465 7.254 5.629 1 98.62 91 THR B CA 1
ATOM 2325 C C . THR B 1 91 ? 7.129 6.805 6.93 1 98.62 91 THR B C 1
ATOM 2327 O O . THR B 1 91 ? 6.793 7.301 8.008 1 98.62 91 THR B O 1
ATOM 2330 N N . PRO B 1 92 ? 7.984 5.789 6.844 1 98.25 92 PRO B N 1
ATOM 2331 C CA . PRO B 1 92 ? 8.789 5.461 8.023 1 98.25 92 PRO B CA 1
ATOM 2332 C C . PRO B 1 92 ? 9.711 6.602 8.445 1 98.25 92 PRO B C 1
ATOM 2334 O O . PRO B 1 92 ? 10.148 7.391 7.609 1 98.25 92 PRO B O 1
ATOM 2337 N N . ARG B 1 93 ? 9.945 6.68 9.727 1 97.06 93 ARG B N 1
ATOM 2338 C CA . ARG B 1 93 ? 10.906 7.652 10.227 1 97.06 93 ARG B CA 1
ATOM 2339 C C . ARG B 1 93 ? 12.305 7.355 9.703 1 97.06 93 ARG B C 1
ATOM 2341 O O . ARG B 1 93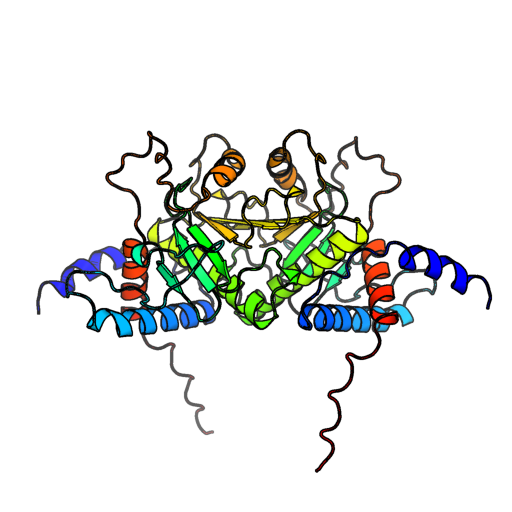 ? 13.07 8.273 9.391 1 97.06 93 ARG B O 1
ATOM 2348 N N . ARG B 1 94 ? 12.664 6.062 9.656 1 96.44 94 ARG B N 1
ATOM 2349 C CA . ARG B 1 94 ? 13.961 5.699 9.109 1 96.44 94 ARG B CA 1
ATOM 2350 C C . ARG B 1 94 ? 14.008 5.934 7.602 1 96.44 94 ARG B C 1
ATOM 2352 O O . ARG B 1 94 ? 13.07 5.574 6.883 1 96.44 94 ARG B O 1
ATOM 2359 N N . GLU B 1 95 ? 15.055 6.527 7.117 1 96.31 95 GLU B N 1
ATOM 2360 C CA . GLU B 1 95 ? 15.227 6.84 5.699 1 96.31 95 GLU B CA 1
ATOM 2361 C C . GLU B 1 95 ? 15.688 5.617 4.918 1 96.31 95 GLU B C 1
ATOM 2363 O O . GLU B 1 95 ? 16.891 5.359 4.809 1 96.31 95 GLU B O 1
ATOM 2368 N N . VAL B 1 96 ? 14.758 4.902 4.41 1 96.12 96 VAL B N 1
ATOM 2369 C CA . VAL B 1 96 ? 15.031 3.75 3.559 1 96.12 96 VAL B CA 1
ATOM 2370 C C . VAL B 1 96 ? 14.297 3.9 2.229 1 96.12 96 VAL B C 1
ATOM 2372 O O . VAL B 1 96 ? 13.297 4.613 2.145 1 96.12 96 VAL B O 1
ATOM 2375 N N . LYS B 1 97 ? 14.711 3.225 1.238 1 96.06 97 LYS B N 1
ATOM 2376 C CA . LYS B 1 97 ? 14.172 3.414 -0.105 1 96.06 97 LYS B CA 1
ATOM 2377 C C . LYS B 1 97 ? 13.219 2.285 -0.477 1 96.06 97 LYS B C 1
ATOM 2379 O O . LYS B 1 97 ? 12.445 2.404 -1.435 1 96.06 97 LYS B O 1
ATOM 2384 N N . ALA B 1 98 ? 13.336 1.144 0.296 1 95.88 98 ALA B N 1
ATOM 2385 C CA . ALA B 1 98 ? 12.586 -0.032 -0.149 1 95.88 98 ALA B CA 1
ATOM 2386 C C . ALA B 1 98 ? 11.867 -0.696 1.017 1 95.88 98 ALA B C 1
ATOM 2388 O O . ALA B 1 98 ? 12.352 -0.686 2.148 1 95.88 98 ALA B O 1
ATOM 2389 N N . LEU B 1 99 ? 10.75 -1.276 0.659 1 96.25 99 LEU B N 1
ATOM 2390 C CA . LEU B 1 99 ? 9.922 -1.961 1.649 1 96.25 99 LEU B CA 1
ATOM 2391 C C . LEU B 1 99 ? 10.695 -3.111 2.293 1 96.25 99 LEU B C 1
ATOM 2393 O O . LEU B 1 99 ? 10.562 -3.355 3.494 1 96.25 99 LEU B O 1
ATOM 2397 N N . TYR B 1 100 ? 11.531 -3.809 1.529 1 91.06 100 TYR B N 1
ATOM 2398 C CA . TYR B 1 100 ? 12.234 -4.984 2.029 1 91.06 100 TYR B CA 1
ATOM 2399 C C . TYR B 1 100 ? 13.344 -4.586 2.998 1 91.06 100 TYR B C 1
ATOM 2401 O O . TYR B 1 100 ? 13.922 -5.441 3.676 1 91.06 100 TYR B O 1
ATOM 2409 N N . GLU B 1 101 ? 13.68 -3.336 3.135 1 93.62 101 GLU B N 1
ATOM 2410 C CA . GLU B 1 101 ? 14.68 -2.842 4.082 1 93.62 101 GLU B CA 1
ATOM 2411 C C . GLU B 1 101 ? 14.062 -2.619 5.461 1 93.62 101 GLU B C 1
ATOM 2413 O O . GLU B 1 101 ? 14.781 -2.43 6.441 1 93.62 101 GLU B O 1
ATOM 2418 N N . LEU B 1 102 ? 12.734 -2.627 5.516 1 94.94 102 LEU B N 1
ATOM 2419 C CA . LEU B 1 102 ? 12.055 -2.408 6.785 1 94.94 102 LEU B CA 1
ATOM 2420 C C . LEU B 1 102 ? 12.039 -3.684 7.621 1 94.94 102 LEU B C 1
ATOM 2422 O O . LEU B 1 102 ? 11.859 -4.781 7.082 1 94.94 102 LEU B O 1
ATOM 2426 N N . SER B 1 103 ? 12.195 -3.51 8.93 1 92.25 103 SER B N 1
ATOM 2427 C CA . SER B 1 103 ? 11.961 -4.617 9.852 1 92.25 103 SER B CA 1
ATOM 2428 C C . SER B 1 103 ? 10.477 -4.969 9.922 1 92.25 103 SER B C 1
ATOM 2430 O O . SER B 1 103 ? 9.625 -4.191 9.484 1 92.25 103 SER B O 1
ATOM 2432 N N . PRO B 1 104 ? 10.141 -6.109 10.477 1 91.19 104 PRO B N 1
ATOM 2433 C CA . PRO B 1 104 ? 8.727 -6.465 10.633 1 91.19 104 PRO B CA 1
ATOM 2434 C C . PRO B 1 104 ? 7.953 -5.449 11.477 1 91.19 104 PRO B C 1
ATOM 2436 O O . PRO B 1 104 ? 6.793 -5.152 11.172 1 91.19 104 PRO B O 1
ATOM 2439 N N . GLU B 1 105 ? 8.648 -4.98 12.492 1 92.75 105 GLU B N 1
ATOM 2440 C CA . GLU B 1 105 ? 8 -3.99 13.352 1 92.75 105 GLU B CA 1
ATOM 2441 C C . GLU B 1 105 ? 7.715 -2.699 12.586 1 92.75 105 GLU B C 1
ATOM 2443 O O . GLU B 1 105 ? 6.68 -2.066 12.797 1 92.75 105 GLU B O 1
ATOM 2448 N N . GLU B 1 106 ? 8.633 -2.311 11.695 1 95.44 106 GLU B N 1
ATOM 2449 C CA . GLU B 1 106 ? 8.461 -1.102 10.898 1 95.44 106 GLU B CA 1
ATOM 2450 C C . GLU B 1 106 ? 7.367 -1.285 9.852 1 95.44 106 GLU B C 1
ATOM 2452 O O . GLU B 1 106 ? 6.586 -0.367 9.594 1 95.44 106 GLU B O 1
ATOM 2457 N N . VAL B 1 107 ? 7.312 -2.471 9.219 1 95.94 107 VAL B N 1
ATOM 2458 C CA . VAL B 1 107 ? 6.258 -2.76 8.25 1 95.94 107 VAL B CA 1
ATOM 2459 C C . VAL B 1 107 ? 4.898 -2.697 8.938 1 95.94 107 VAL B C 1
ATOM 2461 O O . VAL B 1 107 ? 3.979 -2.035 8.453 1 95.94 107 VAL B O 1
ATOM 2464 N N . ASP B 1 108 ? 4.852 -3.383 10.039 1 92.88 108 ASP B N 1
ATOM 2465 C CA . ASP B 1 108 ? 3.621 -3.389 10.828 1 92.88 108 ASP B CA 1
ATOM 2466 C C . ASP B 1 108 ? 3.184 -1.966 11.172 1 92.88 108 ASP B C 1
ATOM 2468 O O . ASP B 1 108 ? 2.041 -1.583 10.906 1 92.88 108 ASP B O 1
ATOM 2472 N N . ASP B 1 109 ? 4.086 -1.2 11.688 1 95 109 ASP B N 1
ATOM 2473 C CA . ASP B 1 109 ? 3.783 0.162 12.117 1 95 109 ASP B CA 1
ATOM 2474 C C . ASP B 1 109 ? 3.359 1.029 10.938 1 95 109 ASP B C 1
ATOM 2476 O O . ASP B 1 109 ? 2.385 1.779 11.031 1 95 109 ASP B O 1
ATOM 2480 N N . LEU B 1 110 ? 4.062 0.905 9.844 1 97.5 110 LEU B N 1
ATOM 2481 C CA . LEU B 1 110 ? 3.807 1.728 8.672 1 97.5 110 LEU B CA 1
ATOM 2482 C C . LEU B 1 110 ? 2.396 1.489 8.141 1 97.5 110 LEU B C 1
ATOM 2484 O O . LEU B 1 110 ? 1.67 2.441 7.848 1 97.5 110 LEU B O 1
ATOM 2488 N N . PHE B 1 111 ? 2.008 0.287 8.133 1 97.19 111 PHE B N 1
ATOM 2489 C CA . PHE B 1 111 ? 0.755 0.03 7.434 1 97.19 111 PHE B CA 1
ATOM 2490 C C . PHE B 1 111 ? -0.425 0.07 8.398 1 97.19 111 PHE B C 1
ATOM 2492 O O . PHE B 1 111 ? -1.561 0.312 7.988 1 97.19 111 PHE B O 1
ATOM 2499 N N . LEU B 1 112 ? -0.153 -0.108 9.672 1 95.5 112 LEU B N 1
ATOM 2500 C CA . LEU B 1 112 ? -1.185 0.269 10.633 1 95.5 112 LEU B CA 1
ATOM 2501 C C . LEU B 1 112 ? -1.437 1.772 10.594 1 95.5 112 LEU B C 1
ATOM 2503 O O . LEU B 1 112 ? -2.586 2.215 10.656 1 95.5 112 LEU B O 1
ATOM 2507 N N . ALA B 1 113 ? -0.365 2.525 10.508 1 96.69 113 ALA B N 1
ATOM 2508 C CA . ALA B 1 113 ? -0.505 3.969 10.336 1 96.69 113 ALA B CA 1
ATOM 2509 C C . ALA B 1 113 ? -1.255 4.293 9.047 1 96.69 113 ALA B C 1
ATOM 2511 O O . ALA B 1 113 ? -2.119 5.176 9.031 1 96.69 113 ALA B O 1
ATOM 2512 N N . THR B 1 114 ? -0.917 3.592 7.953 1 98.19 114 THR B N 1
ATOM 2513 C CA . THR B 1 114 ? -1.591 3.793 6.676 1 98.19 114 THR B CA 1
ATOM 2514 C C . THR B 1 114 ? -3.092 3.547 6.812 1 98.19 114 THR B C 1
ATOM 2516 O O . THR B 1 114 ? -3.9 4.328 6.305 1 98.19 114 THR B O 1
ATOM 2519 N N . GLN B 1 115 ? -3.432 2.486 7.523 1 96.69 115 GLN B N 1
ATOM 2520 C CA . GLN B 1 115 ? -4.832 2.168 7.777 1 96.69 115 GLN B CA 1
ATOM 2521 C C . GLN B 1 115 ? -5.531 3.301 8.523 1 96.69 115 GLN B C 1
ATOM 2523 O O . GLN B 1 115 ? -6.57 3.797 8.078 1 96.69 115 GLN B O 1
ATOM 2528 N N . VAL B 1 116 ? -4.945 3.754 9.57 1 94.69 116 VAL B N 1
ATOM 2529 C CA . VAL B 1 116 ? -5.555 4.762 10.438 1 94.69 116 VAL B CA 1
ATOM 2530 C C . VAL B 1 116 ? -5.605 6.105 9.703 1 94.69 116 VAL B C 1
ATOM 2532 O O . VAL B 1 116 ? -6.625 6.793 9.734 1 94.69 116 VAL B O 1
ATOM 2535 N N . VAL B 1 117 ? -4.527 6.48 9.062 1 97.06 117 VAL B N 1
ATOM 2536 C CA . VAL B 1 117 ? -4.434 7.773 8.383 1 97.06 117 VAL B CA 1
ATOM 2537 C C . VAL B 1 117 ? -5.441 7.832 7.238 1 97.06 117 VAL B C 1
ATOM 2539 O O . VAL B 1 117 ? -6.117 8.844 7.047 1 97.06 117 VAL B O 1
ATOM 2542 N N . SER B 1 118 ? -5.543 6.746 6.453 1 97.38 118 SER B N 1
ATOM 2543 C CA . SER B 1 118 ? -6.527 6.75 5.379 1 97.38 118 SER B CA 1
ATOM 2544 C C . SER B 1 118 ? -7.941 6.926 5.922 1 97.38 118 SER B C 1
ATOM 2546 O O . SER B 1 118 ? -8.773 7.59 5.301 1 97.38 118 SER B O 1
ATOM 2548 N N . TYR B 1 119 ? -8.195 6.305 7.047 1 94.5 119 TYR B N 1
ATOM 2549 C CA . TYR B 1 119 ? -9.492 6.473 7.703 1 94.5 119 TYR B CA 1
ATOM 2550 C C . TYR B 1 119 ? -9.711 7.93 8.102 1 94.5 119 TYR B C 1
ATOM 2552 O O . TYR B 1 119 ? -10.766 8.5 7.816 1 94.5 119 TYR B O 1
ATOM 2560 N N . ILE B 1 120 ? -8.734 8.555 8.75 1 94.19 120 ILE B N 1
ATOM 2561 C CA . ILE B 1 120 ? -8.797 9.953 9.172 1 94.19 120 ILE B CA 1
ATOM 2562 C C . ILE B 1 120 ? -9.055 10.844 7.965 1 94.19 120 ILE B C 1
ATOM 2564 O O . ILE B 1 120 ? -9.938 11.711 8 1 94.19 120 ILE B O 1
ATOM 2568 N N . LEU B 1 121 ? -8.312 10.617 6.902 1 97.06 121 LEU B N 1
ATOM 2569 C CA . LEU B 1 121 ? -8.445 11.43 5.695 1 97.06 121 LEU B CA 1
ATOM 2570 C C . LEU B 1 121 ? -9.875 11.367 5.152 1 97.06 121 LEU B C 1
ATOM 2572 O O . LEU B 1 121 ? -10.461 12.398 4.824 1 97.06 121 LEU B O 1
ATOM 2576 N N . ASN B 1 122 ? -10.383 10.18 5.102 1 95.88 122 ASN B N 1
ATOM 2577 C CA . ASN B 1 122 ? -11.742 10.008 4.602 1 95.88 122 ASN B CA 1
ATOM 2578 C C . ASN B 1 122 ? -12.766 10.703 5.496 1 95.88 122 ASN B C 1
ATOM 2580 O O . ASN B 1 122 ? -13.703 11.328 5.004 1 95.88 122 ASN B O 1
ATOM 2584 N N . ARG B 1 123 ? -12.547 10.617 6.727 1 92.94 123 ARG B N 1
ATOM 2585 C CA . ARG B 1 123 ? -13.484 11.234 7.656 1 92.94 123 ARG B CA 1
ATOM 2586 C C . ARG B 1 123 ? -13.453 12.75 7.539 1 92.94 123 ARG B C 1
ATOM 2588 O O . ARG B 1 123 ? -14.508 13.398 7.5 1 92.94 123 ARG B O 1
ATOM 2595 N N . VAL B 1 124 ? -12.312 13.336 7.449 1 94.31 124 VAL B N 1
ATOM 2596 C CA . VAL B 1 124 ? -12.164 14.789 7.418 1 94.31 124 VAL B CA 1
ATOM 2597 C C . VAL B 1 124 ? -12.633 15.32 6.066 1 94.31 124 VAL B C 1
ATOM 2599 O O . VAL B 1 124 ? -13.258 16.391 5.992 1 94.31 124 VAL B O 1
ATOM 2602 N N . THR B 1 125 ? -12.391 14.617 4.969 1 96 125 THR B N 1
ATOM 2603 C CA . THR B 1 125 ? -12.727 15.094 3.633 1 96 125 THR B CA 1
ATOM 2604 C C . THR B 1 125 ? -14.156 14.688 3.254 1 96 125 THR B C 1
ATOM 2606 O O . THR B 1 125 ? -14.672 15.125 2.227 1 96 125 THR B O 1
ATOM 2609 N N . GLY B 1 126 ? -14.773 13.797 4.078 1 94.88 126 GLY B N 1
ATOM 2610 C CA . GLY B 1 126 ? -16.109 13.328 3.771 1 94.88 126 GLY B CA 1
ATOM 2611 C C . GLY B 1 126 ? -16.156 12.383 2.582 1 94.88 126 GLY B C 1
ATOM 2612 O O . GLY B 1 126 ? -17.078 12.461 1.76 1 94.88 126 GLY B O 1
ATOM 2613 N N . THR B 1 127 ? -15.125 11.586 2.391 1 96.06 127 THR B N 1
ATOM 2614 C CA . THR B 1 127 ? -15.031 10.609 1.312 1 96.06 127 THR B CA 1
ATOM 2615 C C . THR B 1 127 ? -15.055 9.188 1.867 1 96.06 127 THR B C 1
ATOM 2617 O O . THR B 1 127 ? -14.992 8.992 3.082 1 96.06 127 THR B O 1
ATOM 2620 N N . ASP B 1 128 ? -15.188 8.211 0.992 1 93.81 128 ASP B N 1
ATOM 2621 C CA . ASP B 1 128 ? -15.164 6.82 1.438 1 93.81 128 ASP B CA 1
ATOM 2622 C C . ASP B 1 128 ? -14.219 5.984 0.586 1 93.81 128 ASP B C 1
ATOM 2624 O O . ASP B 1 128 ? -14.234 4.754 0.649 1 93.81 128 ASP B O 1
ATOM 2628 N N . SER B 1 129 ? -13.477 6.652 -0.282 1 98.38 129 SER B N 1
ATOM 2629 C CA . SER B 1 129 ? -12.508 5.996 -1.156 1 98.38 129 SER B CA 1
ATOM 2630 C C . SER B 1 129 ? -11.109 6.59 -0.98 1 98.38 129 SER B C 1
ATOM 2632 O O . SER B 1 129 ? -10.969 7.746 -0.568 1 98.38 129 SER B O 1
ATOM 2634 N N . CYS B 1 130 ? -10.156 5.84 -1.229 1 98.69 130 CYS B N 1
ATOM 2635 C CA . CYS B 1 130 ? -8.781 6.309 -1.079 1 98.69 130 CYS B CA 1
ATOM 2636 C C . CYS B 1 130 ? -7.844 5.547 -2.008 1 98.69 130 CYS B C 1
ATOM 2638 O O . CYS B 1 130 ? -7.871 4.316 -2.055 1 98.69 130 CYS B O 1
ATOM 2640 N N . THR B 1 131 ? -7.059 6.227 -2.803 1 98.69 131 THR B N 1
ATOM 2641 C CA . THR B 1 131 ? -5.953 5.645 -3.551 1 98.69 131 THR B CA 1
ATOM 2642 C C . THR B 1 131 ? -4.699 5.559 -2.686 1 98.69 131 THR B C 1
ATOM 2644 O O . THR B 1 131 ? -4.277 6.555 -2.096 1 98.69 131 THR B O 1
ATOM 2647 N N . MET B 1 132 ? -4.152 4.391 -2.512 1 98.75 132 MET B N 1
ATOM 2648 C CA . MET B 1 132 ? -2.906 4.156 -1.786 1 98.75 132 MET B CA 1
ATOM 2649 C C . MET B 1 132 ? -1.826 3.619 -2.719 1 98.75 132 MET B C 1
ATOM 2651 O O . MET B 1 132 ? -1.945 2.508 -3.24 1 98.75 132 MET B O 1
ATOM 2655 N N . LEU B 1 133 ? -0.79 4.383 -2.936 1 98.75 133 LEU B N 1
ATOM 2656 C CA . LEU B 1 133 ? 0.22 4.047 -3.934 1 98.75 133 LEU B CA 1
ATOM 2657 C C . LEU B 1 133 ? 1.618 4.086 -3.328 1 98.75 133 LEU B C 1
ATOM 2659 O O . LEU B 1 133 ? 1.99 5.07 -2.682 1 98.75 133 LEU B O 1
ATOM 2663 N N . LEU B 1 134 ? 2.277 3.068 -3.383 1 98.69 134 LEU B N 1
ATOM 2664 C CA . LEU B 1 134 ? 3.693 2.965 -3.045 1 98.69 134 LEU B CA 1
ATOM 2665 C C . LEU B 1 134 ? 4.516 2.58 -4.27 1 98.69 134 LEU B C 1
ATOM 2667 O O . LEU B 1 134 ? 4.258 1.552 -4.898 1 98.69 134 LEU B O 1
ATOM 2671 N N . GLN B 1 135 ? 5.434 3.404 -4.68 1 98.25 135 GLN B N 1
ATOM 2672 C CA . GLN B 1 135 ? 6.34 3.18 -5.801 1 98.25 135 GLN B CA 1
ATOM 2673 C C . GLN B 1 135 ? 7.758 2.893 -5.312 1 98.25 135 GLN B C 1
ATOM 2675 O O . GLN B 1 135 ? 8.453 3.799 -4.848 1 98.25 135 GLN B O 1
ATOM 2680 N N . GLN B 1 136 ? 8.117 1.657 -5.414 1 98 136 GLN B N 1
ATOM 2681 C CA . GLN B 1 136 ? 9.445 1.244 -4.965 1 98 136 GLN B CA 1
ATOM 2682 C C . GLN B 1 136 ? 10.406 1.121 -6.137 1 98 136 GLN B C 1
ATOM 2684 O O . GLN B 1 136 ? 10.18 0.331 -7.059 1 98 136 GLN B O 1
ATOM 2689 N N . GLY B 1 137 ? 11.477 1.912 -6.133 1 97.62 137 GLY B N 1
ATOM 2690 C CA . GLY B 1 137 ? 12.461 1.869 -7.199 1 97.62 137 GLY B CA 1
ATOM 2691 C C . GLY B 1 137 ? 12.195 2.873 -8.305 1 97.62 137 GLY B C 1
ATOM 2692 O O . GLY B 1 137 ? 11.039 3.203 -8.578 1 97.62 137 GLY B O 1
ATOM 2693 N N . GLU B 1 138 ? 13.188 3.256 -9.023 1 96.44 138 GLU B N 1
ATOM 2694 C CA . GLU B 1 138 ? 13.109 4.316 -10.023 1 96.44 138 GLU B CA 1
ATOM 2695 C C . GLU B 1 138 ? 12.219 3.91 -11.195 1 96.44 138 GLU B C 1
ATOM 2697 O O . GLU B 1 138 ? 11.461 4.73 -11.719 1 96.44 138 GLU B O 1
ATOM 2702 N N . ALA B 1 139 ? 12.289 2.672 -11.578 1 97.75 139 ALA B N 1
ATOM 2703 C CA . ALA B 1 139 ? 11.516 2.211 -12.727 1 97.75 139 ALA B CA 1
ATOM 2704 C C . ALA B 1 139 ? 10.023 2.219 -12.414 1 97.75 139 ALA B C 1
ATOM 2706 O O . ALA B 1 139 ? 9.188 2.213 -13.328 1 97.75 139 ALA B O 1
ATOM 2707 N N . ALA B 1 140 ? 9.68 2.182 -11.133 1 97.75 140 ALA B N 1
ATOM 2708 C CA . ALA B 1 140 ? 8.273 2.25 -10.727 1 97.75 140 ALA B CA 1
ATOM 2709 C C . ALA B 1 140 ? 7.844 3.695 -10.492 1 97.75 140 ALA B C 1
ATOM 2711 O O . ALA B 1 140 ? 6.68 3.957 -10.18 1 97.75 140 ALA B O 1
ATOM 2712 N N . GLY B 1 141 ? 8.789 4.68 -10.586 1 96.19 141 GLY B N 1
ATOM 2713 C CA . GLY B 1 141 ? 8.438 6.086 -10.461 1 96.19 141 GLY B CA 1
ATOM 2714 C C . GLY B 1 141 ? 8.883 6.699 -9.148 1 96.19 141 GLY B C 1
ATOM 2715 O O . GLY B 1 141 ? 8.484 7.816 -8.812 1 96.19 141 GLY B O 1
ATOM 2716 N N . GLN B 1 142 ? 9.633 5.953 -8.367 1 96.06 142 GLN B N 1
ATOM 2717 C CA . GLN B 1 142 ? 10.164 6.531 -7.145 1 96.06 142 GLN B CA 1
ATOM 2718 C C . GLN B 1 142 ? 11.18 7.629 -7.449 1 96.06 142 GLN B C 1
ATOM 2720 O O . GLN B 1 142 ? 12.273 7.352 -7.949 1 96.06 142 GLN B O 1
ATOM 2725 N N . CYS B 1 143 ? 10.82 8.805 -7.074 1 92.25 143 CYS B N 1
ATOM 2726 C CA . CYS B 1 143 ? 11.68 9.938 -7.414 1 92.25 143 CYS B CA 1
ATOM 2727 C C . CYS B 1 143 ? 12.438 10.43 -6.191 1 92.25 143 CYS B C 1
ATOM 2729 O O . CYS B 1 143 ? 13.453 11.125 -6.32 1 92.25 143 CYS B O 1
ATOM 2731 N N . LEU B 1 144 ? 12.008 10.133 -5.008 1 94.94 144 LEU B N 1
ATOM 2732 C CA . LEU B 1 144 ? 12.648 10.57 -3.77 1 94.94 144 LEU B CA 1
ATOM 2733 C C . LEU B 1 144 ? 13.43 9.422 -3.129 1 94.94 144 LEU B C 1
ATOM 2735 O O . LEU B 1 144 ? 13.07 8.25 -3.295 1 94.94 144 LEU B O 1
ATOM 2739 N N . PRO B 1 145 ? 14.453 9.672 -2.453 1 94.38 145 PRO B N 1
ATOM 2740 C CA . PRO B 1 145 ? 15.312 8.625 -1.914 1 94.38 145 PRO B CA 1
ATOM 2741 C C . PRO B 1 145 ? 14.781 8.031 -0.611 1 94.38 145 PRO B C 1
ATOM 2743 O O . PRO B 1 145 ? 15.562 7.602 0.242 1 94.38 145 PRO B O 1
ATOM 2746 N N . GLN B 1 146 ? 13.492 8.141 -0.37 1 96.69 146 GLN B N 1
ATOM 2747 C CA . GLN B 1 146 ? 12.852 7.566 0.805 1 96.69 146 GLN B CA 1
ATOM 2748 C C . GLN B 1 146 ? 11.477 6.988 0.453 1 96.69 146 GLN B C 1
ATOM 2750 O O . GLN B 1 146 ? 10.75 7.562 -0.355 1 96.69 146 GLN B O 1
ATOM 2755 N N . LEU B 1 147 ? 11.219 5.863 1.072 1 97.62 147 LEU B N 1
ATOM 2756 C CA . LEU B 1 147 ? 9.953 5.156 0.871 1 97.62 147 LEU B CA 1
ATOM 2757 C C . LEU B 1 147 ? 8.789 5.941 1.466 1 97.62 147 LEU B C 1
ATOM 2759 O O . LEU B 1 147 ? 8.906 6.5 2.561 1 97.62 147 LEU B O 1
ATOM 2763 N N . TYR B 1 148 ? 7.676 6.035 0.806 1 98.5 148 TYR B N 1
ATOM 2764 C CA . TYR B 1 148 ? 6.445 6.613 1.334 1 98.5 148 TYR B CA 1
ATOM 2765 C C . TYR B 1 148 ? 5.227 6.074 0.592 1 98.5 148 TYR B C 1
ATOM 2767 O O . TYR B 1 148 ? 5.348 5.566 -0.524 1 98.5 148 TYR B O 1
ATOM 2775 N N . VAL B 1 149 ? 4.129 6.172 1.218 1 98.88 149 VAL B N 1
ATOM 2776 C CA . VAL B 1 149 ? 2.848 5.781 0.639 1 98.88 149 VAL B CA 1
ATOM 2777 C C . VAL B 1 149 ? 2.002 7.023 0.362 1 98.88 149 VAL B C 1
ATOM 2779 O O . VAL B 1 149 ? 1.72 7.805 1.272 1 98.88 149 VAL B O 1
ATOM 2782 N N . HIS B 1 150 ? 1.577 7.23 -0.854 1 98.75 150 HIS B N 1
ATOM 2783 C CA . HIS B 1 150 ? 0.556 8.234 -1.148 1 98.75 150 HIS B CA 1
ATOM 2784 C C . HIS B 1 150 ? -0.811 7.789 -0.636 1 98.75 150 HIS B C 1
ATOM 2786 O O . HIS B 1 150 ? -1.225 6.652 -0.861 1 98.75 150 HIS B O 1
ATOM 2792 N N . LEU B 1 151 ? -1.447 8.625 -0.036 1 98.81 151 LEU B N 1
ATOM 2793 C CA . LEU B 1 151 ? -2.848 8.453 0.334 1 98.81 151 LEU B CA 1
ATOM 2794 C C . LEU B 1 151 ? -3.697 9.602 -0.198 1 98.81 151 LEU B C 1
ATOM 2796 O O . LEU B 1 151 ? -3.51 10.758 0.201 1 98.81 151 LEU B O 1
ATOM 2800 N N . VAL B 1 152 ? -4.633 9.297 -1.06 1 98.69 152 VAL B N 1
ATOM 2801 C CA . VAL B 1 152 ? -5.438 10.336 -1.684 1 98.69 152 VAL B CA 1
ATOM 2802 C C . VAL B 1 152 ? -6.922 10 -1.541 1 98.69 152 VAL B C 1
ATOM 2804 O O . VAL B 1 152 ? -7.43 9.117 -2.232 1 98.69 152 VAL B O 1
ATOM 2807 N N . PRO B 1 153 ? -7.633 10.688 -0.695 1 98.38 153 PRO B N 1
ATOM 2808 C CA . PRO B 1 153 ? -9.086 10.523 -0.681 1 98.38 153 PRO B CA 1
ATOM 2809 C C . PRO B 1 153 ? -9.727 10.828 -2.033 1 98.38 153 PRO B C 1
ATOM 2811 O O . PRO B 1 153 ? -9.312 11.766 -2.723 1 98.38 153 PRO B O 1
ATOM 2814 N N . ARG B 1 154 ? -10.648 10.016 -2.432 1 98.31 154 ARG B N 1
ATOM 2815 C CA . ARG B 1 154 ? -11.242 10.133 -3.76 1 98.31 154 ARG B CA 1
ATOM 2816 C C . ARG B 1 154 ? -12.75 10.32 -3.67 1 98.31 154 ARG B C 1
ATOM 2818 O O . ARG B 1 154 ? -13.398 9.773 -2.777 1 98.31 154 ARG B O 1
ATOM 2825 N N . ARG B 1 155 ? -13.25 11.062 -4.574 1 96.94 155 ARG B N 1
ATOM 2826 C CA . ARG B 1 155 ? -14.68 11.242 -4.805 1 96.94 155 ARG B CA 1
ATOM 2827 C C . ARG B 1 155 ? -15.047 10.922 -6.25 1 96.94 155 ARG B C 1
ATOM 2829 O O . ARG B 1 155 ? -14.219 11.078 -7.152 1 96.94 155 ARG B O 1
ATOM 2836 N N . LYS B 1 156 ? -16.25 10.508 -6.348 1 95.88 156 LYS B N 1
ATOM 2837 C CA . LYS B 1 156 ? -16.719 10.273 -7.711 1 95.88 156 LYS B CA 1
ATOM 2838 C C . LYS B 1 156 ? -16.516 11.508 -8.578 1 95.88 156 LYS B C 1
ATOM 2840 O O . LYS B 1 156 ? -16.828 12.625 -8.172 1 95.88 156 LYS B O 1
ATOM 2845 N N . ASP B 1 157 ? -15.836 11.352 -9.672 1 94.81 157 ASP B N 1
ATOM 2846 C CA . ASP B 1 157 ? -15.664 12.375 -10.703 1 94.81 157 ASP B CA 1
ATOM 2847 C C . ASP B 1 157 ? -14.773 13.508 -10.211 1 94.81 157 ASP B C 1
ATOM 2849 O O . ASP B 1 157 ? -14.945 14.664 -10.609 1 94.81 157 ASP B O 1
ATOM 2853 N N . ASP B 1 158 ? -13.914 13.234 -9.289 1 95.75 158 ASP B N 1
ATOM 2854 C CA . ASP B 1 158 ? -13 14.273 -8.836 1 95.75 158 ASP B CA 1
ATOM 2855 C C . ASP B 1 158 ? -12.016 14.664 -9.93 1 95.75 158 ASP B C 1
ATOM 2857 O O . ASP B 1 158 ? -11.414 15.734 -9.891 1 95.75 158 ASP B O 1
ATOM 2861 N N . LEU B 1 159 ? -11.797 13.758 -10.883 1 95.38 159 LEU B N 1
ATOM 2862 C CA . LEU B 1 159 ? -11.008 14.016 -12.078 1 95.38 159 LEU B CA 1
ATOM 2863 C C . LEU B 1 159 ? -11.758 13.57 -13.328 1 95.38 159 LEU B C 1
ATOM 2865 O O . LEU B 1 159 ? -12.641 12.711 -13.258 1 95.38 159 LEU B O 1
ATOM 2869 N N . SER B 1 160 ? -11.414 14.156 -14.398 1 93.88 160 SER B N 1
ATOM 2870 C CA . SER B 1 160 ? -12.07 13.797 -15.656 1 93.88 160 SER B CA 1
ATOM 2871 C C . SER B 1 160 ? -11.867 12.32 -15.977 1 93.88 160 SER B C 1
ATOM 2873 O O . SER B 1 160 ? -12.812 11.633 -16.375 1 93.88 160 SER B O 1
ATOM 2875 N N . ASN B 1 161 ? -10.664 11.891 -15.883 1 93.5 161 ASN B N 1
ATOM 2876 C CA . ASN B 1 161 ? -10.305 10.477 -15.93 1 93.5 161 ASN B CA 1
ATOM 2877 C C . ASN B 1 161 ? -9.68 10.016 -14.609 1 93.5 161 ASN B C 1
ATOM 2879 O O . ASN B 1 161 ? -8.758 10.648 -14.102 1 93.5 161 ASN B O 1
ATOM 2883 N N . ASN B 1 162 ? -10.203 8.977 -14.094 1 92.94 162 ASN B N 1
ATOM 2884 C CA . ASN B 1 162 ? -9.789 8.492 -12.781 1 92.94 162 ASN B CA 1
ATOM 2885 C C . ASN B 1 162 ? -8.273 8.32 -12.703 1 92.94 162 ASN B C 1
ATOM 2887 O O . ASN B 1 162 ? -7.664 8.641 -11.68 1 92.94 162 ASN B O 1
ATOM 2891 N N . ASP B 1 163 ? -7.656 7.91 -13.797 1 93.19 163 ASP B N 1
ATOM 2892 C CA . ASP B 1 163 ? -6.238 7.566 -13.789 1 93.19 163 ASP B CA 1
ATOM 2893 C C . ASP B 1 163 ? -5.367 8.812 -13.969 1 93.19 163 ASP B C 1
ATOM 2895 O O . ASP B 1 163 ? -4.141 8.734 -13.883 1 93.19 163 ASP B O 1
ATOM 2899 N N . ASP B 1 164 ? -5.961 9.969 -14.156 1 94.38 164 ASP B N 1
ATOM 2900 C CA . ASP B 1 164 ? -5.207 11.211 -14.281 1 94.38 164 ASP B CA 1
ATOM 2901 C C . ASP B 1 164 ? -4.504 11.562 -12.977 1 94.38 164 ASP B C 1
ATOM 2903 O O . ASP B 1 164 ? -3.617 12.422 -12.953 1 94.38 164 ASP B O 1
ATOM 2907 N N . ILE B 1 165 ? -4.867 10.906 -11.938 1 94.56 165 ILE B N 1
ATOM 2908 C CA . ILE B 1 165 ? -4.293 11.195 -10.625 1 94.56 165 ILE B CA 1
ATOM 2909 C C . ILE B 1 165 ? -2.814 10.812 -10.609 1 94.56 165 ILE B C 1
ATOM 2911 O O . ILE B 1 165 ? -2.008 11.453 -9.93 1 94.56 165 ILE B O 1
ATOM 2915 N N . TYR B 1 166 ? -2.381 9.852 -11.367 1 94.38 166 TYR B N 1
ATOM 2916 C CA . TYR B 1 166 ? -1.08 9.219 -11.18 1 94.38 166 TYR B CA 1
ATOM 2917 C C . TYR B 1 166 ? 0.036 10.086 -11.75 1 94.38 166 TYR B C 1
ATOM 2919 O O . TYR B 1 166 ? 1.052 10.312 -11.086 1 94.38 166 TYR B O 1
ATOM 2927 N N . PRO B 1 167 ? -0.14 10.664 -12.938 1 92.94 167 PRO B N 1
ATOM 2928 C CA . PRO B 1 167 ? 0.887 11.617 -13.352 1 92.94 167 PRO B CA 1
ATOM 2929 C C . PRO B 1 167 ? 0.974 12.828 -12.422 1 92.94 167 PRO B C 1
ATOM 2931 O O . PRO B 1 167 ? 2.055 13.391 -12.234 1 92.94 167 PRO B O 1
ATOM 2934 N N . LEU B 1 168 ? -0.11 13.188 -11.812 1 94.12 168 LEU B N 1
ATOM 2935 C CA . LEU B 1 168 ? -0.131 14.32 -10.891 1 94.12 168 LEU B CA 1
ATOM 2936 C C . LEU B 1 168 ? 0.643 14 -9.617 1 94.12 168 LEU B C 1
ATOM 2938 O O . LEU B 1 168 ? 1.29 14.883 -9.039 1 94.12 168 LEU B O 1
ATOM 2942 N N . LEU B 1 169 ? 0.591 12.758 -9.18 1 95.12 169 LEU B N 1
ATOM 2943 C CA . LEU B 1 169 ? 1.272 12.344 -7.961 1 95.12 169 LEU B CA 1
ATOM 2944 C C . LEU B 1 169 ? 2.781 12.516 -8.094 1 95.12 169 LEU B C 1
ATOM 2946 O O . LEU B 1 169 ? 3.469 12.805 -7.113 1 95.12 169 LEU B O 1
ATOM 2950 N N . GLU B 1 170 ? 3.309 12.383 -9.266 1 89.38 170 GLU B N 1
ATOM 2951 C CA . GLU B 1 170 ? 4.742 12.492 -9.516 1 89.38 170 GLU B CA 1
ATOM 2952 C C . GLU B 1 170 ? 5.254 13.891 -9.195 1 89.38 170 GLU B C 1
ATOM 2954 O O . GLU B 1 170 ? 6.422 14.07 -8.844 1 89.38 170 GLU B O 1
ATOM 2959 N N . LYS B 1 171 ? 4.395 14.82 -9.227 1 88.56 171 LYS B N 1
ATOM 2960 C CA . LYS B 1 171 ? 4.785 16.219 -9.047 1 88.56 171 LYS B CA 1
ATOM 2961 C C . LYS B 1 171 ? 4.359 16.734 -7.672 1 88.56 171 LYS B C 1
ATOM 2963 O O . LYS B 1 171 ? 4.57 17.906 -7.352 1 88.56 171 LYS B O 1
ATOM 2968 N N . SER B 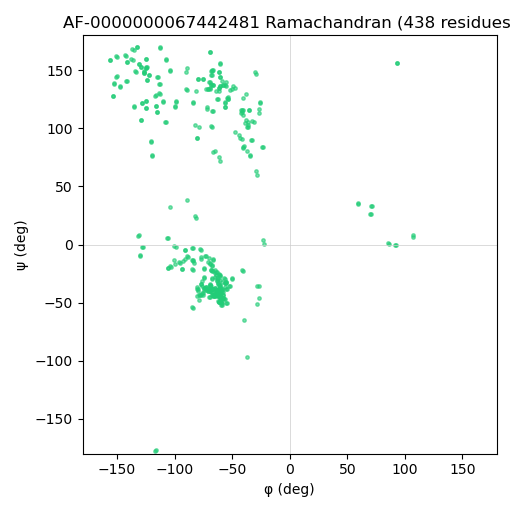1 172 ? 3.859 15.867 -6.91 1 92.31 172 SER B N 1
ATOM 2969 C CA . SER B 1 172 ? 3.18 16.312 -5.695 1 92.31 172 SER B CA 1
ATOM 2970 C C . SER B 1 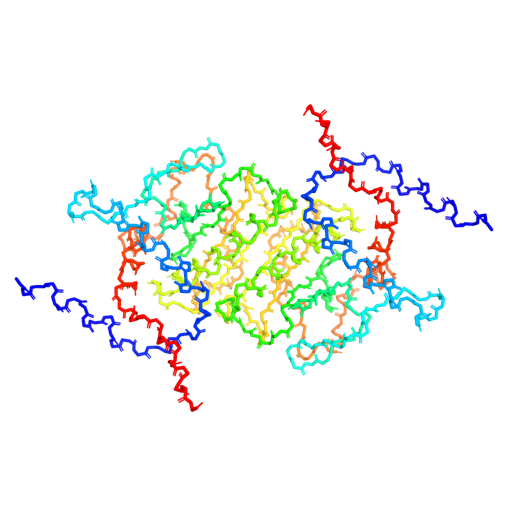172 ? 4.172 16.531 -4.559 1 92.31 172 SER B C 1
ATOM 2972 O O . SER B 1 172 ? 3.84 17.156 -3.551 1 92.31 172 SER B O 1
ATOM 2974 N N . LEU B 1 173 ? 5.34 15.898 -4.656 1 91.31 173 LEU B N 1
ATOM 2975 C CA . LEU B 1 173 ? 6.375 16.062 -3.643 1 91.31 173 LEU B CA 1
ATOM 2976 C C . LEU B 1 173 ? 7.648 16.625 -4.254 1 91.31 173 LEU B C 1
ATOM 2978 O O . LEU B 1 173 ? 8.57 15.883 -4.586 1 91.31 173 LEU B O 1
ATOM 2982 N N . PRO B 1 174 ? 7.719 17.859 -4.289 1 82.12 174 PRO B N 1
ATOM 2983 C CA . PRO B 1 174 ? 8.945 18.453 -4.824 1 82.12 174 PRO B CA 1
ATOM 2984 C C . PRO B 1 174 ? 10.156 18.234 -3.922 1 82.12 174 PRO B C 1
ATOM 2986 O O . PRO B 1 174 ? 10 18.062 -2.711 1 82.12 174 PRO B O 1
ATOM 2989 N N . PHE B 1 175 ? 11.258 18.156 -4.473 1 74.56 175 PHE B N 1
ATOM 2990 C CA . PHE B 1 175 ? 12.5 18.062 -3.715 1 74.56 175 PHE B CA 1
ATOM 2991 C C . PHE B 1 175 ? 13.461 19.172 -4.125 1 74.56 175 PHE B C 1
ATOM 2993 O O . PHE B 1 175 ? 13.758 19.344 -5.309 1 74.56 175 PHE B O 1
ATOM 3000 N N . PRO B 1 176 ? 13.875 19.969 -3.043 1 72.75 176 PRO B N 1
ATOM 3001 C CA . PRO B 1 176 ? 13.586 19.938 -1.606 1 72.75 176 PRO B CA 1
ATOM 3002 C C . PRO B 1 176 ? 12.133 20.281 -1.288 1 72.75 176 PRO B C 1
ATOM 3004 O O . PRO B 1 176 ? 11.445 20.906 -2.096 1 72.75 176 PRO B O 1
ATOM 3007 N N . LEU B 1 177 ? 11.641 19.688 -0.201 1 71.06 177 LEU B N 1
ATOM 3008 C CA . LEU B 1 177 ? 10.234 19.766 0.165 1 71.06 177 LEU B CA 1
ATOM 3009 C C . LEU B 1 177 ? 9.812 21.219 0.402 1 71.06 177 LEU B C 1
ATOM 3011 O O . LEU B 1 177 ? 8.625 21.531 0.333 1 71.06 177 LEU B O 1
ATOM 3015 N N . ASP B 1 178 ? 10.727 22.078 0.773 1 62.03 178 ASP B N 1
ATOM 3016 C CA . ASP B 1 178 ? 10.422 23.469 1.112 1 62.03 178 ASP B CA 1
ATOM 3017 C C . ASP B 1 178 ? 10.195 24.297 -0.145 1 62.03 178 ASP B C 1
ATOM 3019 O O . ASP B 1 178 ? 9.867 25.484 -0.057 1 62.03 178 ASP B O 1
ATOM 3023 N N . GLU B 1 179 ? 10.562 23.672 -1.232 1 56.12 179 GLU B N 1
ATOM 3024 C CA . GLU B 1 179 ? 10.32 24.5 -2.406 1 56.12 179 GLU B CA 1
ATOM 3025 C C . GLU B 1 179 ? 8.836 24.75 -2.617 1 56.12 179 GLU B C 1
ATOM 3027 O O . GLU B 1 179 ? 8.055 23.797 -2.723 1 56.12 179 GLU B O 1
ATOM 3032 N N . GLU B 1 180 ? 8.344 25.641 -1.92 1 49.31 180 GLU B N 1
ATOM 3033 C CA . GLU B 1 180 ? 6.949 26.047 -2.107 1 49.31 180 GLU B CA 1
ATOM 3034 C C . GLU B 1 180 ? 6.496 25.812 -3.545 1 49.31 180 GLU B C 1
ATOM 3036 O O . GLU B 1 180 ? 7.043 26.406 -4.48 1 49.31 180 GLU B O 1
ATOM 3041 N N . GLY B 1 181 ? 6.57 24.672 -3.904 1 46.84 181 GLY B N 1
ATOM 3042 C CA . GLY B 1 181 ? 6.102 24.562 -5.277 1 46.84 181 GLY B CA 1
ATOM 3043 C C . GLY B 1 181 ? 4.777 25.266 -5.516 1 46.84 181 GLY B C 1
ATOM 3044 O O . GLY B 1 181 ? 4.039 25.547 -4.57 1 46.84 181 GLY B O 1
ATOM 3045 N N . ALA B 1 182 ? 4.727 25.984 -6.566 1 41.03 182 ALA B N 1
ATOM 3046 C CA . ALA B 1 182 ? 3.516 26.672 -7.008 1 41.03 182 ALA B CA 1
ATOM 3047 C C . ALA B 1 182 ? 2.287 25.781 -6.848 1 41.03 182 ALA B C 1
ATOM 3049 O O . ALA B 1 182 ? 2.26 24.656 -7.355 1 41.03 182 ALA B O 1
ATOM 3050 N N . LEU B 1 183 ? 1.613 25.859 -5.672 1 43.69 183 LEU B N 1
ATOM 3051 C CA . LEU B 1 183 ? 0.28 25.266 -5.652 1 43.69 183 LEU B CA 1
ATOM 3052 C C . LEU B 1 183 ? -0.332 25.266 -7.047 1 43.69 183 LEU B C 1
ATOM 3054 O O . LEU B 1 183 ? -0.043 26.141 -7.867 1 43.69 183 LEU B O 1
ATOM 3058 N N . HIS B 1 184 ? -0.501 24.219 -7.547 1 43.28 184 HIS B N 1
ATOM 3059 C CA . HIS B 1 184 ? -1.246 24.312 -8.797 1 43.28 184 HIS B CA 1
ATOM 3060 C C . HIS B 1 184 ? -2.223 25.484 -8.766 1 43.28 184 HIS B C 1
ATOM 3062 O O . HIS B 1 184 ? -2.869 25.734 -7.742 1 43.28 184 HIS B O 1
ATOM 3068 N N . GLU B 1 185 ? -1.898 26.516 -9.453 1 43.69 185 GLU B N 1
ATOM 3069 C CA . GLU B 1 185 ? -2.627 27.766 -9.602 1 43.69 185 GLU B CA 1
ATOM 3070 C C . GLU B 1 185 ? -4.125 27.562 -9.391 1 43.69 185 GLU B C 1
ATOM 3072 O O . GLU B 1 185 ? -4.848 28.516 -9.07 1 43.69 185 GLU B O 1
ATOM 3077 N N . ASP B 1 186 ? -4.625 26.453 -9.82 1 44.47 186 ASP B N 1
ATOM 3078 C CA . ASP B 1 186 ? -6.078 26.391 -9.922 1 44.47 186 ASP B CA 1
ATOM 3079 C C . ASP B 1 186 ? -6.707 26.047 -8.57 1 44.47 186 ASP B C 1
ATOM 3081 O O . ASP B 1 186 ? -7.91 25.781 -8.484 1 44.47 186 ASP B O 1
ATOM 3085 N N . GLU B 1 187 ? -5.926 25.547 -7.609 1 48.03 187 GLU B N 1
ATOM 3086 C CA . GLU B 1 187 ? -6.707 25.344 -6.391 1 48.03 187 GLU B CA 1
ATOM 3087 C C . GLU B 1 187 ? -6.914 26.672 -5.645 1 48.03 187 GLU B C 1
ATOM 3089 O O . GLU B 1 187 ? -5.945 27.359 -5.309 1 48.03 187 GLU B O 1
ATOM 3094 N N . PRO B 1 188 ? -7.969 27.344 -5.691 1 44.53 188 PRO B N 1
ATOM 3095 C CA . PRO B 1 188 ? -8.195 28.531 -4.863 1 44.53 188 PRO B CA 1
ATOM 3096 C C . PRO B 1 188 ? -7.59 28.406 -3.469 1 44.53 188 PRO B C 1
ATOM 3098 O O . PRO B 1 188 ? -7.695 27.359 -2.84 1 44.53 188 PRO B O 1
ATOM 3101 N N . LYS B 1 189 ? -6.402 29.109 -3.135 1 46.72 189 LYS B N 1
ATOM 3102 C CA . LYS B 1 189 ? -5.758 29.219 -1.831 1 46.72 189 LYS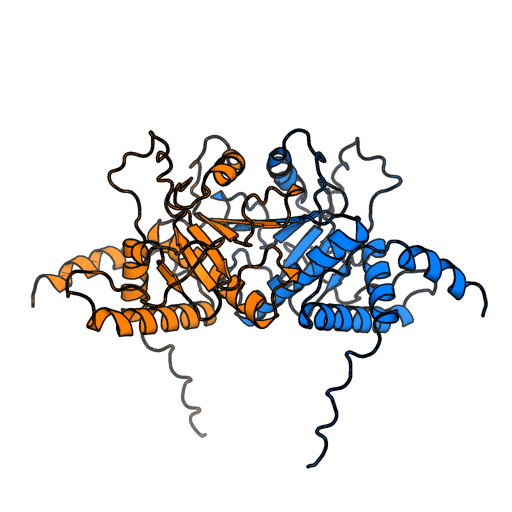 B CA 1
ATOM 3103 C C . LYS B 1 189 ? -6.766 29.062 -0.7 1 46.72 189 LYS B C 1
ATOM 3105 O O . LYS B 1 189 ? -6.387 28.875 0.458 1 46.72 189 LYS B O 1
ATOM 3110 N N . SER B 1 190 ? -7.844 29.734 -0.833 1 47.28 190 SER B N 1
ATOM 3111 C CA . SER B 1 190 ? -8.773 29.828 0.285 1 47.28 190 SER B CA 1
ATOM 3112 C C . SER B 1 190 ? -8.844 28.516 1.062 1 47.28 190 SER B C 1
ATOM 3114 O O . SER B 1 190 ? -8.773 28.516 2.291 1 47.28 190 SER B O 1
ATOM 3116 N N . LYS B 1 191 ? -9.898 27.453 0.865 1 56.75 191 LYS B N 1
ATOM 3117 C CA . LYS B 1 191 ? -10.375 26.484 1.854 1 56.75 191 LYS B CA 1
ATOM 3118 C C . LYS B 1 191 ? -9.539 25.203 1.824 1 56.75 191 LYS B C 1
ATOM 3120 O O . LYS B 1 191 ? -10.078 24.109 1.694 1 56.75 191 LYS B O 1
ATOM 3125 N N . SER B 1 192 ? -8.125 25.312 1.623 1 80.62 192 SER B N 1
ATOM 3126 C CA . SER B 1 192 ? -7.258 24.141 1.562 1 80.62 192 SER B CA 1
ATOM 3127 C C . SER B 1 192 ? -7.074 23.516 2.941 1 80.62 192 SER B C 1
ATOM 3129 O O . SER B 1 192 ? -6.996 24.219 3.945 1 80.62 192 SER B O 1
ATOM 3131 N N . LEU B 1 193 ? -7.195 22.234 3.023 1 91 193 LEU B N 1
ATOM 3132 C CA . LEU B 1 193 ? -7.027 21.5 4.27 1 91 193 LEU B CA 1
ATOM 3133 C C . LEU B 1 193 ? -5.602 21.625 4.793 1 91 193 LEU B C 1
ATOM 3135 O O . LEU B 1 193 ? -4.645 21.594 4.012 1 91 193 LEU B O 1
ATOM 3139 N N . GLN B 1 194 ? -5.531 21.938 6.074 1 92.88 194 GLN B N 1
ATOM 3140 C CA . GLN B 1 194 ? -4.254 22 6.773 1 92.88 194 GLN B CA 1
ATOM 3141 C C . GLN B 1 194 ? -4.09 20.828 7.73 1 92.88 194 GLN B C 1
ATOM 3143 O O . GLN B 1 194 ? -5.078 20.203 8.133 1 92.88 194 GLN B O 1
ATOM 3148 N N . ALA B 1 195 ? -2.834 20.578 8.055 1 94.69 195 ALA B N 1
ATOM 3149 C CA . ALA B 1 195 ? -2.57 19.5 9.008 1 94.69 195 ALA B CA 1
ATOM 3150 C C . ALA B 1 195 ? -3.342 19.719 10.305 1 94.69 195 ALA B C 1
ATOM 3152 O O . ALA B 1 195 ? -3.779 18.75 10.938 1 94.69 195 ALA B O 1
ATOM 3153 N N . ALA B 1 196 ? -3.547 20.938 10.672 1 93.12 196 ALA B N 1
ATOM 3154 C CA . ALA B 1 196 ? -4.266 21.281 11.898 1 93.12 196 ALA B CA 1
ATOM 3155 C C . ALA B 1 196 ? -5.695 20.75 11.859 1 93.12 196 ALA B C 1
ATOM 3157 O O . ALA B 1 196 ? -6.246 20.375 12.891 1 93.12 196 ALA B O 1
ATOM 3158 N N . ASP B 1 197 ? -6.309 20.734 10.68 1 93.56 197 ASP B N 1
ATOM 3159 C CA . ASP B 1 197 ? -7.668 20.219 10.539 1 93.56 197 ASP B CA 1
ATOM 3160 C C . ASP B 1 197 ? -7.73 18.75 10.922 1 93.56 197 ASP B C 1
ATOM 3162 O O . ASP B 1 197 ? -8.68 18.312 11.57 1 93.56 197 ASP B O 1
ATOM 3166 N N . PHE B 1 198 ? -6.754 18.031 10.578 1 95.06 198 PHE B N 1
ATOM 3167 C CA . PHE B 1 198 ? -6.703 16.594 10.867 1 95.06 198 PHE B CA 1
ATOM 3168 C C . PHE B 1 198 ? -6.383 16.359 12.336 1 95.06 198 PHE B C 1
ATOM 3170 O O . PHE B 1 198 ? -6.977 15.477 12.969 1 95.06 198 PHE B O 1
ATOM 3177 N N . ARG B 1 199 ? -5.453 17.125 12.883 1 93.88 199 ARG B N 1
ATOM 3178 C CA . ARG B 1 199 ? -5.156 17.016 14.312 1 93.88 199 ARG B CA 1
ATOM 3179 C C . ARG B 1 199 ? -6.391 17.328 15.148 1 93.88 199 ARG B C 1
ATOM 3181 O O . ARG B 1 199 ? -6.645 16.688 16.156 1 93.88 199 ARG B O 1
ATOM 3188 N N . GLU B 1 200 ? -7.113 18.328 14.719 1 91.75 200 GLU B N 1
ATOM 3189 C CA . GLU B 1 200 ? -8.336 18.703 15.438 1 91.75 200 GLU B CA 1
ATOM 3190 C C . GLU B 1 200 ? -9.352 17.562 15.414 1 91.75 200 GLU B C 1
ATOM 3192 O O . GLU B 1 200 ? -9.992 17.281 16.422 1 91.75 200 GLU B O 1
ATOM 3197 N N . TRP B 1 201 ? -9.469 17 14.312 1 92.69 201 TRP B N 1
ATOM 3198 C CA . TRP B 1 201 ? -10.391 15.867 14.219 1 92.69 201 TRP B CA 1
ATOM 3199 C C . TRP B 1 201 ? -9.969 14.734 15.148 1 92.69 201 TRP B C 1
ATOM 3201 O O . TRP B 1 201 ? -10.805 14.141 15.836 1 92.69 201 TRP B O 1
ATOM 3211 N N . ILE B 1 202 ? -8.703 14.43 15.172 1 91.62 202 ILE B N 1
ATOM 3212 C CA . ILE B 1 202 ? -8.172 13.375 16.031 1 91.62 202 ILE B CA 1
ATOM 3213 C C . ILE B 1 202 ? -8.492 13.695 17.5 1 91.62 202 ILE B C 1
ATOM 3215 O O . ILE B 1 202 ? -8.898 12.812 18.25 1 91.62 202 ILE B O 1
ATOM 3219 N N . LEU B 1 203 ? -8.367 14.93 17.812 1 87.56 203 LEU B N 1
ATOM 3220 C CA . LEU B 1 203 ? -8.602 15.359 19.188 1 87.56 203 LEU B CA 1
ATOM 3221 C C . LEU B 1 203 ? -10.078 15.234 19.547 1 87.56 203 LEU B C 1
ATOM 3223 O O . LEU B 1 203 ? -10.406 14.922 20.703 1 87.56 203 LEU B O 1
ATOM 3227 N N . GLN B 1 204 ? -10.969 15.461 18.656 1 84.81 204 GLN B N 1
ATOM 3228 C CA . GLN B 1 204 ? -12.406 15.406 18.891 1 84.81 204 GLN B CA 1
ATOM 3229 C C . GLN B 1 204 ? -12.891 13.961 18.953 1 84.81 204 GLN B C 1
ATOM 3231 O O . GLN B 1 204 ? -13.836 13.656 19.688 1 84.81 204 GLN B O 1
ATOM 3236 N N . MET B 1 205 ? -12.445 13.133 18.094 1 73.38 205 MET B N 1
ATOM 3237 C CA . MET B 1 205 ? -12.891 11.742 18.047 1 73.38 205 MET B CA 1
ATOM 3238 C C . MET B 1 205 ? -12.609 11.031 19.359 1 73.38 205 MET B C 1
ATOM 3240 O O . MET B 1 205 ? -13.438 10.258 19.844 1 73.38 205 MET B O 1
ATOM 3244 N N . ALA B 1 206 ? -11.422 11.078 19.859 1 56.09 206 ALA B N 1
ATOM 3245 C CA . ALA B 1 206 ? -11.094 10.414 21.109 1 56.09 206 ALA B CA 1
ATOM 3246 C C . ALA B 1 206 ? -11.922 10.969 22.266 1 56.09 206 ALA B C 1
ATOM 3248 O O . ALA B 1 206 ? -12.18 10.273 23.25 1 56.09 206 ALA B O 1
ATOM 3249 N N . ALA B 1 207 ? -12.398 12.164 22.234 1 50.44 207 ALA B N 1
ATOM 3250 C CA . ALA B 1 207 ? -13.266 12.695 23.281 1 50.44 207 ALA B CA 1
ATOM 3251 C C . ALA B 1 207 ? -14.625 12 23.266 1 50.44 207 ALA B C 1
ATOM 3253 O O . ALA B 1 207 ? -15.242 11.812 24.328 1 50.44 207 ALA B O 1
ATOM 3254 N N . ASP B 1 208 ? -15.273 11.695 22.125 1 48.16 208 ASP B N 1
ATOM 3255 C CA . ASP B 1 208 ? -16.625 11.148 22.062 1 48.16 208 ASP B CA 1
ATOM 3256 C C . ASP B 1 208 ? -16.625 9.648 22.359 1 48.16 208 ASP B C 1
ATOM 3258 O O . ASP B 1 208 ? -17.688 9.062 22.625 1 48.16 208 ASP B O 1
ATOM 3262 N N . LYS B 1 209 ? -15.844 8.805 21.844 1 47.19 209 LYS B N 1
ATOM 3263 C CA . LYS B 1 209 ? -15.984 7.367 22.078 1 47.19 209 LYS B CA 1
ATOM 3264 C C . LYS B 1 209 ? -15.664 7 23.516 1 47.19 209 LYS B C 1
ATOM 3266 O O . LYS B 1 209 ? -14.562 7.254 24 1 47.19 209 LYS B O 1
ATOM 3271 N N . GLN B 1 210 ? -16.75 6.75 24.391 1 39.81 210 GLN B N 1
ATOM 3272 C CA . GLN B 1 210 ? -16.875 5.953 25.609 1 39.81 210 GLN B CA 1
ATOM 3273 C C . GLN B 1 210 ? -15.922 4.766 25.594 1 39.81 210 GLN B C 1
ATOM 3275 O O . GLN B 1 210 ? -15.578 4.254 24.516 1 39.81 210 GLN B O 1
ATOM 3280 N N . PRO B 1 211 ? -15.398 4.297 26.766 1 37.75 211 PRO B N 1
ATOM 3281 C CA . PRO B 1 211 ? -14.602 3.078 26.938 1 37.75 211 PRO B CA 1
ATOM 3282 C C . PRO B 1 211 ? -15.148 1.9 26.141 1 37.75 211 PRO B C 1
ATOM 3284 O O . PRO B 1 211 ? -16.359 1.781 25.953 1 37.75 211 PRO B O 1
ATOM 3287 N N . LEU B 1 212 ? -14.555 1.298 25.172 1 35.69 212 LEU B N 1
ATOM 3288 C CA . LEU B 1 212 ? -15.078 0.005 24.75 1 35.69 212 LEU B CA 1
ATOM 3289 C C . LEU B 1 212 ? -15.82 -0.686 25.891 1 35.69 212 LEU B C 1
ATOM 3291 O O . LEU B 1 212 ? -15.391 -0.609 27.047 1 35.69 212 LEU B O 1
ATOM 3295 N N . PRO B 1 213 ? -17.125 -1.047 25.766 1 33.03 213 PRO B N 1
ATOM 3296 C CA . PRO B 1 213 ? -17.766 -1.728 26.891 1 33.03 213 PRO B CA 1
ATOM 3297 C C . PRO B 1 213 ? -16.875 -2.783 27.531 1 33.03 213 PRO B C 1
ATOM 3299 O O . PRO B 1 213 ? -16.172 -3.51 26.828 1 33.03 213 PRO B O 1
ATOM 3302 N N . SER B 1 214 ? -16.484 -2.539 28.75 1 31.22 214 SER B N 1
ATOM 3303 C CA . SER B 1 214 ? -15.789 -3.518 29.578 1 31.22 214 SER B CA 1
ATOM 3304 C C . SER B 1 214 ? -16.375 -4.914 29.406 1 31.22 214 SER B C 1
ATOM 3306 O O . SER B 1 214 ? -17.594 -5.062 29.234 1 31.22 214 SER B O 1
ATOM 3308 N N . ARG B 1 215 ? -15.594 -5.922 29.078 1 29.77 215 ARG B N 1
ATOM 3309 C CA . ARG B 1 215 ? -16.078 -7.293 29.156 1 29.77 215 ARG B CA 1
ATOM 3310 C C . ARG B 1 215 ? -17.031 -7.473 30.328 1 29.77 215 ARG B C 1
ATOM 3312 O O . ARG B 1 215 ? -16.734 -7.055 31.453 1 29.77 215 ARG B O 1
ATOM 3319 N N . PRO B 1 216 ? -18.266 -7.781 29.953 1 31.64 216 PRO B N 1
ATOM 3320 C CA . PRO B 1 216 ? -19.109 -8.133 31.094 1 31.64 216 PRO B CA 1
ATOM 3321 C C . PRO B 1 216 ? -18.391 -9.023 32.125 1 31.64 216 PRO B C 1
ATOM 3323 O O . PRO B 1 216 ? -17.625 -9.906 31.734 1 31.64 216 PRO B O 1
ATOM 3326 N N . ALA B 1 217 ? -18.141 -8.57 33.312 1 30.7 217 ALA B N 1
ATOM 3327 C CA . ALA B 1 217 ? -17.672 -9.414 34.406 1 30.7 217 ALA B CA 1
ATOM 3328 C C . ALA B 1 217 ? -18.359 -10.773 34.375 1 30.7 217 ALA B C 1
ATOM 3330 O O . ALA B 1 217 ? -19.578 -10.859 34.219 1 30.7 217 ALA B O 1
ATOM 3331 N N . GLU B 1 218 ? -17.656 -11.812 33.938 1 28.84 218 GLU B N 1
ATOM 3332 C CA . GLU B 1 218 ? -18.141 -13.156 34.219 1 28.84 218 GLU B CA 1
ATOM 3333 C C . GLU B 1 218 ? -18.859 -13.219 35.594 1 28.84 218 GLU B C 1
ATOM 3335 O O . GLU B 1 218 ? -18.25 -12.938 36.625 1 28.84 218 GLU B O 1
ATOM 3340 N N . VAL B 1 219 ? -20.125 -12.984 35.625 1 25.22 219 VAL B N 1
ATOM 3341 C CA . VAL B 1 219 ? -20.922 -13.398 36.781 1 25.22 219 VAL B CA 1
ATOM 3342 C C . VAL B 1 219 ? -20.562 -14.844 37.125 1 25.22 219 VAL B C 1
ATOM 3344 O O . VAL B 1 219 ? -20.719 -15.75 36.312 1 25.22 219 VAL B O 1
ATOM 3347 N N . SER B 1 220 ? -19.641 -14.977 38.125 1 24.66 220 SER B N 1
ATOM 3348 C CA . SER B 1 220 ? -19.453 -16.203 38.875 1 24.66 220 SER B CA 1
ATOM 3349 C C . SER B 1 220 ? -20.781 -16.875 39.188 1 24.66 220 SER B C 1
ATOM 3351 O O . SER B 1 220 ? -21.625 -16.328 39.875 1 24.66 220 SER B O 1
ATOM 3353 N N . ILE B 1 221 ? -21.281 -17.703 38.156 1 22.83 221 ILE B N 1
ATOM 3354 C CA . ILE B 1 221 ? -22.109 -18.75 38.719 1 22.83 221 ILE B CA 1
ATOM 3355 C C . ILE B 1 221 ? -21.234 -19.719 39.531 1 22.83 221 ILE B C 1
ATOM 3357 O O . ILE B 1 221 ? -20.156 -20.094 39.062 1 22.83 221 ILE B O 1
#

Sequence (442 aa):
MTACSTALAACSAANGAALACSSSLWRLLGAATCELRKHASSSSPSSVPFWPEPVSFCGASVPADRVFFCTSRSFAMLAPRPVLPGHAIVTPRREVKALYELSPEEVDDLFLATQVVSYILNRVTGTDSCTMLLQQGEAAGQCLPQLYVHLVPRRKDDLSNNDDIYPLLEKSLPFPLDEEGALHEDEPKSKSLQAADFREWILQMAADKQPLPSRPAEVSIMTACSTALAACSAANGAALACSSSLWRLLGAATCELRKHASSSSPSSVPFWPEPVSFCGASVPADRVFFCTSRSFAMLAPRPVLPGHAIVTPRREVKALYELSPEEVDDLFLATQVVSYILNRVTGTDSCTMLLQQGEAAGQCLPQLYVHLVPRRKDDLSNNDDIYPLLEKSLPFPLDEEGALHEDEPKSKSLQAADFREWILQMAADKQPLPSRPAEVSI

Nearest PDB structures (foldseek):
  7p8p-assembly1_D  TM=8.806E-01  e=3.230E-12  Homo sapiens
  7p8p-assembly2_B  TM=8.477E-01  e=1.396E-12  Homo sapiens
  1ems-assembly1_A  TM=8.509E-01  e=6.243E-12  Caenorhabditis elegans
  3fit-assembly1_A-2  TM=8.906E-01  e=1.043E-10  Homo sapiens
  5cs2-assembly1_A-2  TM=7.672E-01  e=1.494E-10  Plasmodium falciparum 3D7

Solvent-accessible surface area (backbone atoms only — not comparable to full-atom values): 25106 Å² total; per-residue (Å²): 137,67,76,80,60,60,74,59,55,66,74,63,64,68,72,67,78,75,69,75,58,23,72,46,49,50,51,54,48,40,51,42,25,53,55,32,53,67,35,31,76,79,36,61,92,87,50,76,40,44,65,83,72,83,50,52,57,78,90,34,79,50,64,51,70,39,39,47,45,66,59,100,51,24,38,28,29,56,38,78,36,50,83,45,76,60,20,24,34,38,29,49,55,68,84,40,50,45,71,48,61,40,42,58,68,48,49,33,46,41,50,52,47,48,35,42,50,52,50,50,39,14,63,75,69,70,38,79,12,28,33,36,41,33,43,27,30,63,48,36,63,32,83,60,77,36,44,48,31,41,37,32,44,23,45,77,76,76,44,94,49,78,67,58,54,56,70,46,54,72,64,14,65,52,84,62,70,78,52,72,61,77,55,62,80,79,57,70,77,86,84,63,83,50,29,55,57,51,32,48,48,43,53,51,52,54,69,67,61,69,76,72,81,68,74,77,73,77,72,84,121,135,68,77,79,60,60,75,61,56,66,74,60,66,68,70,67,76,74,67,74,59,22,71,46,50,49,50,54,50,42,52,41,27,53,55,33,53,68,37,31,76,77,37,62,92,86,51,74,41,46,64,81,72,82,49,53,58,78,90,34,79,50,64,52,71,40,39,48,45,66,59,100,52,24,36,29,30,57,38,80,35,51,83,44,75,59,20,23,34,37,29,48,55,66,84,39,49,45,70,49,59,41,42,57,68,48,50,34,46,40,50,51,47,46,36,41,49,52,50,51,38,15,63,75,68,72,36,80,12,30,34,35,41,33,43,28,31,62,48,36,62,32,81,59,77,35,43,48,32,42,35,32,44,25,46,77,76,74,45,96,48,79,68,60,54,56,69,46,54,72,64,16,64,51,85,62,71,79,52,73,59,78,54,63,82,80,57,70,79,77,88,65,83,49,28,54,59,52,32,49,48,44,53,50,52,56,69,65,62,70,75,74,79,68,74,75,72,77,74,83,123

Organism: Toxoplasma gondii (NCBI:txid5811)

pLDDT: mean 78.52, std 24.61, range [19.75, 98.88]

Foldseek 3Di:
DPDVPPVLPPVVPVPPDPPPDDPLLVVQLLVFLVQQVVQCVVDDVVARGFRPDWADDLRHTDDRQQWQGDDPFKTKGAQLQAPAALKIKMFTRDFAQDPVPDDPVNNVVRVSCVVNSLVLSCVLVVADDWDWDWQHDVVSLDDGSGTMIIIDGDDVCPDVDPVVSVVVVSVRQDPVNPPSPDRPVPPPPPPGDTSSSSNVVSNVVSVPDDDPPDPPPPPPD/DPDVPPVLPPLVPVPPDPPPDDPLLVVQLLVFLVQQVVQCVVDDVVARGFRPDWADDLRHTDDRQQWQGDDPFKTKGAQLQAPAALKIKMFTRDFAQDPVPDDPVNNVVRVSCVVNSLVLSCSLVVADDWDWDWQHDVVSLDDGSGTMIIIDGDDVCPDVDPVVSVVVVSVRQDPVNPPSPDRPVPPPPPPGDTSSSSNVVSNVVSVPDDDPPDPDPPPDD

Secondary structure (DSSP, 8-state):
--TTTTTTSTTTS---------HHHHHHHHHHHHHHHHHHTTS-TTS-----S-EEETTEEEPGGGEEEE-SSEEEEE-SS-SSTT-EEEEESS--S-GGGS-HHHHHHHHHHHHHHHHHHHHHHT-SEEEEEEEESGGGT--SSS--EEEEEE-TTSSSSGGGHHHHHTTSS-SSTTS-----TTS-GGG---HHHHHHHHHHHHHHS------------/--TTSSTTSTTTS---------HHHHHHHHHHHHHHHHHHTTS-TTS-----S-EEETTEEEPGGGEEEE-SSEEEEE-SS-SSTT-EEEEESS--S-GGGS-HHHHHHHHHHHHHHHHHHHHHHT-SEEEEEEEESGGGT--SSS--EEEEEE-TTSSSSGGGHHHHHTTSS-SSTTS-----TTS-STT---HHHHHHHHHHHHHHS------------

InterPro domains:
  IPR011146 HIT-like domain [PF01230] (65-156)
  IPR011146 HIT-like domain [PS51084] (53-161)
  IPR036265 HIT-like superfamily [G3DSA:3.30.428.10] (55-203)
  IPR036265 HIT-like superfamily [SSF54197] (61-168)
  IPR051884 Bis(5'-adenosyl)-triphosphatase activity regulators [PTHR46243] (53-171)